Protein AF-A0A1B9Y5R2-F1 (afdb_monomer_lite)

Sequence (543 aa):
MNNFFYNALRVNIDFYYITNNILKRELAAQTKNIVYQTFSSAVGCNDPISTPVVDPDLDPQDADIQYESKEALLDKIITSDAIISFEYSNRLDFVDLKRLDKIIIKDKSGHLIAEKRFNYEYFQSLIDLPAPSDPTEDKTKRLKLLSYQECDRDGKCTTTSFEYYEQNKMTQRLSYATDHWGYFNNKTNNKGFPNVPIKYQDTSTNTPVKAFASDLGTGIIQIADKNVNPDYVQTFSLKSITYPEGGKNEFIYEPNTASSLLYRPDEEHYFLAKNNIIKRDFFFSVTGSVTGEDINYGIPPNSSINNTKIFIKEIDLTNYNKQLNLKITRSSTFKASTFSNYLDSSYLYAEMSVFYYENGVKKYWIVDSPMNVQTVINFNQYNNSNIPLQKVYVEIKHTYWGGLGSGNISNYMYFYSQVSFNWEENNPNLSDDPIIYAGGIRIKEIKQYDNGQYKYSTKYIYKKAENPQFSSGVLFNIPMYTKNKRIGKVDEISCYSGGHRTYKIAKNAIELSTRPVIAGMRTQGRTIGYTNVEVIKTDINNP

Structure (mmCIF, N/CA/C/O backbone):
data_AF-A0A1B9Y5R2-F1
#
_entry.id   AF-A0A1B9Y5R2-F1
#
loop_
_atom_site.group_PDB
_atom_site.id
_atom_site.type_symbol
_atom_site.label_atom_id
_atom_site.label_alt_id
_atom_site.label_comp_id
_atom_site.label_asym_id
_atom_site.label_entity_id
_atom_site.label_seq_id
_atom_site.pdbx_PDB_ins_code
_atom_site.Cartn_x
_atom_site.Cartn_y
_atom_site.Cartn_z
_atom_site.occupancy
_atom_site.B_iso_or_equiv
_atom_site.auth_seq_id
_atom_site.auth_comp_id
_atom_site.auth_asym_id
_atom_site.auth_atom_id
_atom_site.pdbx_PDB_model_num
ATOM 1 N N . MET A 1 1 ? -62.239 -24.749 41.265 1.00 35.00 1 MET A N 1
ATOM 2 C CA . MET A 1 1 ? -61.480 -24.706 39.998 1.00 35.00 1 MET A CA 1
ATOM 3 C C . MET A 1 1 ? -60.751 -23.379 39.948 1.00 35.00 1 MET A C 1
ATOM 5 O O . MET A 1 1 ? -61.397 -22.343 39.899 1.00 35.00 1 MET A O 1
ATOM 9 N N . ASN A 1 2 ? -59.427 -23.437 40.087 1.00 32.41 2 ASN A N 1
ATOM 10 C CA . ASN A 1 2 ? -58.519 -22.297 40.014 1.00 32.41 2 ASN A CA 1
ATOM 11 C C . ASN A 1 2 ? -58.412 -21.807 38.567 1.00 32.41 2 ASN A C 1
ATOM 13 O O . ASN A 1 2 ? -58.196 -22.629 37.684 1.00 32.41 2 ASN A O 1
ATOM 17 N N . ASN A 1 3 ? -58.465 -20.494 38.350 1.00 34.84 3 ASN A N 1
ATOM 18 C CA . ASN A 1 3 ? -57.916 -19.861 37.153 1.00 34.84 3 ASN A CA 1
ATOM 19 C C . ASN A 1 3 ? -56.979 -18.736 37.599 1.00 34.84 3 ASN A C 1
ATOM 21 O O . ASN A 1 3 ? -57.416 -17.662 38.007 1.00 34.84 3 ASN A O 1
ATOM 25 N N . PHE A 1 4 ? -55.679 -19.029 37.561 1.00 36.97 4 PHE A N 1
ATOM 26 C CA . PHE A 1 4 ? -54.599 -18.057 37.695 1.00 36.97 4 PHE A CA 1
ATOM 27 C C . PHE A 1 4 ? -54.433 -17.330 36.354 1.00 36.97 4 PHE A C 1
ATOM 29 O O . PHE A 1 4 ? -54.097 -17.954 35.350 1.00 36.97 4 PHE A O 1
ATOM 36 N N . PHE A 1 5 ? -54.646 -16.014 36.335 1.00 38.22 5 PHE A N 1
ATOM 37 C CA . PHE A 1 5 ? -54.257 -15.162 35.213 1.00 38.22 5 PHE A CA 1
ATOM 38 C C . PHE A 1 5 ? -52.766 -14.821 35.326 1.00 38.22 5 PHE A C 1
ATOM 40 O O . PHE A 1 5 ? -52.339 -14.138 36.255 1.00 38.22 5 PHE A O 1
ATOM 47 N N . TYR A 1 6 ? -51.975 -15.293 34.363 1.00 39.84 6 TYR A N 1
ATOM 48 C CA . TYR A 1 6 ? -50.600 -14.850 34.137 1.00 39.84 6 TYR A CA 1
ATOM 49 C C . TYR A 1 6 ? -50.622 -13.460 33.479 1.00 39.84 6 TYR A C 1
ATOM 51 O O . TYR A 1 6 ? -50.848 -13.340 32.276 1.00 39.84 6 TYR A O 1
ATOM 59 N N . ASN A 1 7 ? -50.367 -12.403 34.253 1.00 39.31 7 ASN A N 1
ATOM 60 C CA . ASN A 1 7 ? -49.974 -11.102 33.707 1.00 39.31 7 ASN A CA 1
ATOM 61 C C . ASN A 1 7 ? -48.477 -11.148 33.381 1.00 39.31 7 ASN A C 1
ATOM 63 O O . ASN A 1 7 ? -47.632 -10.942 34.251 1.00 39.31 7 ASN A O 1
ATOM 67 N N . ALA A 1 8 ? -48.137 -11.428 32.125 1.00 43.31 8 ALA A N 1
ATOM 68 C CA . ALA A 1 8 ? -46.785 -11.212 31.627 1.00 43.31 8 ALA A CA 1
ATOM 69 C C . ALA A 1 8 ? -46.560 -9.699 31.454 1.00 43.31 8 ALA A C 1
ATOM 71 O O . ALA A 1 8 ? -47.003 -9.102 30.473 1.00 43.31 8 ALA A O 1
ATOM 72 N N . LEU A 1 9 ? -45.899 -9.073 32.432 1.00 45.91 9 LEU A N 1
ATOM 73 C CA . LEU A 1 9 ? -45.356 -7.716 32.328 1.00 45.91 9 LEU A CA 1
ATOM 74 C C . LEU A 1 9 ? -44.418 -7.651 31.113 1.00 45.91 9 LEU A C 1
ATOM 76 O O . LEU A 1 9 ? -43.302 -8.168 31.150 1.00 45.91 9 LEU A O 1
ATOM 80 N N . ARG A 1 10 ? -44.868 -7.032 30.017 1.00 51.38 10 ARG A N 1
ATOM 81 C CA . ARG A 1 10 ? -43.977 -6.657 28.915 1.00 51.38 10 ARG A CA 1
ATOM 82 C C . ARG A 1 10 ? -43.060 -5.546 29.416 1.00 51.38 10 ARG A C 1
ATOM 84 O O . ARG A 1 10 ? -43.513 -4.430 29.656 1.00 51.38 10 ARG A O 1
ATOM 91 N N . VAL A 1 11 ? -41.779 -5.857 29.574 1.00 60.31 11 VAL A N 1
ATOM 92 C CA . VAL A 1 11 ? -40.736 -4.848 29.773 1.00 60.31 11 VAL A CA 1
ATOM 93 C C . VAL A 1 11 ? -40.542 -4.147 28.430 1.00 60.31 11 VAL A C 1
ATOM 95 O O . VAL A 1 11 ? -39.931 -4.705 27.521 1.00 60.31 11 VAL A O 1
ATOM 98 N N . ASN A 1 12 ? -41.114 -2.953 28.278 1.00 79.94 12 ASN A N 1
ATOM 99 C CA . ASN A 1 12 ? -40.829 -2.103 27.126 1.00 79.94 12 ASN A CA 1
ATOM 100 C C . ASN A 1 12 ? -39.465 -1.431 27.338 1.00 79.94 12 ASN A C 1
ATOM 102 O O . ASN A 1 12 ? -39.194 -0.881 28.408 1.00 79.94 12 ASN A O 1
ATOM 106 N N . ILE A 1 13 ? -38.604 -1.519 26.326 1.00 92.00 13 ILE A N 1
ATOM 107 C CA . ILE A 1 13 ? -37.341 -0.785 26.249 1.00 92.00 13 ILE A CA 1
ATOM 108 C C . ILE A 1 13 ? -37.496 0.203 25.099 1.00 92.00 13 ILE A C 1
ATOM 110 O O . ILE A 1 13 ? -37.577 -0.210 23.941 1.00 92.00 13 ILE A O 1
ATOM 114 N N . ASP A 1 14 ? -37.541 1.490 25.425 1.00 95.06 14 ASP A N 1
ATOM 115 C CA . ASP A 1 14 ? -37.783 2.554 24.454 1.00 95.06 14 ASP A CA 1
ATOM 116 C C . ASP A 1 14 ? -36.470 3.258 24.095 1.00 95.06 14 ASP A C 1
ATOM 118 O O . ASP A 1 14 ? -35.717 3.676 24.979 1.00 95.06 14 ASP A O 1
ATOM 122 N N . PHE A 1 15 ? -36.205 3.416 22.797 1.00 97.00 15 PHE A N 1
ATOM 123 C CA . PHE A 1 15 ? -35.011 4.073 22.260 1.00 97.00 15 PHE A CA 1
ATOM 124 C C . PHE A 1 15 ? -35.385 5.412 21.628 1.00 97.00 15 PHE A C 1
ATOM 126 O O . PHE A 1 15 ? -36.321 5.496 20.832 1.00 97.00 15 PHE A O 1
ATOM 133 N N . TYR A 1 16 ? -34.620 6.450 21.945 1.00 97.00 16 TYR A N 1
ATOM 134 C CA . TYR A 1 16 ? -34.796 7.795 21.409 1.00 97.00 16 TYR A CA 1
ATOM 135 C C . TYR A 1 16 ? -33.508 8.250 20.741 1.00 97.00 16 TYR A C 1
ATOM 137 O O . TYR A 1 16 ? -32.417 7.933 21.213 1.00 97.00 16 TYR A O 1
ATOM 145 N N . TYR A 1 17 ? -33.638 9.021 19.666 1.00 96.69 17 TYR A N 1
ATOM 146 C CA . TYR A 1 17 ? -32.512 9.461 18.853 1.00 96.69 17 TYR A CA 1
ATOM 147 C C . TYR A 1 17 ? -32.594 10.961 18.584 1.00 96.69 17 TYR A C 1
ATOM 149 O O . TYR A 1 17 ? -33.677 11.495 18.336 1.00 96.69 17 TYR A O 1
ATOM 157 N N . ILE A 1 18 ? -31.440 11.619 18.562 1.00 93.88 18 ILE A N 1
ATOM 158 C CA . ILE A 1 18 ? -31.269 12.956 17.992 1.00 93.88 18 ILE A CA 1
ATOM 159 C C . ILE A 1 18 ? -30.752 12.831 16.557 1.00 93.88 18 ILE A C 1
ATOM 161 O O . ILE A 1 18 ? -30.018 11.905 16.211 1.00 93.88 18 ILE A O 1
ATOM 165 N N . THR A 1 19 ? -31.145 13.772 15.706 1.00 91.88 19 THR A N 1
ATOM 166 C CA . THR A 1 19 ? -30.703 13.820 14.309 1.00 91.88 19 THR A CA 1
ATOM 167 C C . THR A 1 19 ? -29.543 14.798 14.162 1.00 91.88 19 THR A C 1
ATOM 169 O O . THR A 1 19 ? -29.640 15.934 14.621 1.00 91.88 19 THR A O 1
ATOM 172 N N . ASN A 1 20 ? -28.475 14.379 13.488 1.00 91.12 20 ASN A N 1
ATOM 173 C CA . ASN A 1 20 ? -27.319 15.206 13.157 1.00 91.12 20 ASN A CA 1
ATOM 174 C C . ASN A 1 20 ? -27.130 15.239 11.632 1.00 91.12 20 ASN A C 1
ATOM 176 O O . ASN A 1 20 ? -27.072 14.188 10.996 1.00 91.12 20 ASN A O 1
ATOM 180 N N . ASN A 1 21 ? -27.064 16.428 11.032 1.00 90.12 21 ASN A N 1
ATOM 181 C CA . ASN A 1 21 ? -26.792 16.564 9.598 1.00 90.12 21 ASN A CA 1
ATOM 182 C C . ASN A 1 21 ? -25.286 16.450 9.368 1.00 90.12 21 ASN A C 1
ATOM 184 O O . ASN A 1 21 ? -24.522 17.112 10.065 1.00 90.12 21 ASN A O 1
ATOM 188 N N . ILE A 1 22 ? -24.884 15.646 8.389 1.00 89.44 22 ILE A N 1
ATOM 189 C CA . ILE A 1 22 ? -23.481 15.434 8.038 1.00 89.44 22 ILE A CA 1
ATOM 190 C C . ILE A 1 22 ? -23.300 15.561 6.526 1.00 89.44 22 ILE A C 1
ATOM 192 O O . ILE A 1 22 ? -24.107 15.049 5.742 1.00 89.44 22 ILE A O 1
ATOM 196 N N . LEU A 1 23 ? -22.230 16.226 6.115 1.00 84.56 23 LEU A N 1
ATOM 197 C CA . LEU A 1 23 ? -21.796 16.319 4.731 1.00 84.56 23 LEU A CA 1
ATOM 198 C C . LEU A 1 23 ? -20.692 15.284 4.518 1.00 84.56 23 LEU A C 1
ATOM 200 O O . LEU A 1 23 ? -19.720 15.239 5.263 1.00 84.56 23 LEU A O 1
ATOM 204 N N . LYS A 1 24 ? -20.843 14.427 3.506 1.00 78.44 24 LYS A N 1
ATOM 205 C CA . LYS A 1 24 ? -19.827 13.430 3.161 1.00 78.44 24 LYS A CA 1
ATOM 206 C C . LYS A 1 24 ? -19.283 13.691 1.773 1.00 78.44 24 LYS A C 1
ATOM 208 O O . LYS A 1 24 ? -20.044 13.778 0.806 1.00 78.44 24 LYS A O 1
ATOM 213 N N . ARG A 1 25 ? -17.957 13.733 1.663 1.00 80.56 25 ARG A N 1
ATOM 214 C CA . ARG A 1 25 ? -17.253 13.594 0.389 1.00 80.56 25 ARG A CA 1
ATOM 215 C C . ARG A 1 25 ? -16.779 12.159 0.192 1.00 80.56 25 ARG A C 1
ATOM 217 O O . ARG A 1 25 ? -16.024 11.614 0.997 1.00 80.56 25 ARG A O 1
ATOM 224 N N . GLU A 1 26 ? -17.133 11.587 -0.950 1.00 73.25 26 GLU A N 1
ATOM 225 C CA . GLU A 1 26 ? -16.571 10.332 -1.430 1.00 73.25 26 GLU A CA 1
ATOM 226 C C . GLU A 1 26 ? -15.745 10.553 -2.693 1.00 73.25 26 GLU A C 1
ATOM 228 O O . GLU A 1 26 ? -16.149 11.250 -3.624 1.00 73.25 26 GLU A O 1
ATOM 233 N N . LEU A 1 27 ? -14.575 9.912 -2.741 1.00 71.88 27 LEU A N 1
ATOM 234 C CA . LEU A 1 27 ? -13.786 9.880 -3.968 1.00 71.88 27 LEU A CA 1
ATOM 235 C C . LEU A 1 27 ? -14.431 8.902 -4.935 1.00 71.88 27 LEU A C 1
ATOM 237 O O . LEU A 1 27 ? -14.449 7.687 -4.668 1.00 71.88 27 LEU A O 1
ATOM 241 N N . ALA A 1 28 ? -14.920 9.443 -6.048 1.00 65.81 28 ALA A N 1
ATOM 242 C CA . ALA A 1 28 ? -15.414 8.657 -7.159 1.00 65.81 28 ALA A CA 1
ATOM 243 C C . ALA A 1 28 ? -14.344 7.652 -7.615 1.00 65.81 28 ALA A C 1
ATOM 245 O O . ALA A 1 28 ? -13.135 7.855 -7.449 1.00 65.81 28 ALA A O 1
ATOM 246 N N . ALA A 1 29 ? -14.789 6.521 -8.161 1.00 66.38 29 ALA A N 1
ATOM 247 C CA . ALA A 1 29 ? -13.877 5.630 -8.860 1.00 66.38 29 ALA A CA 1
ATOM 248 C C . ALA A 1 29 ? -13.364 6.361 -10.107 1.00 66.38 29 ALA A C 1
ATOM 250 O O . ALA A 1 29 ? -14.103 6.534 -11.067 1.00 66.38 29 ALA A O 1
ATOM 251 N N . GLN A 1 30 ? -12.104 6.791 -10.066 1.00 78.62 30 GLN A N 1
ATOM 252 C CA . GLN A 1 30 ? -11.414 7.336 -11.231 1.00 78.62 30 GLN A CA 1
ATOM 253 C C . GLN A 1 30 ? -10.993 6.162 -12.106 1.00 78.62 30 GLN A C 1
ATOM 255 O O . GLN A 1 30 ? -10.222 5.298 -11.668 1.00 78.62 30 GLN A O 1
ATOM 260 N N . THR A 1 31 ? -11.528 6.113 -13.321 1.00 82.50 31 THR A N 1
ATOM 261 C CA . THR A 1 31 ? -11.260 5.040 -14.277 1.00 82.50 31 THR A CA 1
ATOM 262 C C . THR A 1 31 ? -10.868 5.613 -15.621 1.00 82.50 31 THR A C 1
ATOM 264 O O . THR A 1 31 ? -11.388 6.653 -15.995 1.00 82.50 31 THR A O 1
ATOM 267 N N . LYS A 1 32 ? -10.034 4.889 -16.362 1.00 86.50 32 LYS A N 1
ATOM 268 C CA . LYS A 1 32 ? -9.605 5.230 -17.709 1.00 86.50 32 LYS A CA 1
ATOM 269 C C . LYS A 1 32 ? -9.846 4.075 -18.666 1.00 86.50 32 LYS A C 1
ATOM 271 O O . LYS A 1 32 ? -9.470 2.939 -18.373 1.00 86.50 32 LYS A O 1
ATOM 276 N N . ASN A 1 33 ? -10.433 4.357 -19.826 1.00 87.56 33 ASN A N 1
ATOM 277 C CA . ASN A 1 33 ? -10.629 3.349 -20.871 1.00 87.56 33 ASN A CA 1
ATOM 278 C C . ASN A 1 33 ? -9.416 3.291 -21.818 1.00 87.56 33 ASN A C 1
ATOM 280 O O . ASN A 1 33 ? -9.143 4.234 -22.558 1.00 87.56 33 ASN A O 1
ATOM 284 N N . ILE A 1 34 ? -8.714 2.157 -21.839 1.00 89.12 34 ILE A N 1
ATOM 285 C CA . ILE A 1 34 ? -7.581 1.886 -22.735 1.00 89.12 34 ILE A CA 1
ATOM 286 C C . ILE A 1 34 ? -8.077 1.015 -23.890 1.00 89.12 34 ILE A C 1
ATOM 288 O O . ILE A 1 34 ? -8.340 -0.175 -23.718 1.00 89.12 34 ILE A O 1
ATOM 292 N N . VAL A 1 35 ? -8.242 1.611 -25.070 1.00 88.62 35 VAL A N 1
ATOM 293 C CA . VAL A 1 35 ? -8.709 0.902 -26.271 1.00 88.62 35 VAL A CA 1
ATOM 294 C C . VAL A 1 35 ? -7.566 0.082 -26.865 1.00 88.62 35 VAL A C 1
ATOM 296 O O . VAL A 1 35 ? -6.464 0.592 -27.059 1.00 88.62 35 VAL A O 1
ATOM 299 N N . TYR A 1 36 ? -7.839 -1.184 -27.186 1.00 89.56 36 TYR A N 1
ATOM 300 C CA . TYR A 1 36 ? -6.866 -2.068 -27.839 1.00 89.56 36 TYR A CA 1
ATOM 301 C C . TYR A 1 36 ? -7.352 -2.639 -29.172 1.00 89.56 36 TYR A C 1
ATOM 303 O O . TYR A 1 36 ? -6.564 -3.221 -29.911 1.00 89.56 36 TYR A O 1
ATOM 311 N N . GLN A 1 37 ? -8.638 -2.492 -29.498 1.00 88.94 37 GLN A N 1
ATOM 312 C CA . GLN A 1 37 ? -9.181 -2.918 -30.784 1.00 88.94 37 GLN A CA 1
ATOM 313 C C . GLN A 1 37 ? -10.407 -2.085 -31.147 1.00 88.94 37 GLN A C 1
ATOM 315 O O . GLN A 1 37 ? -11.287 -1.878 -30.310 1.00 88.94 37 GLN A O 1
ATOM 320 N N . THR A 1 38 ? -10.494 -1.659 -32.405 1.00 86.06 38 THR A N 1
ATOM 321 C CA . THR A 1 38 ? -11.647 -0.926 -32.938 1.00 86.06 38 THR A CA 1
ATOM 322 C C . THR A 1 38 ? -12.214 -1.666 -34.141 1.00 86.06 38 THR A C 1
ATOM 324 O O . THR A 1 38 ? -11.493 -1.986 -35.080 1.00 86.06 38 THR A O 1
ATOM 327 N N . PHE A 1 39 ? -13.518 -1.914 -34.115 1.00 84.81 39 PHE A N 1
ATOM 328 C CA . PHE A 1 39 ? -14.305 -2.403 -35.237 1.00 84.81 39 PHE A CA 1
ATOM 329 C C . PHE A 1 39 ? -15.216 -1.275 -35.686 1.00 84.81 39 PHE A C 1
ATOM 331 O O . PHE A 1 39 ? -15.948 -0.706 -34.872 1.00 84.81 39 PHE A O 1
ATOM 338 N N . SER A 1 40 ? -15.202 -0.971 -36.973 1.00 83.88 40 SER A N 1
ATOM 339 C CA . SER A 1 40 ? -16.113 -0.003 -37.556 1.00 83.88 40 SER A CA 1
ATOM 340 C C . SER A 1 40 ? -16.820 -0.594 -38.761 1.00 83.88 40 SER A C 1
ATOM 342 O O . SER A 1 40 ? -16.263 -1.380 -39.524 1.00 83.88 40 SER A O 1
ATOM 344 N N . SER A 1 41 ? -18.084 -0.225 -38.914 1.00 82.62 41 SER A N 1
ATOM 345 C CA . SER A 1 41 ? -18.861 -0.498 -40.116 1.00 82.62 41 SER A CA 1
ATOM 346 C C . SER A 1 41 ? -19.718 0.718 -40.415 1.00 82.62 41 SER A C 1
ATOM 348 O O . SER A 1 41 ? -20.192 1.400 -39.504 1.00 82.62 41 SER A O 1
ATOM 350 N N . ALA A 1 42 ? -19.897 1.002 -41.696 1.00 76.44 42 ALA A N 1
ATOM 351 C CA . ALA A 1 42 ? -20.757 2.072 -42.153 1.00 76.44 42 ALA A CA 1
ATOM 352 C C . ALA A 1 42 ? -21.752 1.493 -43.151 1.00 76.44 42 ALA A C 1
ATOM 354 O O . ALA A 1 42 ? -21.360 0.735 -44.037 1.00 76.44 42 ALA A O 1
ATOM 355 N N . VAL A 1 43 ? -23.022 1.854 -43.006 1.00 76.25 43 VAL A N 1
ATOM 356 C CA . VAL A 1 43 ? -24.085 1.469 -43.940 1.00 76.25 43 VAL A CA 1
ATOM 357 C C . VAL A 1 43 ? -24.791 2.751 -44.378 1.00 76.25 43 VAL A C 1
ATOM 359 O O . VAL A 1 43 ? -25.075 3.609 -43.541 1.00 76.25 43 VAL A O 1
ATOM 362 N N . GLY A 1 44 ? -25.008 2.915 -45.684 1.00 74.06 44 GLY A N 1
ATOM 363 C CA . GLY A 1 44 ? -25.563 4.135 -46.278 1.00 74.06 44 GLY A CA 1
ATOM 364 C C . GLY A 1 44 ? -24.712 4.651 -47.441 1.00 74.06 44 GLY A C 1
ATOM 365 O O . GLY A 1 44 ? -24.128 3.860 -48.174 1.00 74.06 44 GLY A O 1
ATOM 366 N N . CYS A 1 45 ? -24.659 5.970 -47.612 1.00 69.00 45 CYS A N 1
ATOM 367 C CA . CYS A 1 45 ? -24.106 6.646 -48.794 1.00 69.00 45 CYS A CA 1
ATOM 368 C C . CYS A 1 45 ? -22.627 6.302 -49.108 1.00 69.00 45 CYS A C 1
ATOM 370 O O . CYS A 1 45 ? -21.822 6.091 -48.197 1.00 69.00 45 CYS A O 1
ATOM 372 N N . ASN A 1 46 ? -22.272 6.317 -50.403 1.00 65.12 46 ASN A N 1
ATOM 373 C CA . ASN A 1 46 ? -20.951 5.963 -50.960 1.00 65.12 46 ASN A CA 1
ATOM 374 C C . ASN A 1 46 ? -19.953 7.143 -51.069 1.00 65.12 46 ASN A C 1
ATOM 376 O O . ASN A 1 46 ? -18.907 7.002 -51.701 1.00 65.12 46 ASN A O 1
ATOM 380 N N . ASP A 1 47 ? -20.251 8.301 -50.476 1.00 60.00 47 ASP A N 1
ATOM 381 C CA . ASP A 1 47 ? -19.434 9.513 -50.639 1.00 60.00 47 ASP A CA 1
ATOM 382 C C . ASP A 1 47 ? -18.084 9.443 -49.872 1.00 60.00 47 ASP A C 1
ATOM 384 O O . ASP A 1 47 ? -18.020 8.869 -48.771 1.00 60.00 47 ASP A O 1
ATOM 388 N N . PRO A 1 48 ? -16.991 10.032 -50.415 1.00 53.12 48 PRO A N 1
ATOM 389 C CA . PRO A 1 48 ? -15.688 10.100 -49.752 1.00 53.12 48 PRO A CA 1
ATOM 390 C C . PRO A 1 48 ? -15.750 10.964 -48.480 1.00 53.12 48 PRO A C 1
ATOM 392 O O . PRO A 1 48 ? -16.332 12.044 -48.451 1.00 53.12 48 PRO A O 1
ATOM 395 N N . ILE A 1 49 ? -15.161 10.446 -47.403 1.00 52.22 49 ILE A N 1
ATOM 396 C CA . ILE A 1 49 ? -15.325 10.914 -46.018 1.00 52.22 49 ILE A CA 1
ATOM 397 C C . ILE A 1 49 ? -14.520 12.199 -45.747 1.00 52.22 49 ILE A C 1
ATOM 399 O O . ILE A 1 49 ? -13.305 12.211 -45.935 1.00 52.22 49 ILE A O 1
ATOM 403 N N . SER A 1 50 ? -15.157 13.230 -45.176 1.00 45.88 50 SER A N 1
ATOM 404 C CA . SER A 1 50 ? -14.476 14.197 -44.300 1.00 45.88 50 SER A CA 1
ATOM 405 C C . SER A 1 50 ? -14.203 13.518 -42.955 1.00 45.88 50 SER A C 1
ATOM 407 O O . SER A 1 50 ? -15.125 12.971 -42.353 1.00 45.88 50 SER A O 1
ATOM 409 N N . THR A 1 51 ? -12.939 13.501 -42.531 1.00 45.09 51 THR A N 1
ATOM 410 C CA . THR A 1 51 ? -12.384 12.797 -41.358 1.00 45.09 51 THR A CA 1
ATOM 411 C C . THR A 1 51 ? -13.342 12.636 -40.167 1.00 45.09 51 THR A C 1
ATOM 413 O O . THR A 1 51 ? -13.978 13.615 -39.773 1.00 45.09 51 THR A O 1
ATOM 416 N N . PRO A 1 52 ? -13.408 11.446 -39.534 1.00 45.62 52 PRO A N 1
ATOM 417 C CA . PRO A 1 52 ? -14.240 11.242 -38.355 1.00 45.62 52 PRO A CA 1
ATOM 418 C C . PRO A 1 52 ? -13.788 12.181 -37.232 1.00 45.62 52 PRO A C 1
ATOM 420 O O . PRO A 1 52 ? -12.611 12.209 -36.871 1.00 45.62 52 PRO A O 1
ATOM 423 N N . VAL A 1 53 ? -14.732 12.951 -36.690 1.00 41.91 53 VAL A N 1
ATOM 424 C CA . VAL A 1 53 ? -14.515 13.787 -35.507 1.00 41.91 53 VAL A CA 1
ATOM 425 C C . VAL A 1 53 ? -14.141 12.860 -34.351 1.00 41.91 53 VAL A C 1
ATOM 427 O O . VAL A 1 53 ? -14.908 11.972 -33.976 1.00 41.91 53 VAL A O 1
ATOM 430 N N . VAL A 1 54 ? -12.927 13.025 -33.825 1.00 42.03 54 VAL A N 1
ATOM 431 C CA . VAL A 1 54 ? -12.488 12.357 -32.599 1.00 42.03 54 VAL A CA 1
ATOM 432 C C . VAL A 1 54 ? -13.277 12.983 -31.458 1.00 42.03 54 VAL A C 1
ATOM 434 O O . VAL A 1 54 ? -13.003 14.107 -31.056 1.00 42.03 54 VAL A O 1
ATOM 437 N N . ASP A 1 55 ? -14.293 12.272 -30.990 1.00 43.94 55 ASP A N 1
ATOM 438 C CA . ASP A 1 55 ? -15.075 12.658 -29.822 1.00 43.94 55 ASP A CA 1
ATOM 439 C C . ASP A 1 55 ? -14.296 12.297 -28.537 1.00 43.94 55 ASP A C 1
ATOM 441 O O . ASP A 1 55 ? -13.958 11.116 -28.357 1.00 43.94 55 ASP A O 1
ATOM 445 N N . PRO A 1 56 ? -13.949 13.277 -27.680 1.00 46.56 56 PRO A N 1
ATOM 446 C CA . PRO A 1 56 ? -13.194 13.050 -26.448 1.00 46.56 56 PRO A CA 1
ATOM 447 C C . PRO A 1 56 ? -14.018 12.443 -25.291 1.00 46.56 56 PRO A C 1
ATOM 449 O O . PRO A 1 56 ? -13.419 11.970 -24.324 1.00 46.56 56 PRO A O 1
ATOM 452 N N . ASP A 1 57 ? -15.351 12.379 -25.372 1.00 44.50 57 ASP A N 1
ATOM 453 C CA . ASP A 1 57 ? -16.210 12.152 -24.194 1.00 44.50 57 ASP A CA 1
ATOM 454 C C . ASP A 1 57 ? -16.606 10.687 -23.938 1.00 44.50 57 ASP A C 1
ATOM 456 O O . ASP A 1 57 ? -17.778 10.305 -23.928 1.00 44.50 57 ASP A O 1
ATOM 460 N N . LEU A 1 58 ? -15.621 9.828 -23.665 1.00 49.91 58 LEU A N 1
ATOM 461 C CA . LEU A 1 58 ? -15.888 8.497 -23.090 1.00 49.91 58 LEU A CA 1
ATOM 462 C C . LEU A 1 58 ? -15.105 8.202 -21.808 1.00 49.91 58 LEU A C 1
ATOM 464 O O . LEU A 1 58 ? -15.181 7.073 -21.310 1.00 49.91 58 LEU A O 1
ATOM 468 N N . ASP A 1 59 ? -14.377 9.178 -21.260 1.00 52.62 59 ASP A N 1
ATOM 469 C CA . ASP A 1 59 ? -13.834 9.044 -19.909 1.00 52.62 59 ASP A CA 1
ATOM 470 C C . ASP A 1 59 ? -14.906 9.480 -18.896 1.00 52.62 59 ASP A C 1
ATOM 472 O O . ASP A 1 59 ? -15.448 10.582 -19.015 1.00 52.62 59 ASP A O 1
ATOM 476 N N . PRO A 1 60 ? -15.300 8.618 -17.941 1.00 53.22 60 PRO A N 1
ATOM 477 C CA . PRO A 1 60 ? -16.234 9.019 -16.898 1.00 53.22 60 PRO A CA 1
ATOM 478 C C . PRO A 1 60 ? -15.666 10.217 -16.132 1.00 53.22 60 PRO A C 1
ATOM 480 O O . PRO A 1 60 ? -14.472 10.269 -15.857 1.00 53.22 60 PRO A O 1
ATOM 483 N N . GLN A 1 61 ? -16.528 11.181 -15.799 1.00 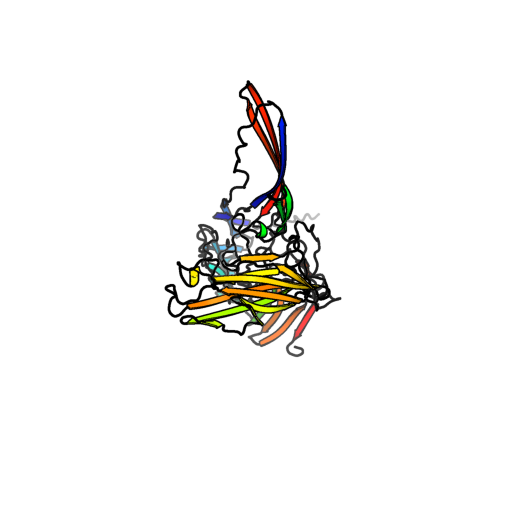51.50 61 GLN A N 1
ATOM 484 C CA . GLN A 1 61 ? -16.106 12.398 -15.108 1.00 51.50 61 GLN A CA 1
ATOM 485 C C . GLN A 1 61 ? -15.340 12.069 -13.817 1.00 51.50 61 GLN A C 1
ATOM 487 O O . GLN A 1 61 ? -15.875 11.427 -12.913 1.00 51.50 61 GLN A O 1
ATOM 492 N N . ASP A 1 62 ? -14.119 12.597 -13.714 1.00 56.25 62 ASP A N 1
ATOM 493 C CA . ASP A 1 62 ? -13.240 12.573 -12.536 1.00 56.25 62 ASP A CA 1
ATOM 494 C C . ASP A 1 62 ? -13.740 13.495 -11.398 1.00 56.25 62 ASP A C 1
ATOM 496 O O . ASP A 1 62 ? -12.956 14.168 -10.723 1.00 56.25 62 ASP A O 1
ATOM 500 N N . ALA A 1 63 ? -15.053 13.592 -11.192 1.00 61.03 63 ALA A N 1
ATOM 501 C CA . ALA A 1 63 ? -15.631 14.478 -10.191 1.00 61.03 63 ALA A CA 1
ATOM 502 C C . ALA A 1 63 ? -15.864 13.733 -8.867 1.00 61.03 63 ALA A C 1
ATOM 504 O O . ALA A 1 63 ? -16.572 12.728 -8.819 1.00 61.03 63 ALA A O 1
ATOM 505 N N . ASP A 1 64 ? -15.284 14.246 -7.778 1.00 70.06 64 ASP A N 1
ATOM 506 C CA . ASP A 1 64 ? -15.628 13.824 -6.416 1.00 70.06 64 ASP A CA 1
ATOM 507 C C . ASP A 1 64 ? -17.135 14.000 -6.178 1.00 70.06 64 ASP A C 1
ATOM 509 O O . ASP A 1 64 ? -17.712 15.028 -6.544 1.00 70.06 64 ASP A O 1
ATOM 513 N N . ILE A 1 65 ? -17.763 13.037 -5.503 1.00 73.12 65 ILE A N 1
ATOM 514 C CA . ILE A 1 65 ? -19.187 13.113 -5.173 1.00 73.12 65 ILE A CA 1
ATOM 515 C C . ILE A 1 65 ? -19.315 13.645 -3.748 1.00 73.12 65 ILE A C 1
ATOM 517 O O . ILE A 1 65 ? -18.695 13.130 -2.815 1.00 73.12 65 ILE A O 1
ATOM 521 N N . GLN A 1 66 ? -20.131 14.680 -3.577 1.00 77.94 66 GLN A N 1
ATOM 522 C CA . GLN A 1 66 ? -20.548 15.171 -2.268 1.00 77.94 66 GLN A CA 1
ATOM 523 C C . GLN A 1 66 ? -22.035 14.920 -2.094 1.00 77.94 66 GLN A C 1
ATOM 525 O O . GLN A 1 66 ? -22.819 15.165 -3.011 1.00 77.94 66 GLN A O 1
ATOM 530 N N . TYR A 1 67 ? -22.416 14.445 -0.917 1.00 83.31 67 TYR A N 1
ATOM 531 C CA . TYR A 1 67 ? -23.813 14.266 -0.568 1.00 83.31 67 TYR A CA 1
ATOM 532 C C . TYR A 1 67 ? -24.043 14.571 0.909 1.00 83.31 67 TYR A C 1
ATOM 534 O O . TYR A 1 67 ? -23.190 14.336 1.768 1.00 83.31 67 TYR A O 1
ATOM 542 N N . GLU A 1 68 ? -25.223 15.100 1.200 1.00 85.69 68 GLU A N 1
ATOM 543 C CA . GLU A 1 68 ? -25.688 15.318 2.563 1.00 85.69 68 GLU A CA 1
ATOM 544 C C . GLU A 1 68 ? -26.400 14.064 3.067 1.00 85.69 68 GLU A C 1
ATOM 546 O O . GLU A 1 68 ? -27.151 13.405 2.343 1.00 85.69 68 GLU A O 1
ATOM 551 N N . SER A 1 69 ? -26.170 13.722 4.329 1.00 87.00 69 SER A N 1
ATOM 552 C CA . SER A 1 69 ? -26.874 12.637 5.002 1.00 87.00 69 SER A CA 1
ATOM 553 C C . SER A 1 69 ? -27.224 13.028 6.433 1.00 87.00 69 SER A C 1
ATOM 555 O O . SER A 1 69 ? -26.728 14.016 6.973 1.00 87.00 69 SER A O 1
ATOM 557 N N . LYS A 1 70 ? -28.129 12.268 7.045 1.00 88.12 70 LYS A N 1
ATOM 558 C CA . LYS A 1 70 ? -28.522 12.444 8.442 1.00 88.12 70 LYS A CA 1
ATOM 559 C C . LYS A 1 70 ? -28.082 11.231 9.238 1.00 88.12 70 LYS A C 1
ATOM 561 O O . LYS A 1 70 ? -28.401 10.102 8.875 1.00 88.12 70 LYS A O 1
ATOM 566 N N . GLU A 1 71 ? -27.363 11.476 10.318 1.00 89.94 71 GLU A N 1
ATOM 567 C CA . GLU A 1 71 ? -27.002 10.476 11.310 1.00 89.94 71 GLU A CA 1
ATOM 568 C C . GLU A 1 71 ? -28.006 10.515 12.466 1.00 89.94 71 GLU A C 1
ATOM 570 O O . GLU A 1 71 ? -28.387 11.588 12.939 1.00 89.94 71 GLU A O 1
ATOM 575 N N . ALA A 1 72 ? -28.441 9.339 12.914 1.00 93.44 72 ALA A N 1
ATOM 576 C CA . ALA A 1 72 ? -29.249 9.185 14.117 1.00 93.44 72 ALA A CA 1
ATOM 577 C C . ALA A 1 72 ? -28.327 8.802 15.279 1.00 93.44 72 ALA A C 1
ATOM 579 O O . ALA A 1 72 ? -27.814 7.683 15.321 1.00 93.44 72 ALA A O 1
ATOM 580 N N . LEU A 1 73 ? -28.114 9.723 16.217 1.00 95.62 73 LEU A N 1
ATOM 581 C CA . LEU A 1 73 ? -27.340 9.457 17.428 1.00 95.62 73 LEU A CA 1
ATOM 582 C C . LEU A 1 73 ? -28.301 9.064 18.544 1.00 95.62 73 LEU A C 1
ATOM 584 O O . LEU A 1 73 ? -29.337 9.699 18.731 1.00 95.62 73 LEU A O 1
ATOM 588 N N . LEU A 1 74 ? -27.968 8.007 19.277 1.00 97.38 74 LEU A N 1
ATOM 589 C CA . LEU A 1 74 ? -28.774 7.542 20.400 1.00 97.38 74 LEU A CA 1
ATOM 590 C C . LEU A 1 74 ? -28.786 8.618 21.492 1.00 97.38 74 LEU A C 1
ATOM 592 O O . LEU A 1 74 ? -27.721 8.998 21.954 1.00 97.38 74 LEU A O 1
ATOM 596 N N . ASP A 1 75 ? -29.961 9.107 21.877 1.00 97.50 75 ASP A N 1
ATOM 597 C CA . ASP A 1 75 ? -30.155 10.184 22.861 1.00 97.50 75 ASP A CA 1
ATOM 598 C C . ASP A 1 75 ? -30.415 9.615 24.257 1.00 97.50 75 ASP A C 1
ATOM 600 O O . ASP A 1 75 ? -29.714 9.918 25.224 1.00 97.50 75 ASP A O 1
ATOM 604 N N . LYS A 1 76 ? -31.399 8.715 24.353 1.00 97.25 76 LYS A N 1
ATOM 605 C CA . LYS A 1 76 ? -31.728 8.023 25.599 1.00 97.25 76 LYS A CA 1
ATOM 606 C C . LYS A 1 76 ? -32.353 6.654 25.362 1.00 97.25 76 LYS A C 1
ATOM 608 O O . LYS A 1 76 ? -33.048 6.435 24.370 1.00 97.25 76 LYS A O 1
ATOM 613 N N . ILE A 1 77 ? -32.143 5.758 26.320 1.00 97.81 77 ILE A N 1
ATOM 614 C CA . ILE A 1 77 ? -32.865 4.494 26.467 1.00 97.81 77 ILE A CA 1
ATOM 615 C C . ILE A 1 77 ? -33.667 4.567 27.762 1.00 97.81 77 ILE A C 1
ATOM 617 O O . ILE A 1 77 ? -33.131 4.913 28.818 1.00 97.81 77 ILE A O 1
ATOM 621 N N . ILE A 1 78 ? -34.947 4.225 27.690 1.00 96.25 78 ILE A N 1
ATOM 622 C CA . ILE A 1 78 ? -35.831 4.154 28.848 1.00 96.25 78 ILE A CA 1
ATOM 623 C C . ILE A 1 78 ? -36.197 2.688 29.073 1.00 96.25 78 ILE A C 1
ATOM 625 O O . ILE A 1 78 ? -36.772 2.046 28.200 1.00 96.25 78 ILE A O 1
ATOM 629 N N . THR A 1 79 ? -35.858 2.162 30.249 1.00 94.19 79 THR A N 1
ATOM 630 C CA . THR A 1 79 ? -36.264 0.819 30.691 1.00 94.19 79 THR A CA 1
ATOM 631 C C . THR A 1 79 ? -37.342 0.928 31.771 1.00 94.19 79 THR A C 1
ATOM 633 O O . THR A 1 79 ? -37.780 2.037 32.100 1.00 94.19 79 THR A O 1
ATOM 636 N N . SER A 1 80 ? -37.784 -0.194 32.348 1.00 91.38 80 SER A N 1
ATOM 637 C CA . SER A 1 80 ? -38.683 -0.174 33.512 1.00 91.38 80 SER A CA 1
ATOM 638 C C . SER A 1 80 ? -38.056 0.539 34.715 1.00 91.38 80 SER A C 1
ATOM 640 O O . SER A 1 80 ? -38.748 1.281 35.409 1.00 91.38 80 SER A O 1
ATOM 642 N N . ASP A 1 81 ? -36.739 0.404 34.893 1.00 92.25 81 ASP A N 1
ATOM 643 C CA . ASP A 1 81 ? -36.075 0.733 36.162 1.00 92.25 81 ASP A CA 1
ATOM 644 C C . ASP A 1 81 ? -35.112 1.922 36.047 1.00 92.25 81 ASP A C 1
ATOM 646 O O . ASP A 1 81 ? -34.746 2.532 37.053 1.00 92.25 81 ASP A O 1
ATOM 650 N N . ALA A 1 82 ? -34.706 2.282 34.825 1.00 95.62 82 ALA A N 1
ATOM 651 C CA . ALA A 1 82 ? -33.685 3.294 34.598 1.00 95.62 82 ALA A CA 1
ATOM 652 C C . ALA A 1 82 ? -33.948 4.161 33.361 1.00 95.62 82 ALA A C 1
ATOM 654 O O . ALA A 1 82 ? -34.720 3.826 32.455 1.00 95.62 82 ALA A O 1
ATOM 655 N N . ILE A 1 83 ? -33.264 5.299 33.344 1.00 97.56 83 ILE A N 1
ATOM 656 C CA . ILE A 1 83 ? -33.090 6.177 32.194 1.00 97.56 83 ILE A CA 1
ATOM 657 C C . ILE A 1 83 ? -31.590 6.240 31.917 1.00 97.56 83 ILE A C 1
ATOM 659 O O . ILE A 1 83 ? -30.802 6.603 32.790 1.00 97.56 83 ILE A O 1
ATOM 663 N N . ILE A 1 84 ? -31.205 5.864 30.703 1.00 98.12 84 ILE A N 1
ATOM 664 C CA . ILE A 1 84 ? -29.825 5.888 30.223 1.00 98.12 84 ILE A CA 1
ATOM 665 C C . ILE A 1 84 ? -29.740 7.015 29.200 1.00 98.12 84 ILE A C 1
ATOM 667 O O . ILE A 1 84 ? -30.367 6.914 28.151 1.00 98.12 84 ILE A O 1
ATOM 671 N N . SER A 1 85 ? -28.990 8.070 29.493 1.00 98.19 85 SER A N 1
ATOM 672 C CA . SER A 1 85 ? -28.819 9.237 28.620 1.00 98.19 85 SER A CA 1
ATOM 673 C C . SER A 1 85 ? -27.419 9.272 28.013 1.00 98.19 85 SER A C 1
ATOM 675 O O . SER A 1 85 ? -26.450 8.887 28.670 1.00 98.19 85 SER A O 1
ATOM 677 N N . PHE A 1 86 ? -27.309 9.766 26.783 1.00 98.38 86 PHE A N 1
ATOM 678 C CA . PHE A 1 86 ? -26.067 9.860 26.020 1.00 98.38 86 PHE A CA 1
ATOM 679 C C . PHE A 1 86 ? -25.754 11.332 25.738 1.00 98.38 86 PHE A C 1
ATOM 681 O O . PHE A 1 86 ? -26.536 12.030 25.097 1.00 98.38 86 PHE A O 1
ATOM 688 N N . GLU A 1 87 ? -24.607 11.814 26.215 1.00 97.88 87 GLU A N 1
ATOM 689 C CA . GLU A 1 87 ? -24.188 13.207 26.034 1.00 97.88 87 GLU A CA 1
ATOM 690 C C . GLU A 1 87 ? -23.067 13.307 25.000 1.00 97.88 87 GLU A C 1
ATOM 692 O O . GLU A 1 87 ? -22.068 12.586 25.079 1.00 97.88 87 GLU A O 1
ATOM 697 N N . TYR A 1 88 ? -23.219 14.230 24.049 1.00 97.69 88 TYR A N 1
ATOM 698 C CA . TYR A 1 88 ? -22.298 14.409 22.930 1.00 97.69 88 TYR A CA 1
ATOM 699 C C . TYR A 1 88 ? -21.729 15.826 22.867 1.00 97.69 88 TYR A C 1
ATOM 701 O O . TYR A 1 88 ? -22.444 16.802 23.104 1.00 97.69 88 TYR A O 1
ATOM 709 N N . SER A 1 89 ? -20.489 15.946 22.397 1.00 96.81 89 SER A N 1
ATOM 710 C CA . SER A 1 89 ? -19.884 17.216 21.980 1.00 96.81 89 SER A CA 1
ATOM 711 C C . SER A 1 89 ? -19.426 17.179 20.524 1.00 96.81 89 SER A C 1
ATOM 713 O O . SER A 1 89 ? -19.427 16.138 19.860 1.00 96.81 89 SER A O 1
ATOM 715 N N . ASN A 1 90 ? -19.056 18.352 20.005 1.00 96.44 90 ASN A N 1
ATOM 716 C CA . ASN A 1 90 ? -18.479 18.487 18.672 1.00 96.44 90 ASN A CA 1
ATOM 717 C C . ASN A 1 90 ? -17.089 17.852 18.615 1.00 96.44 90 ASN A C 1
ATOM 719 O O . ASN A 1 90 ? -16.289 17.956 19.552 1.00 96.44 90 ASN A O 1
ATOM 723 N N . ARG A 1 91 ? -16.779 17.243 17.474 1.00 96.50 91 ARG A N 1
ATOM 724 C CA . ARG A 1 91 ? -15.413 16.847 17.145 1.00 96.50 91 ARG A CA 1
ATOM 725 C C . ARG A 1 91 ? -14.604 18.055 16.667 1.00 96.50 91 ARG A C 1
ATOM 727 O O . ARG A 1 91 ? -15.150 19.078 16.274 1.00 96.50 91 ARG A O 1
ATOM 734 N N . LEU A 1 92 ? -13.280 17.941 16.755 1.00 96.25 92 LEU A N 1
ATOM 735 C CA . LEU A 1 92 ? -12.330 18.934 16.244 1.00 96.25 92 LEU A CA 1
ATOM 736 C C . LEU A 1 92 ? -11.748 18.518 14.897 1.00 96.25 92 LEU A C 1
ATOM 738 O O . LEU A 1 92 ? -11.213 19.369 14.202 1.00 96.25 92 LEU A O 1
ATOM 742 N N . ASP A 1 93 ? -11.802 17.226 14.558 1.00 95.00 93 ASP A N 1
ATOM 743 C CA . ASP A 1 93 ? -11.373 16.728 13.252 1.00 95.00 93 ASP A CA 1
ATOM 744 C C . ASP A 1 93 ? -12.470 16.834 12.189 1.00 95.00 93 ASP A C 1
ATOM 746 O O . ASP A 1 93 ? -12.161 16.726 11.012 1.00 95.00 93 ASP A O 1
ATOM 750 N N . PHE A 1 94 ? -13.719 17.083 12.594 1.00 94.56 94 PHE A N 1
ATOM 751 C CA . PHE A 1 94 ? -14.860 17.330 11.715 1.00 94.56 94 PHE A CA 1
ATOM 752 C C . PHE A 1 94 ? -15.803 18.350 12.350 1.00 94.56 94 PHE A C 1
ATOM 754 O O . PHE A 1 94 ? -16.156 18.196 13.520 1.00 94.56 94 PHE A O 1
ATOM 761 N N . VAL A 1 95 ? -16.233 19.360 11.589 1.00 93.69 95 VAL A N 1
ATOM 762 C CA . VAL A 1 95 ? -17.123 20.424 12.101 1.00 93.69 95 VAL A CA 1
ATOM 763 C C . VAL A 1 95 ? -18.579 19.980 12.280 1.00 93.69 95 VAL A C 1
ATOM 765 O O . VAL A 1 95 ? -19.319 20.594 13.046 1.00 93.69 95 VAL A O 1
ATOM 768 N N . ASP A 1 96 ? -18.989 18.918 11.593 1.00 93.12 96 ASP A N 1
ATOM 769 C CA . ASP A 1 96 ? -20.363 18.417 11.520 1.00 93.12 96 ASP A CA 1
ATOM 770 C C . ASP A 1 96 ? -20.560 17.060 12.220 1.00 93.12 96 ASP A C 1
ATOM 772 O O . ASP A 1 96 ? -21.690 16.593 12.350 1.00 93.12 96 ASP A O 1
ATOM 776 N N . LEU A 1 97 ? -19.496 16.436 12.740 1.00 94.06 97 LEU A N 1
ATOM 777 C CA . LEU A 1 97 ? -19.578 15.175 13.483 1.00 94.06 97 LEU A CA 1
ATOM 778 C C . LEU A 1 97 ? -19.562 15.377 15.002 1.00 94.06 97 LEU A C 1
ATOM 780 O O . LEU A 1 97 ? -18.955 16.304 15.549 1.00 94.06 97 LEU A O 1
ATOM 784 N N . LYS A 1 98 ? -20.182 14.428 15.705 1.00 95.44 98 LYS A N 1
ATOM 785 C CA . LYS A 1 98 ? -20.227 14.378 17.170 1.00 95.44 98 LYS A CA 1
ATOM 786 C C . LYS A 1 98 ? -19.343 13.263 17.725 1.00 95.44 98 LYS A C 1
ATOM 788 O O . LYS A 1 98 ? -19.018 12.299 17.032 1.00 95.44 98 LYS A O 1
ATOM 793 N N . ARG A 1 99 ? -18.953 13.393 18.992 1.00 96.56 99 ARG A N 1
ATOM 794 C CA . ARG A 1 99 ? -18.349 12.323 19.800 1.00 96.56 99 ARG A CA 1
ATOM 795 C C . ARG A 1 99 ? -19.166 12.133 21.072 1.00 96.56 99 ARG A C 1
ATOM 797 O O . ARG A 1 99 ? -19.688 13.107 21.607 1.00 96.56 99 ARG A O 1
ATOM 804 N N . LEU A 1 100 ? -19.277 10.892 21.530 1.00 97.69 100 LEU A N 1
ATOM 805 C CA . LEU A 1 100 ? -19.938 10.559 22.788 1.00 97.69 100 LEU A CA 1
ATOM 806 C C . LEU A 1 100 ? -18.990 10.878 23.944 1.00 97.69 100 LEU A C 1
ATOM 808 O O . LEU A 1 100 ? -17.927 10.265 24.024 1.00 97.69 100 LEU A O 1
ATOM 812 N N . ASP A 1 101 ? -19.367 11.802 24.821 1.00 98.00 101 ASP A N 1
ATOM 813 C CA . ASP A 1 101 ? -18.564 12.172 25.990 1.00 98.00 101 ASP A CA 1
ATOM 814 C C . ASP A 1 101 ? -18.961 11.356 27.218 1.00 98.00 101 ASP A C 1
ATOM 816 O O . ASP A 1 101 ? -18.092 10.920 27.980 1.00 98.00 101 ASP A O 1
ATOM 820 N N . LYS A 1 102 ? -20.271 11.142 27.418 1.00 97.94 102 LYS A N 1
ATOM 821 C CA . LYS A 1 102 ? -20.790 10.450 28.602 1.00 97.94 102 LYS A CA 1
ATOM 822 C C . LYS A 1 102 ? -21.991 9.563 28.318 1.00 97.94 102 LYS A C 1
ATOM 824 O O . LYS A 1 102 ? -22.826 9.874 27.474 1.00 97.94 102 LYS A O 1
ATOM 829 N N . ILE A 1 103 ? -22.108 8.504 29.113 1.00 98.25 103 ILE A N 1
ATOM 830 C CA . ILE A 1 103 ? -23.356 7.760 29.304 1.00 98.25 103 ILE A CA 1
ATOM 831 C C . ILE A 1 103 ? -23.738 7.890 30.774 1.00 98.25 103 ILE A C 1
ATOM 833 O O . ILE A 1 103 ? -22.973 7.489 31.650 1.00 98.25 103 ILE A O 1
ATOM 837 N N . ILE A 1 104 ? -24.917 8.438 31.043 1.00 98.00 104 ILE A N 1
ATOM 838 C CA . ILE A 1 104 ? -25.414 8.684 32.397 1.00 98.00 104 ILE A CA 1
ATOM 839 C C . ILE A 1 104 ? -26.592 7.758 32.651 1.00 98.00 104 ILE A C 1
ATOM 841 O O . ILE A 1 104 ? -27.566 7.769 31.904 1.00 98.00 104 ILE A O 1
ATOM 845 N N . ILE A 1 105 ? -26.518 6.972 33.719 1.00 97.62 105 ILE A N 1
ATOM 846 C CA . ILE A 1 105 ? -27.565 6.029 34.102 1.00 97.62 105 ILE A CA 1
ATOM 847 C C . ILE A 1 105 ? -28.203 6.546 35.383 1.00 97.62 105 ILE A C 1
ATOM 849 O O . ILE A 1 105 ? -27.522 6.676 36.400 1.00 97.62 105 ILE A O 1
ATOM 853 N N . LYS A 1 106 ? -29.501 6.838 35.342 1.00 97.44 106 LYS A N 1
ATOM 854 C CA . LYS A 1 106 ? -30.291 7.273 36.498 1.00 97.44 106 LYS A CA 1
ATOM 855 C C . LYS A 1 106 ? -31.448 6.321 36.751 1.00 97.44 106 LYS A C 1
ATOM 857 O O . LYS A 1 106 ? -31.974 5.729 35.810 1.00 97.44 106 LYS A O 1
ATOM 862 N N . ASP A 1 107 ? -31.856 6.189 38.006 1.00 95.50 107 ASP A N 1
ATOM 863 C CA . ASP A 1 107 ? -33.118 5.529 38.335 1.00 95.50 107 ASP A CA 1
ATOM 864 C C . ASP A 1 107 ? -34.317 6.389 37.884 1.00 95.50 107 ASP A C 1
ATOM 866 O O . ASP A 1 107 ? -34.170 7.542 37.460 1.00 95.50 107 ASP A O 1
ATOM 870 N N . LYS A 1 108 ? -35.531 5.837 37.971 1.00 93.75 108 LYS A N 1
ATOM 871 C CA . LYS A 1 108 ? -36.768 6.575 37.649 1.00 93.75 108 LYS A CA 1
ATOM 872 C C . LYS A 1 108 ? -37.047 7.766 38.570 1.00 93.75 108 LYS A C 1
ATOM 874 O O . LYS A 1 108 ? -37.816 8.643 38.187 1.00 93.75 108 LYS A O 1
ATOM 879 N N . SER A 1 109 ? -36.418 7.804 39.740 1.00 94.12 109 SER A N 1
ATOM 880 C CA . SER A 1 109 ? -36.508 8.899 40.709 1.00 94.12 109 SER A CA 1
ATOM 881 C C . SER A 1 109 ? -35.485 10.012 40.434 1.00 94.12 109 SER A C 1
ATOM 883 O O . SER A 1 109 ? -35.516 11.046 41.095 1.00 94.12 109 SER A O 1
ATOM 885 N N . GLY A 1 110 ? -34.597 9.829 39.449 1.00 92.94 110 GLY A N 1
ATOM 886 C CA . GLY A 1 110 ? -33.578 10.791 39.038 1.00 92.94 110 GLY A CA 1
ATOM 887 C C . GLY A 1 110 ? -32.225 10.653 39.745 1.00 92.94 110 GLY A C 1
ATOM 888 O O . GLY A 1 110 ? -31.319 11.434 39.437 1.00 92.94 110 GLY A O 1
ATOM 889 N N . HIS A 1 111 ? -32.042 9.677 40.640 1.00 94.06 111 HIS A N 1
ATOM 890 C CA . HIS A 1 111 ? -30.754 9.443 41.295 1.00 94.06 111 HIS A CA 1
ATOM 891 C C . HIS A 1 111 ? -29.763 8.799 40.332 1.00 94.06 111 HIS A C 1
ATOM 893 O O . HIS A 1 111 ? -30.105 7.885 39.581 1.00 94.06 111 HIS A O 1
ATOM 899 N N . LEU A 1 112 ? -28.512 9.253 40.388 1.00 95.38 112 LEU A N 1
ATOM 900 C CA . LEU A 1 112 ? -27.420 8.654 39.633 1.00 95.38 112 LEU A CA 1
ATOM 901 C C . LEU A 1 112 ? -27.210 7.201 40.079 1.00 95.38 112 LEU A C 1
ATOM 903 O O . LEU A 1 112 ? -27.134 6.915 41.272 1.00 95.38 112 LEU A O 1
ATOM 907 N N . ILE A 1 113 ? -27.108 6.297 39.109 1.00 95.50 113 ILE A N 1
ATOM 908 C CA . ILE A 1 113 ? -26.721 4.897 39.299 1.00 95.50 113 ILE A CA 1
ATOM 909 C C . ILE A 1 113 ? -25.254 4.711 38.931 1.00 95.50 113 ILE A C 1
ATOM 911 O O . ILE A 1 113 ? -24.510 4.098 39.691 1.00 95.50 113 ILE A O 1
ATOM 915 N N . ALA A 1 114 ? -24.865 5.215 37.763 1.00 96.00 114 ALA A N 1
ATOM 916 C CA . ALA A 1 114 ? -23.506 5.148 37.255 1.00 96.00 114 ALA A CA 1
ATOM 917 C C . ALA A 1 114 ? -23.307 6.186 36.147 1.00 96.00 114 ALA A C 1
ATOM 919 O O . ALA A 1 114 ? -24.258 6.592 35.470 1.00 96.00 114 ALA A O 1
ATOM 920 N N . GLU A 1 115 ? -22.055 6.565 35.928 1.00 97.44 115 GLU A N 1
ATOM 921 C CA . GLU A 1 115 ? -21.635 7.431 34.834 1.00 97.44 115 GLU A CA 1
ATOM 922 C C . GLU A 1 115 ? -20.440 6.806 34.116 1.00 97.44 115 GLU A C 1
ATOM 924 O O . GLU A 1 115 ? -19.474 6.375 34.741 1.00 97.44 115 GLU A O 1
ATOM 929 N N . LYS A 1 116 ? -20.495 6.771 32.787 1.00 97.94 116 LYS A N 1
ATOM 930 C CA . LYS A 1 116 ? -19.388 6.333 31.938 1.00 97.94 116 LYS A CA 1
ATOM 931 C C . LYS A 1 116 ? -18.828 7.534 31.202 1.00 97.94 116 LYS A C 1
ATOM 933 O O . LYS A 1 116 ? -19.603 8.241 30.563 1.00 97.94 116 LYS A O 1
ATOM 938 N N . ARG A 1 117 ? -17.515 7.757 31.264 1.00 97.94 117 ARG A N 1
ATOM 939 C CA . ARG A 1 117 ? -16.838 8.900 30.625 1.00 97.94 117 ARG A CA 1
ATOM 940 C C . ARG A 1 117 ? -15.866 8.428 29.558 1.00 97.94 117 ARG A C 1
ATOM 942 O O . ARG A 1 117 ? -15.102 7.492 29.789 1.00 97.94 117 ARG A O 1
ATOM 949 N N . PHE A 1 118 ? -15.860 9.118 28.426 1.00 98.44 118 PHE A N 1
ATOM 950 C CA . PHE A 1 118 ? -14.934 8.882 27.327 1.00 98.44 118 PHE A CA 1
ATOM 951 C C . PHE A 1 118 ? -13.990 10.074 27.207 1.00 98.44 118 PHE A C 1
ATOM 953 O O . PHE A 1 118 ? -14.418 11.199 26.957 1.00 98.44 118 PHE A O 1
ATOM 960 N N . ASN A 1 119 ? -12.695 9.827 27.388 1.00 98.25 119 ASN A N 1
ATOM 961 C CA . ASN A 1 119 ? -11.679 10.868 27.320 1.00 98.25 119 ASN A CA 1
ATOM 962 C C . ASN A 1 119 ? -10.918 10.755 26.006 1.00 98.25 119 ASN A C 1
ATOM 964 O O . ASN A 1 119 ? -10.408 9.685 25.664 1.00 98.25 119 ASN A O 1
ATOM 968 N N . TYR A 1 120 ? -10.817 11.869 25.287 1.00 98.44 120 TYR A N 1
ATOM 969 C CA . TYR A 1 120 ? -10.251 11.899 23.946 1.00 98.44 120 TYR A CA 1
ATOM 970 C C . TYR A 1 120 ? -9.083 12.868 23.820 1.00 98.44 120 TYR A C 1
ATOM 972 O O . TYR A 1 120 ? -9.012 13.893 24.492 1.00 98.44 120 TYR A O 1
ATOM 980 N N . GLU A 1 121 ? -8.243 12.572 22.842 1.00 97.88 121 GLU A N 1
ATOM 981 C CA . GLU A 1 121 ? -7.261 13.469 22.246 1.00 97.88 121 GLU A CA 1
ATOM 982 C C . GLU A 1 121 ? -7.405 13.373 20.717 1.00 97.88 121 GLU A C 1
ATOM 984 O O . GLU A 1 121 ? -8.362 12.789 20.196 1.00 97.88 121 GLU A O 1
ATOM 989 N N . TYR A 1 122 ? -6.457 13.937 19.978 1.00 97.56 122 TYR A N 1
ATOM 990 C CA . TYR A 1 122 ? -6.364 13.809 18.536 1.00 97.56 122 TYR A CA 1
ATOM 991 C C . TYR A 1 122 ? -4.960 13.372 18.143 1.00 97.56 122 TYR A C 1
ATOM 993 O O . TYR A 1 122 ? -3.976 13.991 18.545 1.00 97.56 122 TYR A O 1
ATOM 1001 N N . PHE A 1 123 ? -4.873 12.347 17.298 1.00 97.50 123 PHE A N 1
ATOM 1002 C CA . PHE A 1 123 ? -3.640 12.068 16.581 1.00 97.50 123 PHE A CA 1
ATOM 1003 C C . PHE A 1 123 ? -3.303 13.239 15.658 1.00 97.50 123 PHE A C 1
ATOM 1005 O O . PHE A 1 123 ? -4.187 13.789 14.993 1.00 97.50 123 PHE A O 1
ATOM 1012 N N . GLN A 1 124 ? -2.015 13.558 15.569 1.00 94.81 124 GLN A N 1
ATOM 1013 C CA . GLN A 1 124 ? -1.492 14.542 14.626 1.00 94.81 124 GLN A CA 1
ATOM 1014 C C . GLN A 1 124 ? -1.280 13.889 13.261 1.00 94.81 124 GLN A C 1
ATOM 1016 O O . GLN A 1 124 ? -0.470 12.969 13.129 1.00 94.81 124 GLN A O 1
ATOM 1021 N N . SER A 1 125 ? -1.991 14.374 12.249 1.00 91.69 125 SER A N 1
ATOM 1022 C CA . SER A 1 125 ? -1.920 13.872 10.874 1.00 91.69 125 SER A CA 1
ATOM 1023 C C . SER A 1 125 ? -1.095 14.803 9.980 1.00 91.69 125 SER A C 1
ATOM 1025 O O . SER A 1 125 ?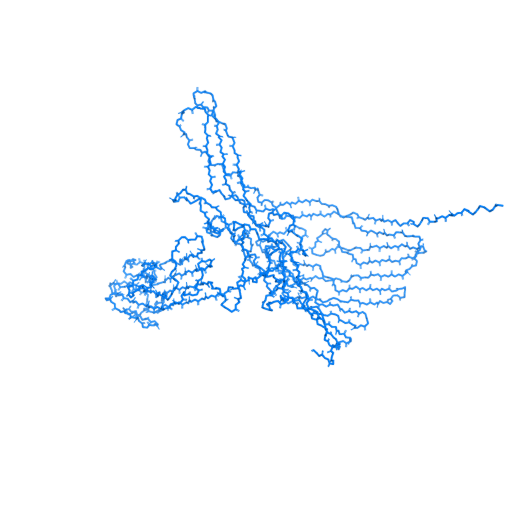 -0.958 15.996 10.254 1.00 91.69 125 SER A O 1
ATOM 1027 N N . LEU A 1 126 ? -0.513 14.251 8.915 1.00 90.06 126 LEU A N 1
ATOM 1028 C CA . LEU A 1 126 ? 0.216 15.010 7.896 1.00 90.06 126 LEU A CA 1
ATOM 1029 C C . LEU A 1 126 ? -0.726 15.450 6.772 1.00 90.06 126 LEU A C 1
ATOM 1031 O O . LEU A 1 126 ? -1.642 14.719 6.401 1.00 90.06 126 LEU A O 1
ATOM 1035 N N . ILE A 1 127 ? -0.468 16.625 6.196 1.00 87.69 127 ILE A N 1
ATOM 1036 C CA . ILE A 1 127 ? -1.231 17.126 5.050 1.00 87.69 127 ILE A CA 1
ATOM 1037 C C . ILE A 1 127 ? -0.554 16.674 3.755 1.00 87.69 127 ILE A C 1
ATOM 1039 O O . ILE A 1 127 ? 0.562 17.083 3.443 1.00 87.69 127 ILE A O 1
ATOM 1043 N N . ASP A 1 128 ? -1.267 15.865 2.980 1.00 83.88 128 ASP A N 1
ATOM 1044 C CA . ASP A 1 128 ? -0.915 15.461 1.620 1.00 83.88 128 ASP A CA 1
ATOM 1045 C C . ASP A 1 128 ? -1.614 16.408 0.629 1.00 83.88 128 ASP A C 1
ATOM 1047 O O . ASP A 1 128 ? -2.795 16.246 0.331 1.00 83.88 128 ASP A O 1
ATOM 1051 N N . LEU A 1 129 ? -0.922 17.454 0.167 1.00 72.75 129 LEU A N 1
ATOM 1052 C CA . LEU A 1 129 ? -1.488 18.495 -0.709 1.00 72.75 129 LEU A CA 1
ATOM 1053 C C . LEU A 1 129 ? -2.144 18.000 -2.020 1.00 72.75 129 LEU A C 1
ATOM 1055 O O . LEU A 1 129 ? -3.174 18.569 -2.382 1.00 72.75 129 LEU A O 1
ATOM 1059 N N . PRO A 1 130 ? -1.635 16.979 -2.745 1.00 70.94 130 PRO A N 1
ATOM 1060 C CA . PRO A 1 130 ? -2.309 16.470 -3.946 1.00 70.94 130 PRO A CA 1
ATOM 1061 C C . PRO A 1 130 ? -3.580 15.670 -3.639 1.00 70.94 130 PRO A C 1
ATOM 1063 O O . PRO A 1 130 ? -4.298 15.284 -4.569 1.00 70.94 130 PRO A O 1
ATOM 1066 N N . ALA A 1 131 ? -3.847 15.373 -2.365 1.00 77.75 131 ALA A N 1
ATOM 1067 C CA . ALA A 1 131 ? -4.993 14.585 -1.977 1.00 77.75 131 ALA A CA 1
ATOM 1068 C C . ALA A 1 131 ? -6.247 15.437 -1.723 1.00 77.75 131 ALA A C 1
ATOM 1070 O O . ALA A 1 131 ? -6.181 16.512 -1.117 1.00 77.75 131 ALA A O 1
ATOM 1071 N N . PRO A 1 132 ? -7.414 14.927 -2.142 1.00 79.38 132 PRO A N 1
ATOM 1072 C CA . PRO A 1 132 ? -8.697 15.526 -1.828 1.00 79.38 132 PRO A CA 1
ATOM 1073 C C . PRO A 1 132 ? -8.934 15.508 -0.316 1.00 79.38 132 PRO A C 1
ATOM 1075 O O . PRO A 1 132 ? -8.276 14.799 0.451 1.00 79.38 132 PRO A O 1
ATOM 1078 N N . SER A 1 133 ? -9.889 16.317 0.117 1.00 77.31 133 SER A N 1
ATOM 1079 C CA . SER A 1 133 ? -10.311 16.382 1.508 1.00 77.31 133 SER A CA 1
ATOM 1080 C C . SER A 1 133 ? -11.794 16.625 1.599 1.00 77.31 133 SER A C 1
ATOM 1082 O O . SER A 1 133 ? -12.371 17.291 0.735 1.00 77.31 133 SER A O 1
ATOM 1084 N N . ASP A 1 134 ? -12.383 16.137 2.679 1.00 85.19 134 ASP A N 1
ATOM 1085 C CA . ASP A 1 134 ? -13.727 16.541 3.034 1.00 85.19 134 ASP A CA 1
ATOM 1086 C C . ASP A 1 134 ? -13.711 18.032 3.432 1.00 85.19 134 ASP A C 1
ATOM 1088 O O . ASP A 1 134 ? -12.811 18.445 4.170 1.00 85.19 134 ASP A O 1
ATOM 1092 N N . PRO A 1 135 ? -14.629 18.873 2.922 1.00 85.62 135 PRO A N 1
ATOM 1093 C CA . PRO A 1 135 ? -14.707 20.282 3.314 1.00 85.62 135 PRO A CA 1
ATOM 1094 C C . PRO A 1 135 ? -14.950 20.487 4.817 1.00 85.62 135 PRO A C 1
ATOM 1096 O O . PRO A 1 135 ? -14.672 21.570 5.328 1.00 85.62 135 PRO A O 1
ATOM 1099 N N . THR A 1 136 ? -15.460 19.473 5.516 1.00 90.38 136 THR A N 1
ATOM 1100 C CA . THR A 1 136 ? -15.731 19.523 6.957 1.00 90.38 136 THR A CA 1
ATOM 1101 C C . THR A 1 136 ? -14.558 19.041 7.818 1.00 90.38 136 THR A C 1
ATOM 1103 O O . THR A 1 136 ? -14.581 19.256 9.031 1.00 90.38 136 THR A O 1
ATOM 1106 N N . GLU A 1 137 ? -13.533 18.419 7.216 1.00 92.31 137 GLU A N 1
ATOM 1107 C CA . GLU A 1 137 ? -12.401 17.788 7.911 1.00 92.31 137 GLU A CA 1
ATOM 1108 C C . GLU A 1 137 ? -11.283 18.792 8.248 1.00 92.31 137 GLU A C 1
ATOM 1110 O O . GLU A 1 137 ? -10.723 19.454 7.369 1.00 92.31 137 GLU A O 1
ATOM 1115 N N . ASP A 1 138 ? -10.847 18.814 9.512 1.00 93.62 138 ASP A N 1
ATOM 1116 C CA . ASP A 1 138 ? -9.523 19.327 9.880 1.00 93.62 138 ASP A CA 1
ATOM 1117 C C . ASP A 1 138 ? -8.484 18.219 9.654 1.00 93.62 138 ASP A C 1
ATOM 1119 O O . ASP A 1 138 ? -8.287 17.322 10.478 1.00 93.62 138 ASP A O 1
ATOM 1123 N N . LYS A 1 139 ? -7.784 18.317 8.519 1.00 91.25 139 LYS A N 1
ATOM 1124 C CA . LYS A 1 139 ? -6.794 17.342 8.022 1.00 91.25 139 LYS A CA 1
ATOM 1125 C C . LYS A 1 139 ? -5.646 17.057 8.989 1.0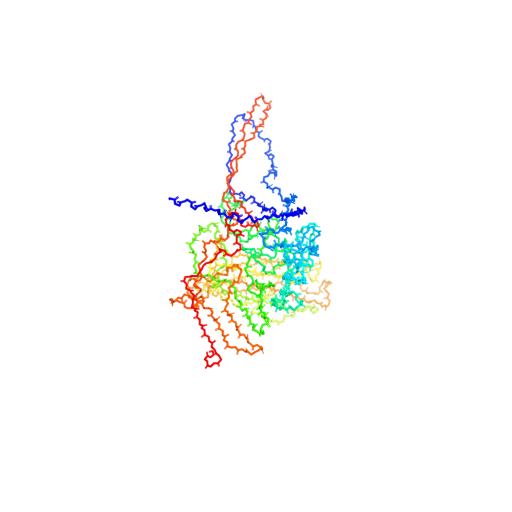0 91.25 139 LYS A C 1
ATOM 1127 O O . LYS A 1 139 ? -4.919 16.087 8.790 1.00 91.25 139 LYS A O 1
ATOM 1132 N N . THR A 1 140 ? -5.433 17.913 9.987 1.00 93.31 140 THR A N 1
ATOM 1133 C CA . THR A 1 140 ? -4.338 17.771 10.954 1.00 93.31 140 THR A CA 1
ATOM 1134 C C . THR A 1 140 ? -4.698 16.866 12.127 1.00 93.31 140 THR A C 1
ATOM 1136 O O . THR A 1 140 ? -3.812 16.475 12.887 1.00 93.31 140 THR A O 1
ATOM 1139 N N . LYS A 1 141 ? -5.974 16.487 12.276 1.00 94.56 141 LYS A N 1
ATOM 1140 C CA . LYS A 1 141 ? -6.483 15.806 13.467 1.00 94.56 141 LYS A CA 1
ATOM 1141 C C . LYS A 1 141 ? -7.214 14.514 13.128 1.00 94.56 141 LYS A C 1
ATOM 1143 O O . LYS A 1 141 ? -7.885 14.384 12.112 1.00 94.56 141 LYS A O 1
ATOM 1148 N N . ARG A 1 142 ? -7.122 13.544 14.037 1.00 95.19 142 ARG A N 1
ATOM 1149 C CA . ARG A 1 142 ? -7.942 12.328 14.012 1.00 95.19 142 ARG A CA 1
ATOM 1150 C C . ARG A 1 142 ? -8.311 11.929 15.430 1.00 95.19 142 ARG A C 1
ATOM 1152 O O . ARG A 1 142 ? -7.412 11.732 16.241 1.00 95.19 142 ARG A O 1
ATOM 1159 N N . LEU A 1 143 ? -9.606 11.828 15.726 1.00 97.25 143 LEU A N 1
ATOM 1160 C CA . LEU A 1 143 ? -10.085 11.521 17.078 1.00 97.25 143 LEU A CA 1
ATOM 1161 C C . LEU A 1 143 ? -9.436 10.235 17.630 1.00 97.25 143 LEU A C 1
ATOM 1163 O O . LEU A 1 143 ? -9.419 9.204 16.955 1.00 97.25 143 LEU A O 1
ATOM 1167 N N . LYS A 1 144 ? -8.922 10.319 18.858 1.00 97.56 144 LYS A N 1
ATOM 1168 C CA . LYS A 1 144 ? -8.200 9.267 19.583 1.00 97.56 144 LYS A CA 1
ATOM 1169 C C . LYS A 1 144 ? -8.846 9.077 20.949 1.00 97.56 144 LYS A C 1
ATOM 1171 O O . LYS A 1 144 ? -8.973 10.042 21.695 1.00 97.56 144 LYS A O 1
ATOM 1176 N N . LEU A 1 145 ? -9.240 7.853 21.291 1.00 98.44 145 LEU A N 1
ATOM 1177 C CA . LEU A 1 145 ? -9.747 7.534 22.628 1.00 98.44 145 LEU A CA 1
ATOM 1178 C C . LEU A 1 145 ? -8.563 7.251 23.559 1.00 98.44 145 LEU A C 1
ATOM 1180 O O . LEU A 1 145 ? -7.838 6.287 23.331 1.00 98.44 145 LEU A O 1
ATOM 1184 N N . LEU A 1 146 ? -8.372 8.077 24.587 1.00 98.44 146 LEU A N 1
ATOM 1185 C CA . LEU A 1 146 ? -7.302 7.921 25.577 1.00 98.44 146 LEU A CA 1
ATOM 1186 C C . LEU A 1 146 ? -7.698 6.995 26.715 1.00 98.44 146 LEU A C 1
ATOM 1188 O O . LEU A 1 146 ? -6.900 6.171 27.162 1.00 98.44 146 LEU A O 1
ATOM 1192 N N . SER A 1 147 ? -8.920 7.149 27.213 1.00 98.38 147 SER A N 1
ATOM 1193 C CA . SER A 1 147 ? -9.399 6.341 28.321 1.00 98.38 147 SER A CA 1
ATOM 1194 C C . SER A 1 147 ? -10.913 6.289 28.387 1.00 98.38 147 SER A C 1
ATOM 1196 O O . SER A 1 147 ? -11.630 7.142 27.857 1.00 98.38 147 SER A O 1
ATOM 1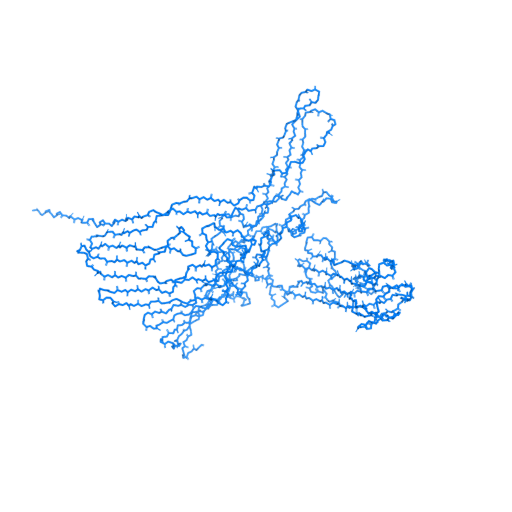198 N N . TYR A 1 148 ? -11.372 5.259 29.075 1.00 96.94 148 TYR A N 1
ATOM 1199 C CA . TYR A 1 148 ? -12.754 5.036 29.435 1.00 96.94 148 TYR A CA 1
ATOM 1200 C C . TYR A 1 148 ? -12.833 4.905 30.954 1.00 96.94 148 TYR A C 1
ATOM 1202 O O . TYR A 1 148 ? -12.045 4.168 31.555 1.00 96.94 148 TYR A O 1
ATOM 1210 N N . GLN A 1 149 ? -13.750 5.648 31.570 1.00 98.12 149 GLN A N 1
ATOM 1211 C CA . GLN A 1 149 ? -13.937 5.639 33.016 1.00 98.12 149 GLN A CA 1
ATOM 1212 C C . GLN A 1 149 ? -15.336 5.176 33.380 1.00 98.12 149 GLN A C 1
ATOM 1214 O O . GLN A 1 149 ? -16.309 5.655 32.801 1.00 98.12 149 GLN A O 1
ATOM 1219 N N . GLU A 1 150 ? -15.429 4.304 34.379 1.00 97.31 150 GLU A N 1
ATOM 1220 C CA . GLU A 1 150 ? -16.690 3.925 35.012 1.00 97.31 150 GLU A CA 1
ATOM 1221 C C . GLU A 1 150 ? -16.727 4.500 36.418 1.00 97.31 150 GLU A C 1
ATOM 1223 O O . GLU A 1 150 ? -15.903 4.131 37.257 1.00 97.31 150 GLU A O 1
ATOM 1228 N N . CYS A 1 151 ? -17.664 5.412 36.651 1.00 96.75 151 CYS A N 1
ATOM 1229 C CA . CYS A 1 151 ? -17.880 6.082 37.920 1.00 96.75 151 CYS A CA 1
ATOM 1230 C C . CYS A 1 151 ? -19.176 5.585 38.564 1.00 96.75 151 CYS A C 1
ATOM 1232 O O . CYS A 1 151 ? -20.213 5.486 37.900 1.00 96.75 151 CYS A O 1
ATOM 1234 N N . ASP A 1 152 ? -19.117 5.283 39.856 1.00 94.62 152 ASP A N 1
ATOM 1235 C CA . ASP A 1 152 ? -20.284 4.901 40.647 1.00 94.62 152 ASP A CA 1
ATOM 1236 C C . ASP A 1 152 ? -21.066 6.123 41.169 1.00 94.62 152 ASP A C 1
ATOM 1238 O O . ASP A 1 152 ? -20.805 7.274 40.805 1.00 94.62 152 ASP A O 1
ATOM 1242 N N . ARG A 1 153 ? -22.065 5.858 42.017 1.00 91.25 153 ARG A N 1
ATOM 1243 C CA . ARG A 1 153 ? -22.933 6.879 42.626 1.00 91.25 153 ARG A CA 1
ATOM 1244 C C . ARG A 1 153 ? -22.180 7.843 43.539 1.00 91.25 153 ARG A C 1
ATOM 1246 O O . ARG A 1 153 ? -22.602 8.988 43.670 1.00 91.25 153 ARG A O 1
ATOM 1253 N N . ASP A 1 154 ? -21.080 7.383 44.130 1.00 89.94 154 ASP A N 1
ATOM 1254 C CA . ASP A 1 154 ? -20.247 8.151 45.055 1.00 89.94 154 ASP A CA 1
ATOM 1255 C C . ASP A 1 154 ? -19.167 8.953 44.306 1.00 89.94 154 ASP A C 1
ATOM 1257 O O . ASP A 1 154 ? -18.351 9.650 44.911 1.00 89.94 154 ASP A O 1
ATOM 1261 N N . GLY A 1 155 ? -19.158 8.873 42.969 1.00 86.06 155 GLY A N 1
ATOM 1262 C CA . GLY A 1 155 ? -18.195 9.550 42.108 1.00 86.06 155 GLY A CA 1
ATOM 1263 C C . GLY A 1 155 ? -16.827 8.870 42.070 1.00 86.06 155 GLY A C 1
ATOM 1264 O O . GLY A 1 155 ? -15.882 9.442 41.517 1.00 86.06 155 GLY A O 1
ATOM 1265 N N . LYS A 1 156 ? -16.693 7.657 42.619 1.00 93.56 156 LYS A N 1
ATOM 1266 C CA . LYS A 1 156 ? -15.459 6.878 42.529 1.00 93.56 156 LYS A CA 1
ATOM 1267 C C . LYS A 1 156 ? -15.369 6.267 41.138 1.00 93.56 156 LYS A C 1
ATOM 1269 O O . LYS A 1 156 ? -16.237 5.505 40.723 1.00 93.56 156 LYS A O 1
ATOM 1274 N N . CYS A 1 157 ? -14.291 6.591 40.429 1.00 95.62 157 CYS A N 1
ATOM 1275 C CA . CYS A 1 157 ? -14.082 6.156 39.055 1.00 95.62 157 CYS A CA 1
ATOM 1276 C C . CYS A 1 157 ? -12.968 5.113 38.946 1.00 95.62 157 CYS A C 1
ATOM 1278 O O . CYS A 1 157 ? -11.887 5.273 39.514 1.00 95.62 157 CYS A O 1
ATOM 1280 N N . THR A 1 158 ? -13.203 4.085 38.140 1.00 97.12 158 THR A N 1
ATOM 1281 C CA . THR A 1 158 ? -12.169 3.180 37.624 1.00 97.12 158 THR A CA 1
ATOM 1282 C C . THR A 1 158 ? -11.821 3.589 36.198 1.00 97.12 158 THR A C 1
ATOM 1284 O O . THR A 1 158 ? -12.685 4.075 35.474 1.00 97.12 158 THR A O 1
ATOM 1287 N N . THR A 1 159 ? -10.554 3.465 35.795 1.00 97.88 159 THR A N 1
ATOM 1288 C CA . THR A 1 159 ? -10.086 3.940 34.482 1.00 97.88 159 THR A CA 1
ATOM 1289 C C . THR A 1 159 ? -9.400 2.817 33.722 1.00 97.88 159 THR A C 1
ATOM 1291 O O . THR A 1 159 ? -8.454 2.223 34.225 1.00 97.88 159 THR A O 1
ATOM 1294 N N . THR A 1 160 ? -9.850 2.576 32.494 1.00 98.50 160 THR A N 1
ATOM 1295 C CA . THR A 1 160 ? -9.118 1.796 31.489 1.00 98.50 160 THR A CA 1
ATOM 1296 C C . THR A 1 160 ? -8.477 2.768 30.505 1.00 98.50 160 THR A C 1
ATOM 1298 O O . THR A 1 160 ? -9.172 3.643 29.985 1.00 98.50 160 THR A O 1
ATOM 1301 N N . SER A 1 161 ? -7.176 2.651 30.244 1.00 98.38 161 SER A N 1
ATOM 1302 C CA . SER A 1 161 ? -6.447 3.539 29.326 1.00 98.38 161 SER A CA 1
ATOM 1303 C C . SER A 1 161 ? -5.891 2.805 28.110 1.00 98.38 161 SER A C 1
ATOM 1305 O O . SER A 1 161 ? -5.649 1.597 28.146 1.00 98.38 161 SER A O 1
ATOM 1307 N N . PHE A 1 162 ? -5.698 3.557 27.027 1.00 98.62 162 PHE A N 1
ATOM 1308 C CA . PHE A 1 162 ? -5.277 3.056 25.724 1.00 98.62 162 PHE A CA 1
ATOM 1309 C C . PHE A 1 162 ? -4.017 3.783 25.248 1.00 98.62 162 PHE A C 1
ATOM 1311 O O . PHE A 1 162 ? -3.957 5.013 25.256 1.00 98.62 162 PHE A O 1
ATOM 1318 N N . GLU A 1 163 ? -3.031 3.028 24.772 1.00 98.44 163 GLU A N 1
ATOM 1319 C CA . GLU A 1 163 ? -1.860 3.561 24.065 1.00 98.44 163 GLU A CA 1
ATOM 1320 C C . GLU A 1 163 ? -1.880 3.095 22.608 1.00 98.44 163 GLU A C 1
ATOM 1322 O O . GLU A 1 163 ? -2.387 2.013 22.306 1.00 98.44 163 GLU A O 1
ATOM 1327 N N . TYR A 1 164 ? -1.274 3.865 21.701 1.00 98.56 164 TYR A N 1
ATOM 1328 C CA . TYR A 1 164 ? -1.266 3.581 20.263 1.00 98.56 164 TYR A CA 1
ATOM 1329 C C . TYR A 1 164 ? 0.146 3.661 19.669 1.00 98.56 164 TYR A C 1
ATOM 1331 O O . TYR A 1 164 ? 1.072 4.217 20.262 1.00 98.56 164 TYR A O 1
ATOM 1339 N N . TYR A 1 165 ? 0.316 3.096 18.474 1.00 97.56 165 TYR A N 1
ATOM 1340 C CA . TYR A 1 165 ? 1.538 3.229 17.680 1.00 97.56 165 TYR A CA 1
ATOM 1341 C C . TYR A 1 165 ? 1.609 4.607 17.005 1.00 97.56 165 TYR A C 1
ATOM 1343 O O . TYR A 1 165 ? 1.062 4.811 15.923 1.00 97.56 165 TYR A O 1
ATOM 1351 N N . GLU A 1 166 ? 2.280 5.561 17.650 1.00 95.81 166 GLU A N 1
ATOM 1352 C CA . GLU A 1 166 ? 2.335 6.974 17.230 1.00 95.81 166 GLU A CA 1
ATOM 1353 C C . GLU A 1 166 ? 3.727 7.431 16.755 1.00 95.81 166 GLU A C 1
ATOM 1355 O O . GLU A 1 166 ? 3.961 8.623 16.573 1.00 95.81 166 GLU A O 1
ATOM 1360 N N . GLN A 1 167 ? 4.666 6.500 16.533 1.00 94.38 167 GLN A N 1
ATOM 1361 C CA . GLN A 1 167 ? 6.011 6.829 16.029 1.00 94.38 167 GLN A CA 1
ATOM 1362 C C . GLN A 1 167 ? 5.965 7.439 14.621 1.00 94.38 167 GLN A C 1
ATOM 1364 O O . GLN A 1 167 ? 6.799 8.267 14.266 1.00 94.38 167 GLN A O 1
ATOM 1369 N N . ASN A 1 168 ? 4.970 7.026 13.836 1.00 94.38 168 ASN A N 1
ATOM 1370 C CA . ASN A 1 168 ? 4.673 7.535 12.506 1.00 94.38 168 ASN A CA 1
ATOM 1371 C C . ASN A 1 168 ? 3.348 8.304 12.526 1.00 94.38 168 ASN A C 1
ATOM 1373 O O . ASN A 1 168 ? 2.525 8.140 13.428 1.00 94.38 168 ASN A O 1
ATOM 1377 N N . LYS A 1 169 ? 3.118 9.123 11.497 1.00 93.19 169 LYS A N 1
ATOM 1378 C CA . LYS A 1 169 ? 1.877 9.885 11.323 1.00 93.19 169 LYS A CA 1
ATOM 1379 C C . LYS A 1 169 ? 1.190 9.465 10.033 1.00 93.19 169 LYS A C 1
ATOM 1381 O O . LYS A 1 169 ? 1.836 9.383 8.991 1.00 93.19 169 LYS A O 1
ATOM 1386 N N . MET A 1 170 ? -0.117 9.221 10.099 1.00 92.12 170 MET A N 1
ATOM 1387 C CA . MET A 1 170 ? -0.929 9.046 8.895 1.00 92.12 170 MET A CA 1
ATOM 1388 C C . MET A 1 170 ? -1.230 10.396 8.239 1.00 92.12 170 MET A C 1
ATOM 1390 O O . MET A 1 170 ? -1.200 11.442 8.888 1.00 92.12 170 MET A O 1
ATOM 1394 N N . THR A 1 171 ? -1.559 10.364 6.954 1.00 90.44 171 THR A N 1
ATOM 1395 C CA . THR A 1 171 ? -2.119 11.507 6.226 1.00 90.44 171 THR A CA 1
ATOM 1396 C C . THR A 1 171 ? -3.635 11.631 6.461 1.00 90.44 171 THR A C 1
ATOM 1398 O O . THR A 1 171 ? -4.245 10.793 7.146 1.00 90.44 171 THR A O 1
ATOM 1401 N N . GLN A 1 172 ? -4.264 12.681 5.919 1.00 88.12 172 GLN A N 1
ATOM 1402 C CA . GLN A 1 172 ? -5.721 12.860 5.993 1.00 88.12 172 GLN A CA 1
ATOM 1403 C C . GLN A 1 172 ? -6.497 11.676 5.389 1.00 88.12 172 GLN A C 1
ATOM 1405 O O . GLN A 1 172 ? -5.968 10.913 4.576 1.00 88.12 172 GLN A O 1
ATOM 1410 N N . ARG A 1 173 ? -7.773 11.512 5.760 1.00 87.00 173 ARG A N 1
ATOM 1411 C CA . ARG A 1 173 ? -8.540 10.277 5.489 1.00 87.00 173 ARG A CA 1
ATOM 1412 C C . ARG A 1 173 ? -8.725 9.960 4.007 1.00 87.00 173 ARG A C 1
ATOM 1414 O O . ARG A 1 173 ? -8.750 8.788 3.640 1.00 87.00 173 ARG A O 1
ATOM 1421 N N . LEU A 1 174 ? -8.838 10.988 3.169 1.00 85.31 174 LEU A N 1
ATOM 1422 C CA . LEU A 1 174 ? -8.987 10.849 1.718 1.00 85.31 174 LEU A CA 1
ATOM 1423 C C . LEU A 1 174 ? -7.642 10.864 0.963 1.00 85.31 174 LEU A C 1
ATOM 1425 O O . LEU A 1 174 ? -7.627 10.963 -0.263 1.00 85.31 174 LEU A O 1
ATOM 1429 N N . SER A 1 175 ? -6.509 10.744 1.666 1.00 87.94 175 SER A N 1
ATOM 1430 C CA . SER A 1 175 ? -5.189 10.652 1.035 1.00 87.94 175 SER A CA 1
ATOM 1431 C C . SER A 1 175 ? -5.034 9.407 0.165 1.00 87.94 175 SER A C 1
ATOM 1433 O O . SER A 1 175 ? -5.568 8.329 0.440 1.00 87.94 175 SER A O 1
ATOM 1435 N N . TYR A 1 176 ? -4.233 9.552 -0.890 1.00 87.38 176 TYR A N 1
ATOM 1436 C CA . TYR A 1 176 ? -3.880 8.450 -1.773 1.00 87.38 176 TYR A CA 1
ATOM 1437 C C . TYR A 1 176 ? -2.761 7.554 -1.218 1.00 87.38 176 TYR A C 1
ATOM 1439 O O . TYR A 1 176 ? -2.418 6.568 -1.877 1.00 87.38 176 TYR A O 1
ATOM 1447 N N . ALA A 1 177 ? -2.216 7.853 -0.030 1.00 90.81 177 ALA A N 1
ATOM 1448 C CA . ALA A 1 177 ? -1.195 7.073 0.686 1.00 90.81 177 ALA A CA 1
ATOM 1449 C C . ALA A 1 177 ? -1.745 5.746 1.252 1.00 90.81 177 ALA A C 1
ATOM 1451 O O . ALA A 1 177 ? -1.613 5.433 2.437 1.00 90.81 177 ALA A O 1
ATOM 1452 N N . THR A 1 178 ? -2.406 4.979 0.391 1.00 88.88 178 THR A N 1
ATOM 1453 C CA . THR A 1 178 ? -3.047 3.705 0.683 1.00 88.88 178 THR A CA 1
ATOM 1454 C C . THR A 1 178 ? -2.497 2.600 -0.213 1.00 88.88 178 THR A C 1
ATOM 1456 O O . THR A 1 178 ? -2.161 2.839 -1.377 1.00 88.88 178 THR A O 1
ATOM 1459 N N . ASP A 1 179 ? -2.405 1.393 0.340 1.00 89.88 179 ASP A N 1
ATOM 1460 C CA . ASP A 1 179 ? -2.060 0.172 -0.381 1.00 89.88 179 ASP A CA 1
ATOM 1461 C C . ASP A 1 179 ? -3.247 -0.388 -1.186 1.00 89.88 179 ASP A C 1
ATOM 1463 O O . ASP A 1 179 ? -4.332 0.200 -1.252 1.00 89.88 179 ASP A O 1
ATOM 1467 N N . HIS A 1 180 ? -3.050 -1.558 -1.798 1.00 86.12 180 HIS A N 1
ATOM 1468 C CA . HIS A 1 180 ? -4.063 -2.229 -2.606 1.00 86.12 180 HIS A CA 1
ATOM 1469 C C . HIS A 1 180 ? -5.361 -2.587 -1.860 1.00 86.12 180 HIS A C 1
ATOM 1471 O O . HIS A 1 180 ? -6.394 -2.789 -2.500 1.00 86.12 180 HIS A O 1
ATOM 1477 N N . TRP A 1 181 ? -5.325 -2.650 -0.528 1.00 85.00 181 TRP A N 1
ATOM 1478 C CA . TRP A 1 181 ? -6.455 -2.989 0.339 1.00 85.00 181 TRP A CA 1
ATOM 1479 C C . TRP A 1 181 ? -6.973 -1.789 1.144 1.00 85.00 181 TRP A C 1
ATOM 1481 O O . TRP A 1 181 ? -7.884 -1.939 1.958 1.00 85.00 181 TRP A O 1
ATOM 1491 N N . GLY A 1 182 ? -6.431 -0.593 0.901 1.00 84.75 182 GLY A N 1
ATOM 1492 C CA . GLY A 1 182 ? -6.861 0.641 1.549 1.00 84.75 182 GLY A CA 1
ATOM 1493 C C . GLY A 1 182 ? -6.207 0.915 2.906 1.00 84.75 182 GLY A C 1
ATOM 1494 O O . GLY A 1 182 ? -6.663 1.821 3.603 1.00 84.75 182 GLY A O 1
ATOM 1495 N N . TYR A 1 183 ? -5.167 0.173 3.297 1.00 88.81 183 TYR A N 1
ATOM 1496 C CA . TYR A 1 183 ? -4.393 0.472 4.507 1.00 88.81 183 TYR A CA 1
ATOM 1497 C C . TYR A 1 183 ? -3.292 1.484 4.209 1.00 88.81 183 TYR A C 1
ATOM 1499 O O . TYR A 1 183 ? -2.824 1.601 3.081 1.00 88.81 183 TYR A O 1
ATOM 1507 N N . PHE A 1 184 ? -2.872 2.235 5.223 1.00 91.56 184 PHE A N 1
ATOM 1508 C CA . PHE A 1 184 ? -1.847 3.262 5.067 1.00 91.56 184 PHE A CA 1
ATOM 1509 C C . PHE A 1 184 ? -0.495 2.657 4.660 1.00 91.56 184 PHE A C 1
ATOM 1511 O O . PHE A 1 184 ? -0.004 1.742 5.319 1.00 91.56 184 PHE A O 1
ATOM 1518 N N . ASN A 1 185 ? 0.124 3.192 3.603 1.00 92.56 185 ASN A N 1
ATOM 1519 C CA . ASN A 1 185 ? 1.411 2.702 3.092 1.00 92.56 185 ASN A CA 1
ATOM 1520 C C . ASN A 1 185 ? 2.521 3.764 3.023 1.00 92.56 185 ASN A C 1
ATOM 1522 O O . ASN A 1 185 ? 3.621 3.485 2.537 1.00 92.56 185 ASN A O 1
ATOM 1526 N N . ASN A 1 186 ? 2.246 4.973 3.523 1.00 93.56 186 ASN A N 1
ATOM 1527 C CA . ASN A 1 186 ? 3.197 6.083 3.586 1.00 93.56 186 ASN A CA 1
ATOM 1528 C C . ASN A 1 186 ? 3.828 6.465 2.229 1.00 93.56 186 ASN A C 1
ATOM 1530 O O . ASN A 1 186 ? 4.975 6.904 2.162 1.00 93.56 186 ASN A O 1
ATOM 1534 N N . LYS A 1 187 ? 3.100 6.284 1.121 1.00 91.75 187 LYS A N 1
ATOM 1535 C CA . LYS A 1 187 ? 3.540 6.744 -0.203 1.00 91.75 187 LYS A CA 1
ATOM 1536 C C . LYS A 1 187 ? 3.032 8.158 -0.460 1.00 91.75 187 LYS A C 1
ATOM 1538 O O . LYS A 1 187 ? 1.831 8.410 -0.413 1.00 91.75 187 LYS A O 1
ATOM 1543 N N . THR A 1 188 ? 3.953 9.075 -0.736 1.00 85.00 188 THR A N 1
ATOM 1544 C CA . THR A 1 188 ? 3.657 10.468 -1.094 1.00 85.00 188 THR A CA 1
ATOM 1545 C C . THR A 1 188 ? 3.314 10.583 -2.577 1.00 85.00 188 THR A C 1
ATOM 1547 O O . THR A 1 188 ? 3.720 9.738 -3.375 1.00 85.00 188 THR A O 1
ATOM 1550 N N . ASN A 1 189 ? 2.547 11.614 -2.963 1.00 80.69 189 ASN A N 1
ATOM 1551 C CA . ASN A 1 189 ? 2.126 11.845 -4.356 1.00 80.69 189 ASN A CA 1
ATOM 1552 C C . ASN A 1 189 ? 1.491 10.612 -5.022 1.00 80.69 189 ASN A C 1
ATOM 1554 O O . ASN A 1 189 ? 1.565 10.429 -6.236 1.00 80.69 189 ASN A O 1
ATOM 1558 N N . ASN A 1 190 ? 0.840 9.763 -4.228 1.00 87.94 190 ASN A N 1
ATOM 1559 C CA . ASN A 1 190 ? 0.395 8.440 -4.655 1.00 87.94 190 ASN A CA 1
ATOM 1560 C C . ASN A 1 190 ? -0.954 8.455 -5.408 1.00 87.94 190 ASN A C 1
ATOM 1562 O O . ASN A 1 190 ? -1.700 7.467 -5.409 1.00 87.94 190 ASN A O 1
ATOM 1566 N N . LYS A 1 191 ? -1.285 9.608 -6.006 1.00 86.62 191 LYS A N 1
ATOM 1567 C CA . LYS A 1 191 ? -2.456 9.842 -6.853 1.00 86.62 191 LYS A CA 1
ATOM 1568 C C . LYS A 1 191 ? -2.174 9.236 -8.224 1.00 86.62 191 LYS A C 1
ATOM 1570 O O . LYS A 1 191 ? -1.282 9.697 -8.920 1.00 86.62 191 LYS A O 1
ATOM 1575 N N . GLY A 1 192 ? -2.908 8.200 -8.609 1.00 87.94 192 GLY A N 1
ATOM 1576 C CA . GLY A 1 192 ? -2.696 7.539 -9.892 1.00 87.94 192 GLY A CA 1
ATOM 1577 C C . GLY A 1 192 ? -3.207 6.106 -9.915 1.00 87.94 192 GLY A C 1
ATOM 1578 O O . GLY A 1 192 ? -3.817 5.621 -8.957 1.00 87.94 192 GLY A O 1
ATOM 1579 N N . PHE A 1 193 ? -2.935 5.438 -11.027 1.00 89.25 193 PHE A N 1
ATOM 1580 C CA . PHE A 1 193 ? -3.312 4.056 -11.286 1.00 89.25 193 PHE A CA 1
ATOM 1581 C C . PHE A 1 193 ? -2.199 3.106 -10.828 1.00 89.25 193 PHE A C 1
ATOM 1583 O O . PHE A 1 193 ? -1.022 3.440 -10.950 1.00 89.25 193 PHE A O 1
ATOM 1590 N N . PRO A 1 194 ? -2.511 1.918 -10.293 1.00 89.50 194 PRO A N 1
ATOM 1591 C CA . PRO A 1 194 ? -1.475 0.934 -10.002 1.00 89.50 194 PRO A CA 1
ATOM 1592 C C . PRO A 1 194 ? -0.835 0.410 -11.289 1.00 89.50 194 PRO A C 1
ATOM 1594 O O . PRO A 1 194 ? -1.473 0.356 -12.343 1.00 89.50 194 PRO A O 1
ATOM 1597 N N . ASN A 1 195 ? 0.422 -0.024 -11.191 1.00 88.31 195 ASN A N 1
ATOM 1598 C CA . ASN A 1 195 ? 1.114 -0.627 -12.322 1.00 88.31 195 ASN A CA 1
ATOM 1599 C C . ASN A 1 195 ? 0.684 -2.086 -12.529 1.00 88.31 195 ASN A C 1
ATOM 1601 O O . ASN A 1 195 ? 1.231 -2.992 -11.903 1.00 88.31 195 ASN A O 1
ATOM 1605 N N . VAL A 1 196 ? -0.319 -2.311 -13.373 1.00 87.19 196 VAL A N 1
ATOM 1606 C CA . VAL A 1 196 ? -0.948 -3.627 -13.581 1.00 87.19 196 VAL A CA 1
ATOM 1607 C C . VAL A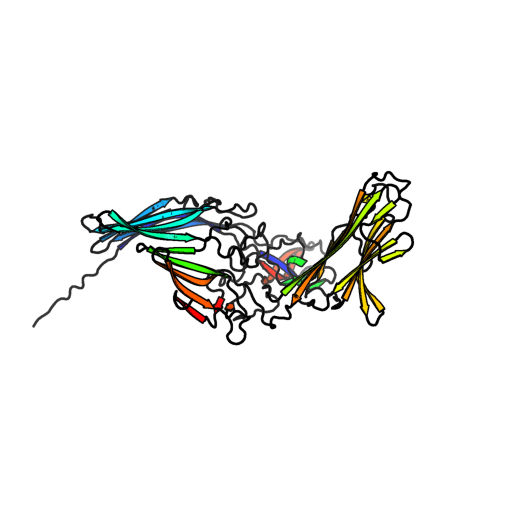 1 196 ? -0.914 -4.034 -15.057 1.00 87.19 196 VAL A C 1
ATOM 1609 O O . VAL A 1 196 ? -0.777 -3.148 -15.906 1.00 87.19 196 VAL A O 1
ATOM 1612 N N . PRO A 1 197 ? -1.034 -5.334 -15.392 1.00 87.38 197 PRO A N 1
ATOM 1613 C CA . PRO A 1 197 ? -1.165 -5.775 -16.771 1.00 87.38 197 PRO A CA 1
ATOM 1614 C C . PRO A 1 197 ? -2.371 -5.153 -17.469 1.00 87.38 197 PRO A C 1
ATOM 1616 O O . PRO A 1 197 ? -3.468 -5.066 -16.912 1.00 87.38 197 PRO A O 1
ATOM 1619 N N . ILE A 1 198 ? -2.151 -4.750 -18.712 1.00 88.62 198 ILE A N 1
ATOM 1620 C CA . ILE A 1 198 ? -3.139 -4.187 -19.623 1.00 88.62 198 ILE A CA 1
ATOM 1621 C C . ILE A 1 198 ? -2.900 -4.714 -21.045 1.00 88.62 198 ILE A C 1
ATOM 1623 O O . ILE A 1 198 ? -1.909 -5.381 -21.347 1.00 88.62 198 ILE A O 1
ATOM 1627 N N . LYS A 1 199 ? -3.819 -4.363 -21.940 1.00 89.69 199 LYS A N 1
ATOM 1628 C CA . LYS A 1 199 ? -3.683 -4.442 -23.392 1.00 89.69 199 LYS A CA 1
ATOM 1629 C C . LYS A 1 199 ? -3.896 -3.054 -23.964 1.00 89.69 199 LYS A C 1
ATOM 1631 O O . LYS A 1 199 ? -4.808 -2.349 -23.531 1.00 89.69 199 LYS A O 1
ATOM 1636 N N . TYR A 1 200 ? -3.097 -2.693 -24.953 1.00 87.81 200 TYR A N 1
ATOM 1637 C CA . TYR A 1 200 ? -3.284 -1.471 -25.724 1.00 87.81 200 TYR A CA 1
ATOM 1638 C C . TYR A 1 200 ? -3.006 -1.741 -27.204 1.00 87.81 200 TYR A C 1
ATOM 1640 O O . TYR A 1 200 ? -2.464 -2.787 -27.567 1.00 87.81 200 TYR A O 1
ATOM 1648 N N . GLN A 1 201 ? -3.440 -0.826 -28.065 1.00 88.69 201 GLN A N 1
ATOM 1649 C CA . GLN A 1 201 ? -3.154 -0.892 -29.493 1.00 88.69 201 GLN A CA 1
ATOM 1650 C C . GLN A 1 201 ? -1.769 -0.298 -29.757 1.00 88.69 201 GLN A C 1
ATOM 1652 O O . GLN A 1 201 ? -1.563 0.900 -29.561 1.00 88.69 201 GLN A O 1
ATOM 1657 N N . ASP A 1 202 ? -0.830 -1.120 -30.216 1.00 84.56 202 ASP A N 1
ATOM 1658 C CA . ASP A 1 202 ? 0.461 -0.637 -30.695 1.00 84.56 202 ASP A CA 1
ATOM 1659 C C . ASP A 1 202 ? 0.259 0.080 -32.035 1.00 84.56 202 ASP A C 1
ATOM 1661 O O . ASP A 1 202 ? -0.226 -0.506 -33.004 1.00 84.56 202 ASP A O 1
ATOM 1665 N N . THR A 1 203 ? 0.602 1.366 -32.090 1.00 80.94 203 THR A N 1
ATOM 1666 C CA . THR A 1 203 ? 0.418 2.211 -33.277 1.00 80.94 203 THR A CA 1
ATOM 1667 C C . THR A 1 203 ? 1.399 1.887 -34.399 1.00 80.94 203 THR A C 1
ATOM 1669 O O . THR A 1 203 ? 1.099 2.176 -35.555 1.00 80.94 203 THR A O 1
ATOM 1672 N N . SER A 1 204 ? 2.544 1.276 -34.085 1.00 82.75 204 SER A N 1
ATOM 1673 C CA . SER A 1 204 ? 3.565 0.915 -35.072 1.00 82.75 204 SER A CA 1
ATOM 1674 C C . SER A 1 204 ? 3.205 -0.362 -35.829 1.00 82.75 204 SER A C 1
ATOM 1676 O O . SER A 1 204 ? 3.370 -0.436 -37.045 1.00 82.75 204 SER A O 1
ATOM 1678 N N . THR A 1 205 ? 2.659 -1.352 -35.121 1.00 83.75 205 THR A N 1
ATOM 1679 C CA . THR A 1 205 ? 2.266 -2.648 -35.693 1.00 83.75 205 THR A CA 1
ATOM 1680 C C . THR A 1 205 ? 0.774 -2.734 -36.006 1.00 83.75 205 THR A C 1
ATOM 1682 O O . THR A 1 205 ? 0.349 -3.643 -36.714 1.00 83.75 205 THR A O 1
ATOM 1685 N N . ASN A 1 206 ? -0.028 -1.792 -35.501 1.00 82.50 206 ASN A N 1
ATOM 1686 C CA . ASN A 1 206 ? -1.489 -1.785 -35.564 1.00 82.50 206 ASN A CA 1
ATOM 1687 C C . ASN A 1 206 ? -2.128 -3.072 -35.002 1.00 82.50 206 ASN A C 1
ATOM 1689 O O . ASN A 1 206 ? -3.138 -3.559 -35.515 1.00 82.50 206 ASN A O 1
ATOM 1693 N N . THR A 1 207 ? -1.538 -3.635 -33.944 1.00 86.75 207 THR A N 1
ATOM 1694 C CA . THR A 1 207 ? -2.026 -4.859 -33.292 1.00 86.75 207 THR A CA 1
ATOM 1695 C C . THR A 1 207 ? -2.221 -4.673 -31.785 1.00 86.75 207 THR A C 1
ATOM 1697 O O . THR A 1 207 ? -1.570 -3.819 -31.178 1.00 86.75 207 THR A O 1
ATOM 1700 N N . PRO A 1 208 ? -3.128 -5.440 -31.147 1.00 88.31 208 PRO A N 1
ATOM 1701 C CA . PRO A 1 208 ? -3.233 -5.458 -29.693 1.00 88.31 208 PRO A CA 1
ATOM 1702 C C . PRO A 1 208 ? -1.997 -6.119 -29.075 1.00 88.31 208 PRO A C 1
ATOM 1704 O O . PRO A 1 208 ? -1.693 -7.272 -29.385 1.00 88.31 208 PRO A O 1
ATOM 1707 N N . VAL A 1 209 ? -1.339 -5.430 -28.145 1.00 87.62 209 VAL A N 1
ATOM 1708 C CA . VAL A 1 209 ? -0.188 -5.952 -27.393 1.00 87.62 209 VAL A CA 1
ATOM 1709 C C . VAL A 1 209 ? -0.476 -5.939 -25.892 1.00 87.62 209 VAL A C 1
ATOM 1711 O O . VAL A 1 209 ? -1.243 -5.105 -25.405 1.00 87.62 209 VAL A O 1
ATOM 1714 N N . LYS A 1 210 ? 0.105 -6.891 -25.151 1.00 87.75 210 LYS A N 1
ATOM 1715 C CA . LYS A 1 210 ? 0.085 -6.911 -23.677 1.00 87.75 210 LYS A CA 1
ATOM 1716 C C . LYS A 1 210 ? 1.213 -6.024 -23.155 1.00 87.75 210 LYS A C 1
ATOM 1718 O O . LYS A 1 210 ? 2.267 -5.980 -23.777 1.00 87.75 210 LYS A O 1
ATOM 1723 N N . ALA A 1 211 ? 0.996 -5.344 -22.035 1.00 86.25 211 ALA A N 1
ATOM 1724 C CA . ALA A 1 211 ? 2.003 -4.517 -21.372 1.00 86.25 211 ALA A CA 1
ATOM 1725 C C . ALA A 1 211 ? 1.619 -4.232 -19.919 1.00 86.25 211 ALA A C 1
ATOM 1727 O O . ALA A 1 211 ? 0.547 -4.637 -19.465 1.00 86.25 211 ALA A O 1
ATOM 1728 N N . PHE A 1 212 ? 2.469 -3.508 -19.196 1.00 87.56 212 PHE A N 1
ATOM 1729 C CA . PHE A 1 212 ? 2.097 -2.897 -17.927 1.00 87.56 212 PHE A CA 1
ATOM 1730 C C . PHE A 1 212 ? 1.558 -1.481 -18.136 1.00 87.56 212 PHE A C 1
ATOM 1732 O O . PHE A 1 212 ? 1.910 -0.795 -19.092 1.00 87.56 212 PHE A O 1
ATOM 1739 N N . ALA A 1 213 ? 0.716 -1.014 -17.214 1.00 89.25 213 ALA A N 1
ATOM 1740 C CA . ALA A 1 213 ? 0.156 0.333 -17.264 1.00 89.25 213 ALA A CA 1
ATOM 1741 C C . ALA A 1 213 ? 1.256 1.413 -17.389 1.00 89.25 213 ALA A C 1
ATOM 1743 O O . ALA A 1 213 ? 1.108 2.359 -18.163 1.00 89.25 213 ALA A O 1
ATOM 1744 N N . SER A 1 214 ? 2.396 1.240 -16.709 1.00 86.75 214 SER A N 1
ATOM 1745 C CA . SER A 1 214 ? 3.553 2.143 -16.789 1.00 86.75 214 SER A CA 1
ATOM 1746 C C . SER A 1 214 ? 4.093 2.344 -18.203 1.00 86.75 214 SER A C 1
ATOM 1748 O O . SER A 1 214 ? 4.682 3.389 -18.481 1.00 86.75 214 SER A O 1
ATOM 1750 N N . ASP A 1 215 ? 3.884 1.370 -19.090 1.00 84.94 215 ASP A N 1
ATOM 1751 C CA . ASP A 1 215 ? 4.415 1.378 -20.453 1.00 84.94 215 ASP A CA 1
ATOM 1752 C C . ASP A 1 215 ? 3.638 2.342 -21.369 1.00 84.94 215 ASP A C 1
ATOM 1754 O O . ASP A 1 215 ? 4.154 2.753 -22.405 1.00 84.94 215 ASP A O 1
ATOM 1758 N N . LEU A 1 216 ? 2.444 2.798 -20.960 1.00 84.38 216 LEU A N 1
ATOM 1759 C CA . LEU A 1 216 ? 1.709 3.873 -21.646 1.00 84.38 216 LEU A CA 1
ATOM 1760 C C . LEU A 1 216 ? 2.392 5.245 -21.515 1.00 84.38 216 LEU A C 1
ATOM 1762 O O . LEU A 1 216 ? 2.055 6.179 -22.241 1.00 84.38 216 LEU A O 1
ATOM 1766 N N . GLY A 1 217 ? 3.345 5.385 -20.592 1.00 81.69 217 GLY A N 1
ATOM 1767 C CA . GLY A 1 217 ? 4.066 6.628 -20.352 1.00 81.69 217 GLY A CA 1
ATOM 1768 C C . GLY A 1 217 ? 3.312 7.629 -19.470 1.00 81.69 217 GLY A C 1
ATOM 1769 O O . GLY A 1 217 ? 2.083 7.635 -19.349 1.00 81.69 217 GLY A O 1
ATOM 1770 N N . THR A 1 218 ? 4.085 8.524 -18.853 1.00 77.75 218 THR A N 1
ATOM 1771 C CA . THR A 1 218 ? 3.610 9.485 -17.842 1.00 77.75 218 THR A CA 1
ATOM 1772 C C . THR A 1 218 ? 2.674 10.560 -18.393 1.00 77.75 218 THR A C 1
ATOM 1774 O O . THR A 1 218 ? 1.927 11.160 -17.626 1.00 77.75 218 THR A O 1
ATOM 1777 N N . GLY A 1 219 ? 2.688 10.799 -19.709 1.00 79.25 219 GLY A N 1
ATOM 1778 C CA . GLY A 1 219 ? 1.763 11.719 -20.381 1.00 79.25 219 GLY A CA 1
ATOM 1779 C C . GLY A 1 219 ? 0.352 11.153 -20.570 1.00 79.25 219 GLY A C 1
ATOM 1780 O O . GLY A 1 219 ? -0.576 11.917 -20.816 1.00 79.25 219 GLY A O 1
ATOM 1781 N N . ILE A 1 220 ? 0.176 9.831 -20.444 1.00 82.12 220 ILE A N 1
ATOM 1782 C CA . ILE A 1 220 ? -1.131 9.174 -20.568 1.00 82.12 220 ILE A CA 1
ATOM 1783 C C . ILE A 1 220 ? -1.677 8.830 -19.188 1.00 82.12 220 ILE A C 1
ATOM 1785 O O . ILE A 1 220 ? -2.840 9.125 -18.909 1.00 82.12 220 ILE A O 1
ATOM 1789 N N . ILE A 1 221 ? -0.871 8.205 -18.327 1.00 85.69 221 ILE A N 1
ATOM 1790 C CA . ILE A 1 221 ? -1.284 7.865 -16.965 1.00 85.69 221 ILE A CA 1
ATOM 1791 C C . ILE A 1 221 ? -0.182 8.126 -15.944 1.00 85.69 221 ILE A C 1
ATOM 1793 O O . ILE A 1 221 ? 1.002 7.911 -16.193 1.00 85.69 221 ILE A O 1
ATOM 1797 N N . GLN A 1 222 ? -0.598 8.527 -14.747 1.00 88.44 222 GLN A N 1
ATOM 1798 C CA . GLN A 1 222 ? 0.269 8.562 -13.578 1.00 88.44 222 GLN A CA 1
ATOM 1799 C C . GLN A 1 222 ? 0.191 7.222 -12.844 1.00 88.44 222 GLN A C 1
ATOM 1801 O O . GLN A 1 222 ? -0.904 6.732 -12.561 1.00 88.44 222 GLN A O 1
ATOM 1806 N N . ILE A 1 223 ? 1.351 6.652 -12.513 1.00 89.56 223 ILE A N 1
ATOM 1807 C CA . ILE A 1 223 ? 1.452 5.405 -11.752 1.00 89.56 223 ILE A CA 1
ATOM 1808 C C . ILE A 1 223 ? 1.575 5.688 -10.255 1.00 89.56 223 ILE A C 1
ATOM 1810 O O . ILE A 1 223 ? 2.334 6.561 -9.839 1.00 89.56 223 ILE A O 1
ATOM 1814 N N . ALA A 1 224 ? 0.849 4.910 -9.459 1.00 89.94 224 ALA A N 1
ATOM 1815 C CA . ALA A 1 224 ? 0.857 4.929 -8.005 1.00 89.94 224 ALA A CA 1
ATOM 1816 C C . ALA A 1 224 ? 1.471 3.638 -7.433 1.00 89.94 224 ALA A C 1
ATOM 1818 O O . ALA A 1 224 ? 1.183 2.533 -7.900 1.00 89.94 224 ALA A O 1
ATOM 1819 N N . ASP A 1 225 ? 2.275 3.776 -6.377 1.00 90.31 225 ASP A N 1
ATOM 1820 C CA . ASP A 1 225 ? 2.778 2.662 -5.577 1.00 90.31 225 ASP A CA 1
ATOM 1821 C C . ASP A 1 225 ? 1.729 2.265 -4.529 1.00 90.31 225 ASP A C 1
ATOM 1823 O O . ASP A 1 225 ? 1.523 2.918 -3.501 1.00 90.31 225 ASP A O 1
ATOM 1827 N N . LYS A 1 226 ? 1.029 1.174 -4.818 1.00 88.69 226 LYS A N 1
ATOM 1828 C CA . LYS A 1 226 ? -0.017 0.609 -3.962 1.00 88.69 226 LYS A CA 1
ATOM 1829 C C . LYS A 1 226 ? 0.476 -0.606 -3.167 1.00 88.69 226 LYS A C 1
ATOM 1831 O O . LYS A 1 226 ? -0.334 -1.298 -2.556 1.00 88.69 226 LYS A O 1
ATOM 1836 N N . ASN A 1 227 ? 1.787 -0.852 -3.119 1.00 88.31 227 ASN A N 1
ATOM 1837 C CA . ASN A 1 227 ? 2.333 -1.926 -2.297 1.00 88.31 227 ASN A CA 1
ATOM 1838 C C . ASN A 1 227 ? 2.116 -1.640 -0.805 1.00 88.31 227 ASN A C 1
ATOM 1840 O O . ASN A 1 227 ? 2.118 -0.484 -0.365 1.00 88.31 227 ASN A O 1
ATOM 1844 N N . VAL A 1 228 ? 1.961 -2.713 -0.028 1.00 89.12 228 VAL A N 1
ATOM 1845 C CA . VAL A 1 228 ? 1.963 -2.652 1.438 1.00 89.12 228 VAL A CA 1
ATOM 1846 C C . VAL A 1 228 ? 3.321 -2.139 1.903 1.00 89.12 228 VAL A C 1
ATOM 1848 O O . VAL A 1 228 ? 4.356 -2.537 1.368 1.00 89.12 228 VAL A O 1
ATOM 1851 N N . ASN A 1 229 ? 3.317 -1.281 2.921 1.00 92.31 229 ASN A N 1
ATOM 1852 C CA . ASN A 1 229 ? 4.534 -0.850 3.592 1.00 92.31 229 ASN A CA 1
ATOM 1853 C C . ASN A 1 229 ? 4.574 -1.417 5.024 1.00 92.31 229 ASN A C 1
ATOM 1855 O O . ASN A 1 229 ? 3.897 -0.871 5.903 1.00 92.31 229 ASN A O 1
ATOM 1859 N N . PRO A 1 230 ? 5.338 -2.505 5.256 1.00 91.25 230 PRO A N 1
ATOM 1860 C CA . PRO A 1 230 ? 5.455 -3.179 6.549 1.00 91.25 230 PRO A CA 1
ATOM 1861 C C . PRO A 1 230 ? 5.712 -2.263 7.749 1.00 91.25 230 PRO A C 1
ATOM 1863 O O . PRO A 1 230 ? 5.154 -2.497 8.818 1.00 91.25 230 PRO A O 1
ATOM 1866 N N . ASP A 1 231 ? 6.496 -1.201 7.567 1.00 92.75 231 ASP A N 1
ATOM 1867 C CA . ASP A 1 231 ? 6.929 -0.334 8.669 1.00 92.75 231 ASP A CA 1
ATOM 1868 C C . ASP A 1 231 ? 5.850 0.671 9.103 1.00 92.75 231 ASP A C 1
ATOM 1870 O O . ASP A 1 231 ? 5.880 1.205 10.214 1.00 92.75 231 ASP A O 1
ATOM 1874 N N . TYR A 1 232 ? 4.868 0.926 8.233 1.00 94.81 232 TYR A N 1
ATOM 1875 C CA . TYR A 1 232 ? 3.873 1.986 8.418 1.00 94.81 232 TYR A CA 1
ATOM 1876 C C . TYR A 1 232 ? 2.445 1.467 8.581 1.00 94.81 232 TYR A C 1
ATOM 1878 O O . TYR A 1 232 ? 1.606 2.193 9.119 1.00 94.81 232 TYR A O 1
ATOM 1886 N N . VAL A 1 233 ? 2.158 0.225 8.183 1.00 92.56 233 VAL A N 1
ATOM 1887 C CA . VAL A 1 233 ? 0.796 -0.337 8.196 1.00 92.56 233 VAL A CA 1
ATOM 1888 C C . VAL A 1 233 ? 0.160 -0.376 9.599 1.00 92.56 233 VAL A C 1
ATOM 1890 O O . VAL A 1 233 ? -1.058 -0.284 9.718 1.00 92.56 233 VAL A O 1
ATOM 1893 N N . GLN A 1 234 ? 0.967 -0.430 10.668 1.00 94.88 234 GLN A N 1
ATOM 1894 C CA . GLN A 1 234 ? 0.497 -0.424 12.064 1.00 94.88 234 GLN A CA 1
ATOM 1895 C C . GLN A 1 234 ? 0.230 0.972 12.652 1.00 94.88 234 GLN A C 1
ATOM 1897 O O . GLN A 1 234 ? -0.207 1.078 13.798 1.00 94.88 234 GLN A O 1
ATOM 1902 N N . THR A 1 235 ? 0.510 2.051 11.915 1.00 95.88 235 THR A N 1
ATOM 1903 C CA . THR A 1 235 ? 0.403 3.425 12.438 1.00 95.88 235 THR A CA 1
ATOM 1904 C C . THR A 1 235 ? -0.993 3.684 13.025 1.00 95.88 235 THR A C 1
ATOM 1906 O O . THR A 1 235 ? -1.999 3.269 12.457 1.00 95.88 235 THR A O 1
ATOM 1909 N N . PHE A 1 236 ? -1.062 4.337 14.185 1.00 96.19 236 PHE A N 1
ATOM 1910 C CA . PHE A 1 236 ? -2.283 4.615 14.961 1.00 96.19 236 PHE A CA 1
ATOM 1911 C C . PHE A 1 236 ? -3.102 3.382 15.390 1.00 96.19 236 PHE A C 1
ATOM 1913 O O . PHE A 1 236 ? -4.226 3.530 15.867 1.00 96.19 236 PHE A O 1
ATOM 1920 N N . SER A 1 237 ? -2.554 2.168 15.277 1.00 96.69 237 SER A N 1
ATOM 1921 C CA . SER A 1 237 ? -3.185 0.960 15.825 1.00 96.69 237 SER A CA 1
ATOM 1922 C C . SER A 1 237 ? -3.008 0.890 17.344 1.00 96.69 237 SER A C 1
ATOM 1924 O O . SER A 1 237 ? -2.050 1.443 17.891 1.00 96.69 237 SER A O 1
ATOM 1926 N N . LEU A 1 238 ? -3.932 0.212 18.029 1.00 98.25 238 LEU A N 1
ATOM 1927 C CA . LEU A 1 238 ? -3.918 0.043 19.485 1.00 98.25 238 LEU A CA 1
ATOM 1928 C C . LEU A 1 238 ? -2.682 -0.746 19.929 1.00 98.25 238 LEU A C 1
ATOM 1930 O O . LEU A 1 238 ? -2.577 -1.931 19.628 1.00 98.25 238 LEU A O 1
ATOM 1934 N N . LYS A 1 239 ? -1.787 -0.105 20.676 1.00 98.50 239 LYS A N 1
ATOM 1935 C CA . LYS A 1 239 ? -0.553 -0.691 21.207 1.00 98.50 239 LYS A CA 1
ATOM 1936 C C . LYS A 1 239 ? -0.776 -1.367 22.552 1.00 98.50 239 LYS A C 1
ATOM 1938 O O . LYS A 1 239 ? -0.221 -2.435 22.790 1.00 98.50 239 LYS A O 1
ATOM 1943 N N . SER A 1 240 ? -1.556 -0.765 23.447 1.00 98.44 240 SER A N 1
ATOM 1944 C CA . SER A 1 240 ? -1.807 -1.374 24.751 1.00 98.44 240 SER A CA 1
ATOM 1945 C C . SER A 1 240 ? -3.120 -0.939 25.391 1.00 98.44 240 SER A C 1
ATOM 1947 O O . SER A 1 240 ? -3.653 0.127 25.081 1.00 98.44 240 SER A O 1
ATOM 1949 N N . ILE A 1 241 ? -3.623 -1.788 26.288 1.00 98.56 241 ILE A N 1
ATOM 1950 C CA . ILE A 1 241 ? -4.727 -1.494 27.203 1.00 98.56 241 ILE A CA 1
ATOM 1951 C C . ILE A 1 241 ? -4.193 -1.665 28.622 1.00 98.56 241 ILE A C 1
ATOM 1953 O O . ILE A 1 241 ? -3.642 -2.722 28.930 1.00 98.56 241 ILE A O 1
ATOM 1957 N N . THR A 1 242 ? -4.374 -0.659 29.475 1.00 98.31 242 THR A N 1
ATOM 1958 C CA . THR A 1 242 ? -4.121 -0.772 30.919 1.00 98.31 242 THR A CA 1
ATOM 1959 C C . THR A 1 242 ? -5.452 -0.740 31.656 1.00 98.31 242 THR A C 1
ATOM 1961 O O . THR A 1 242 ? -6.240 0.189 31.473 1.00 98.31 242 THR A O 1
ATOM 1964 N N . TYR A 1 243 ? -5.709 -1.769 32.454 1.00 97.62 243 TYR A N 1
ATOM 1965 C CA . TYR A 1 243 ? -6.946 -1.969 33.198 1.00 97.62 243 TYR A CA 1
ATOM 1966 C C . TYR A 1 243 ? -6.883 -1.315 34.588 1.00 97.62 243 TYR A C 1
ATOM 1968 O O . TYR A 1 243 ? -5.783 -1.062 35.095 1.00 97.62 243 TYR A O 1
ATOM 1976 N N . PRO A 1 244 ? -8.037 -1.053 35.233 1.00 96.31 244 PRO A N 1
ATOM 1977 C CA . PRO A 1 244 ? -8.088 -0.379 36.530 1.00 96.31 244 PRO A CA 1
ATOM 1978 C C . PRO A 1 244 ? -7.285 -1.058 37.645 1.00 96.31 244 PRO A C 1
ATOM 1980 O O . PRO A 1 244 ? -6.771 -0.382 38.531 1.00 96.31 244 PRO A O 1
ATOM 1983 N N . GLU A 1 245 ? -7.172 -2.383 37.606 1.00 95.00 245 GLU A N 1
ATOM 1984 C CA . GLU A 1 245 ? -6.431 -3.200 38.566 1.00 95.00 245 GLU A CA 1
ATOM 1985 C C . GLU A 1 245 ? -4.902 -3.156 38.380 1.00 95.00 245 GLU A C 1
ATOM 1987 O O . GLU A 1 245 ? -4.176 -3.766 39.160 1.00 95.00 245 GLU A O 1
ATOM 1992 N N . GLY A 1 246 ? -4.404 -2.449 37.358 1.00 93.69 246 GLY A N 1
ATOM 1993 C CA . GLY A 1 246 ? -2.974 -2.337 37.044 1.00 93.69 246 GLY A CA 1
ATOM 1994 C C . GLY A 1 246 ? -2.458 -3.386 36.054 1.00 93.69 246 GLY A C 1
ATOM 1995 O O . GLY A 1 246 ? -1.291 -3.335 35.652 1.00 93.69 246 GLY A O 1
ATOM 1996 N N . GLY A 1 247 ? -3.315 -4.315 35.623 1.00 96.88 247 GLY A N 1
ATOM 1997 C CA . GLY A 1 247 ? -3.028 -5.230 34.521 1.00 96.88 247 GLY A CA 1
ATOM 1998 C C . GLY A 1 247 ? -2.845 -4.473 33.202 1.00 96.88 247 GLY A C 1
ATOM 1999 O O . GLY A 1 247 ? -3.572 -3.521 32.924 1.00 96.88 247 GLY A O 1
ATOM 2000 N N . LYS A 1 248 ? -1.893 -4.887 32.363 1.00 98.06 248 LYS A N 1
ATOM 2001 C CA . LYS A 1 248 ? -1.657 -4.296 31.038 1.00 98.06 248 LYS A CA 1
ATOM 2002 C C . LYS A 1 248 ? -1.497 -5.377 29.977 1.00 98.06 248 LYS A C 1
ATOM 2004 O O . LYS A 1 248 ? -0.661 -6.264 30.118 1.00 98.06 248 LYS A O 1
ATOM 2009 N N . ASN A 1 249 ? -2.253 -5.246 28.890 1.00 98.19 249 ASN A N 1
ATOM 2010 C CA . ASN A 1 249 ? -2.067 -6.010 27.660 1.00 98.19 249 ASN A CA 1
ATOM 2011 C C . ASN A 1 249 ? -1.324 -5.141 26.643 1.00 98.19 249 ASN A C 1
ATOM 2013 O O . ASN A 1 249 ? -1.829 -4.089 26.257 1.00 98.19 249 ASN A O 1
ATOM 2017 N N . GLU A 1 250 ? -0.147 -5.571 26.197 1.00 98.44 250 GLU A N 1
ATOM 2018 C CA . GLU A 1 250 ? 0.585 -4.978 25.075 1.00 98.44 250 GLU A CA 1
ATOM 2019 C C . GLU A 1 250 ? 0.426 -5.859 23.831 1.00 98.44 250 GLU A C 1
ATOM 2021 O O . GLU A 1 250 ? 0.679 -7.064 23.872 1.00 98.44 250 GLU A O 1
ATOM 2026 N N . PHE A 1 251 ? 0.012 -5.249 22.723 1.00 98.44 251 PHE A N 1
ATOM 2027 C CA . PHE A 1 251 ? -0.221 -5.905 21.443 1.00 98.44 251 PHE A CA 1
ATOM 2028 C C . PHE A 1 251 ? 0.928 -5.590 20.496 1.00 98.44 251 PHE A C 1
ATOM 2030 O O . PHE A 1 251 ? 1.134 -4.437 20.126 1.00 98.44 251 PHE A O 1
ATOM 2037 N N . ILE A 1 252 ? 1.649 -6.625 20.079 1.00 98.06 252 ILE A N 1
ATOM 2038 C CA . ILE A 1 252 ? 2.708 -6.534 19.081 1.00 98.06 252 ILE A CA 1
ATOM 2039 C C . ILE A 1 252 ? 2.150 -7.083 17.779 1.00 98.06 252 ILE A C 1
ATOM 2041 O O . ILE A 1 252 ? 1.724 -8.239 17.713 1.00 98.06 252 ILE A O 1
ATOM 2045 N N . TYR A 1 253 ? 2.172 -6.260 16.738 1.00 97.06 253 TYR A N 1
ATOM 2046 C CA . TYR A 1 253 ? 1.677 -6.637 15.422 1.00 97.06 253 TYR A CA 1
ATOM 2047 C C . TYR A 1 253 ? 2.802 -6.976 14.451 1.00 97.06 253 TYR A C 1
ATOM 2049 O O . TYR A 1 253 ? 3.955 -6.580 14.616 1.00 97.06 253 TYR A O 1
ATOM 2057 N N . GLU A 1 254 ? 2.427 -7.683 13.396 1.00 95.81 254 GLU A N 1
ATOM 2058 C CA . GLU A 1 254 ? 3.203 -7.794 12.169 1.00 95.81 254 GLU A CA 1
ATOM 2059 C C . GLU A 1 254 ? 2.278 -7.661 10.946 1.00 95.81 254 GLU A C 1
ATOM 2061 O O . GLU A 1 254 ? 1.066 -7.879 11.067 1.00 95.81 254 GLU A O 1
ATOM 2066 N N . PRO A 1 255 ? 2.804 -7.294 9.765 1.00 93.50 255 PRO A N 1
ATOM 2067 C CA . PRO A 1 255 ? 2.007 -7.218 8.546 1.00 93.50 255 PRO A CA 1
ATOM 2068 C C . PRO A 1 255 ? 1.417 -8.574 8.161 1.00 93.50 255 PRO A C 1
ATOM 2070 O O . PRO A 1 255 ? 2.053 -9.621 8.323 1.00 93.50 255 PRO A O 1
ATOM 2073 N N . ASN A 1 256 ? 0.225 -8.553 7.568 1.00 92.44 256 ASN A N 1
ATOM 2074 C CA . ASN A 1 256 ? -0.349 -9.766 7.005 1.00 92.44 256 ASN A CA 1
ATOM 2075 C C . ASN A 1 256 ? 0.505 -10.270 5.834 1.00 92.44 256 ASN A C 1
ATOM 2077 O O . ASN A 1 256 ? 0.862 -9.522 4.925 1.00 92.44 256 ASN A O 1
ATOM 2081 N N . THR A 1 257 ? 0.800 -11.568 5.823 1.00 91.81 257 THR A N 1
ATOM 2082 C CA . THR A 1 257 ? 1.483 -12.232 4.707 1.00 91.81 257 THR A CA 1
ATOM 2083 C C . THR A 1 257 ? 0.716 -13.466 4.273 1.00 91.81 257 THR A C 1
ATOM 2085 O O . THR A 1 257 ? 0.162 -14.176 5.113 1.00 91.81 257 THR A O 1
ATOM 2088 N N . ALA A 1 258 ? 0.713 -13.744 2.976 1.00 89.31 258 ALA A N 1
ATOM 2089 C CA . ALA A 1 258 ? 0.128 -14.927 2.363 1.00 89.31 258 ALA A CA 1
ATOM 2090 C C . ALA A 1 258 ? 1.152 -15.618 1.469 1.00 89.31 258 ALA A C 1
ATOM 2092 O O . ALA A 1 258 ? 1.997 -14.957 0.874 1.00 89.31 258 ALA A O 1
ATOM 2093 N N . SER A 1 259 ? 1.048 -16.935 1.352 1.00 88.31 259 SER A N 1
ATOM 2094 C CA . SER A 1 259 ? 1.848 -17.716 0.399 1.00 88.31 259 SER A CA 1
ATOM 2095 C C . SER A 1 259 ? 0.988 -18.601 -0.497 1.00 88.31 259 SER A C 1
ATOM 2097 O O . SER A 1 259 ? 1.503 -19.422 -1.247 1.00 88.31 259 SER A O 1
ATOM 2099 N N . SER A 1 260 ? -0.332 -18.429 -0.419 1.00 86.00 260 SER A N 1
ATOM 2100 C CA . SER A 1 260 ? -1.312 -19.092 -1.268 1.00 86.00 260 SER A CA 1
ATOM 2101 C C . SER A 1 260 ? -2.443 -18.122 -1.612 1.00 86.00 260 SER A C 1
ATOM 2103 O O . SER A 1 260 ? -2.742 -17.191 -0.858 1.00 86.00 260 SER A O 1
ATOM 2105 N N . LEU A 1 261 ? -3.099 -18.364 -2.744 1.00 82.62 261 LEU A N 1
ATOM 2106 C CA . LEU A 1 261 ? -4.328 -17.687 -3.154 1.00 82.62 261 LEU A CA 1
ATOM 2107 C C . LEU A 1 261 ? -5.458 -18.716 -3.114 1.00 82.62 261 LEU A C 1
ATOM 2109 O O . LEU A 1 261 ? -5.283 -19.819 -3.626 1.00 82.62 261 LEU A O 1
ATOM 2113 N N . LEU A 1 262 ? -6.608 -18.362 -2.542 1.00 81.62 262 LEU A N 1
ATOM 2114 C CA . LEU A 1 262 ? -7.811 -19.191 -2.629 1.00 81.62 262 LEU A CA 1
ATOM 2115 C C . LEU A 1 262 ? -8.316 -19.240 -4.076 1.00 81.62 262 LEU A C 1
ATOM 2117 O O . LEU A 1 262 ? -8.718 -20.290 -4.565 1.00 81.62 262 LEU A O 1
ATOM 2121 N N . TYR A 1 263 ? -8.253 -18.095 -4.758 1.00 74.19 263 TYR A N 1
ATOM 2122 C CA . TYR A 1 263 ? -8.562 -17.955 -6.171 1.00 74.19 263 TYR A CA 1
ATOM 2123 C C . TYR A 1 263 ? -7.430 -17.200 -6.871 1.00 74.19 263 TYR A C 1
ATOM 2125 O O . TYR A 1 263 ? -7.103 -16.066 -6.506 1.00 74.19 263 TYR A O 1
ATOM 2133 N N . ARG A 1 264 ? -6.821 -17.829 -7.881 1.00 68.88 264 ARG A N 1
ATOM 2134 C CA . ARG A 1 264 ? -5.844 -17.182 -8.760 1.00 68.88 264 ARG A CA 1
ATOM 2135 C C . ARG A 1 264 ? -6.594 -16.664 -9.990 1.00 68.88 264 ARG A C 1
ATOM 2137 O O . ARG A 1 264 ? -7.084 -17.489 -10.755 1.00 68.88 264 ARG A O 1
ATOM 2144 N N . PRO A 1 265 ? -6.715 -15.341 -10.189 1.00 65.12 265 PRO A N 1
ATOM 2145 C CA . PRO A 1 265 ? -7.327 -14.827 -11.405 1.00 65.12 265 PRO A CA 1
ATOM 2146 C C . PRO A 1 265 ? -6.424 -15.062 -12.612 1.00 65.12 265 PRO A C 1
ATOM 2148 O O . PRO A 1 265 ? -5.224 -15.320 -12.471 1.00 65.12 265 PRO A O 1
ATOM 2151 N N . ASP A 1 266 ? -7.020 -14.912 -13.792 1.00 66.38 266 ASP A N 1
ATOM 2152 C CA . ASP A 1 266 ? -6.312 -14.968 -15.064 1.00 66.38 266 ASP A CA 1
ATOM 2153 C C . ASP A 1 266 ? -5.119 -14.005 -15.083 1.00 66.38 266 ASP A C 1
ATOM 2155 O O . ASP A 1 266 ? -5.168 -12.900 -14.529 1.00 66.38 266 ASP A O 1
ATOM 2159 N N . GLU A 1 267 ? -4.051 -14.407 -15.774 1.00 63.56 267 GLU A N 1
ATOM 2160 C CA . GLU A 1 267 ? -2.802 -13.637 -15.862 1.00 63.56 267 GLU A CA 1
ATOM 2161 C C . GLU A 1 267 ? -3.004 -12.214 -16.400 1.00 63.56 267 GLU A C 1
ATOM 2163 O O . GLU A 1 267 ? -2.214 -11.324 -16.104 1.00 63.56 267 GLU A O 1
ATOM 2168 N N . GLU A 1 268 ? -4.085 -11.971 -17.146 1.00 59.50 268 GLU A N 1
ATOM 2169 C CA . GLU A 1 268 ? -4.423 -10.652 -17.694 1.00 59.50 268 GLU A CA 1
ATOM 2170 C C . GLU A 1 268 ? -4.837 -9.624 -16.629 1.00 59.50 268 GLU A C 1
ATOM 2172 O O . GLU A 1 268 ? -4.867 -8.431 -16.917 1.00 59.50 268 GLU A O 1
ATOM 2177 N N . HIS A 1 269 ? -5.128 -10.060 -15.400 1.00 59.31 269 HIS A N 1
ATOM 2178 C CA . HIS A 1 269 ? -5.529 -9.186 -14.295 1.00 59.31 269 HIS A CA 1
ATOM 2179 C C . HIS A 1 269 ? -4.656 -9.352 -13.036 1.00 59.31 269 HIS A C 1
ATOM 2181 O O . HIS A 1 269 ? -4.918 -8.712 -12.015 1.00 59.31 269 HIS A O 1
ATOM 2187 N N . TYR A 1 270 ? -3.633 -10.213 -13.077 1.00 59.34 270 TYR A N 1
ATOM 2188 C CA . TYR A 1 270 ? -2.774 -10.524 -11.933 1.00 59.34 270 TYR A CA 1
ATOM 2189 C C . TYR A 1 270 ? -1.545 -9.604 -11.879 1.00 59.34 270 TYR A C 1
ATOM 2191 O O . TYR A 1 270 ? -0.730 -9.607 -12.793 1.00 59.34 270 TYR A O 1
ATOM 2199 N N . PHE A 1 271 ? -1.361 -8.857 -10.786 1.00 68.44 271 PHE A N 1
ATOM 2200 C CA . PHE A 1 271 ? -0.254 -7.887 -10.663 1.00 68.44 271 PHE A CA 1
ATOM 2201 C C . PHE A 1 271 ? 0.419 -7.844 -9.287 1.00 68.44 271 PHE A C 1
ATOM 2203 O O . PHE A 1 271 ? 1.323 -7.035 -9.090 1.00 68.44 271 PHE A O 1
ATOM 2210 N N . LEU A 1 272 ? -0.022 -8.645 -8.308 1.00 69.38 272 LEU A N 1
ATOM 2211 C CA . LEU A 1 272 ? 0.541 -8.535 -6.961 1.00 69.38 272 LEU A CA 1
ATOM 2212 C C . LEU A 1 272 ? 2.019 -8.923 -6.967 1.00 69.38 272 LEU A C 1
ATOM 2214 O O . LEU A 1 272 ? 2.376 -10.037 -7.368 1.00 69.38 272 LEU A O 1
ATOM 2218 N N . ALA A 1 273 ? 2.846 -7.990 -6.487 1.00 61.56 273 ALA A N 1
ATOM 2219 C CA . ALA A 1 273 ? 4.270 -8.186 -6.298 1.00 61.56 273 ALA A CA 1
ATOM 2220 C C . ALA A 1 273 ? 4.504 -9.400 -5.391 1.00 61.56 273 ALA A C 1
ATOM 2222 O O . ALA A 1 273 ? 3.955 -9.510 -4.291 1.00 61.56 273 ALA A O 1
ATOM 2223 N N . LYS A 1 274 ? 5.300 -10.336 -5.897 1.00 65.56 274 LYS A N 1
ATOM 2224 C CA . LYS A 1 274 ? 5.667 -11.576 -5.222 1.00 65.56 274 LYS A CA 1
ATOM 2225 C C . LYS A 1 274 ? 7.007 -11.356 -4.520 1.00 65.56 274 LYS A C 1
ATOM 2227 O O . LYS A 1 274 ? 8.012 -11.144 -5.182 1.00 65.56 274 LYS A O 1
ATOM 2232 N N . ASN A 1 275 ? 7.057 -11.431 -3.196 1.00 60.94 275 ASN A N 1
ATOM 2233 C CA . ASN A 1 275 ? 8.265 -11.189 -2.399 1.00 60.94 275 ASN A CA 1
ATOM 2234 C C . ASN A 1 275 ? 9.146 -12.428 -2.233 1.00 60.94 275 ASN A C 1
ATOM 2236 O O . ASN A 1 275 ? 9.599 -12.739 -1.135 1.00 60.94 275 ASN A O 1
ATOM 2240 N N . ASN A 1 276 ? 9.457 -13.067 -3.357 1.00 66.44 276 ASN A N 1
ATOM 2241 C CA . ASN A 1 276 ? 10.640 -13.918 -3.465 1.00 66.44 276 ASN A CA 1
ATOM 2242 C C . ASN A 1 276 ? 11.674 -13.249 -4.370 1.00 66.44 276 ASN A C 1
ATOM 2244 O O . ASN A 1 276 ? 12.482 -13.933 -4.973 1.00 66.44 276 ASN A O 1
ATOM 2248 N N . ILE A 1 277 ? 11.618 -11.926 -4.520 1.00 71.94 277 ILE A N 1
ATOM 2249 C CA . ILE A 1 277 ? 12.443 -11.193 -5.472 1.00 71.94 277 ILE A CA 1
ATOM 2250 C C . ILE A 1 277 ? 13.567 -10.474 -4.725 1.00 71.94 277 ILE A C 1
ATOM 2252 O O . ILE A 1 277 ? 13.318 -9.701 -3.799 1.00 71.94 277 ILE A O 1
ATOM 2256 N N . ILE A 1 278 ? 14.806 -10.710 -5.141 1.00 80.06 278 ILE A N 1
ATOM 2257 C CA . ILE A 1 278 ? 15.981 -9.948 -4.730 1.00 80.06 278 ILE A CA 1
ATOM 2258 C C . ILE A 1 278 ? 16.130 -8.781 -5.699 1.00 80.06 278 ILE A C 1
ATOM 2260 O O . ILE A 1 278 ? 16.240 -8.977 -6.907 1.00 80.06 278 ILE A O 1
ATOM 2264 N N . LYS A 1 279 ? 16.153 -7.560 -5.163 1.00 85.31 279 LYS A N 1
ATOM 2265 C CA . LYS A 1 279 ? 16.516 -6.374 -5.940 1.00 85.31 279 LYS A CA 1
ATOM 2266 C C . LYS A 1 279 ? 18.031 -6.253 -5.983 1.00 85.31 279 LYS A C 1
ATOM 2268 O O . LYS A 1 279 ? 18.693 -6.333 -4.948 1.00 85.31 279 LYS A O 1
ATOM 2273 N N . ARG A 1 280 ? 18.559 -6.061 -7.181 1.00 89.94 280 ARG A N 1
ATOM 2274 C CA . ARG A 1 280 ? 19.970 -5.842 -7.464 1.00 89.94 280 ARG A CA 1
ATOM 2275 C C . ARG A 1 280 ? 20.138 -4.490 -8.120 1.00 89.94 280 ARG A C 1
ATOM 2277 O O . ARG A 1 280 ? 19.344 -4.101 -8.978 1.00 89.94 280 ARG A O 1
ATOM 2284 N N . ASP A 1 281 ? 21.197 -3.809 -7.739 1.00 93.12 281 ASP A N 1
ATOM 2285 C CA . ASP A 1 281 ? 21.637 -2.589 -8.376 1.00 93.12 281 ASP A CA 1
ATOM 2286 C C . ASP A 1 281 ? 23.111 -2.699 -8.750 1.00 93.12 281 ASP A C 1
ATOM 2288 O O . ASP A 1 281 ? 23.918 -3.372 -8.107 1.00 93.12 281 ASP A O 1
ATOM 2292 N N . PHE A 1 282 ? 23.447 -2.044 -9.847 1.00 95.50 282 PHE A N 1
ATOM 2293 C CA . PHE A 1 282 ? 24.810 -1.858 -10.287 1.00 95.50 282 PHE A CA 1
ATOM 2294 C C . PHE A 1 282 ? 24.941 -0.438 -10.810 1.00 95.50 282 PHE A C 1
ATOM 2296 O O . PHE A 1 282 ? 24.101 0.041 -11.575 1.00 95.50 282 PHE A O 1
ATOM 2303 N N . PHE A 1 283 ? 26.020 0.225 -10.419 1.00 95.94 283 PHE A N 1
ATOM 2304 C CA . PHE A 1 283 ? 26.328 1.578 -10.841 1.00 95.94 283 PHE A CA 1
ATOM 2305 C C . PHE A 1 283 ? 27.749 1.632 -11.387 1.00 95.94 283 PHE A C 1
ATOM 2307 O O . PHE A 1 283 ? 28.705 1.234 -10.719 1.00 95.94 283 PHE A O 1
ATOM 2314 N N . PHE A 1 284 ? 27.885 2.153 -12.601 1.00 96.81 284 PHE A N 1
ATOM 2315 C CA . PHE A 1 284 ? 29.166 2.403 -13.235 1.00 96.81 284 PHE A CA 1
ATOM 2316 C C . PHE A 1 284 ? 29.240 3.858 -13.665 1.00 96.81 284 PHE A C 1
ATOM 2318 O O . PHE A 1 284 ? 28.398 4.321 -14.431 1.00 96.81 284 PHE A O 1
ATOM 2325 N N . SER A 1 285 ? 30.245 4.575 -13.168 1.00 96.06 285 SER A N 1
ATOM 2326 C CA . SER A 1 285 ? 30.471 5.975 -13.500 1.00 96.06 285 SER A CA 1
ATOM 2327 C C . SER A 1 285 ? 31.923 6.213 -13.876 1.00 96.06 285 SER A C 1
ATOM 2329 O O . SER A 1 285 ? 32.842 5.747 -13.203 1.00 96.06 285 SER A O 1
ATOM 2331 N N . VAL A 1 286 ? 32.100 6.960 -14.957 1.00 96.50 286 VAL A N 1
ATOM 2332 C CA . VAL A 1 286 ? 33.362 7.526 -15.412 1.00 96.50 286 VAL A CA 1
ATOM 2333 C C . VAL A 1 286 ? 33.273 9.020 -15.156 1.00 96.50 286 VAL A C 1
ATOM 2335 O O . VAL A 1 286 ? 32.526 9.727 -15.836 1.00 96.50 286 VAL A O 1
ATOM 2338 N N . THR A 1 287 ? 34.009 9.500 -14.163 1.00 95.50 287 THR A N 1
ATOM 2339 C CA . THR A 1 287 ? 34.129 10.927 -13.859 1.00 95.50 287 THR A CA 1
ATOM 2340 C C . THR A 1 287 ? 35.482 11.447 -14.308 1.00 95.50 287 THR A C 1
ATOM 2342 O O . THR A 1 287 ? 36.424 10.679 -14.510 1.00 95.50 287 THR A O 1
ATOM 2345 N N . GLY A 1 288 ? 35.590 12.757 -14.468 1.00 91.50 288 GLY A N 1
ATOM 2346 C CA . GLY A 1 288 ? 36.858 13.391 -14.773 1.00 91.50 288 GLY A CA 1
ATOM 2347 C C . GLY A 1 288 ? 36.773 14.904 -14.738 1.00 91.50 288 GLY A C 1
ATOM 2348 O O . GLY A 1 288 ? 35.707 15.488 -14.511 1.00 91.50 288 GLY A O 1
ATOM 2349 N N . SER A 1 289 ? 37.920 15.525 -14.959 1.00 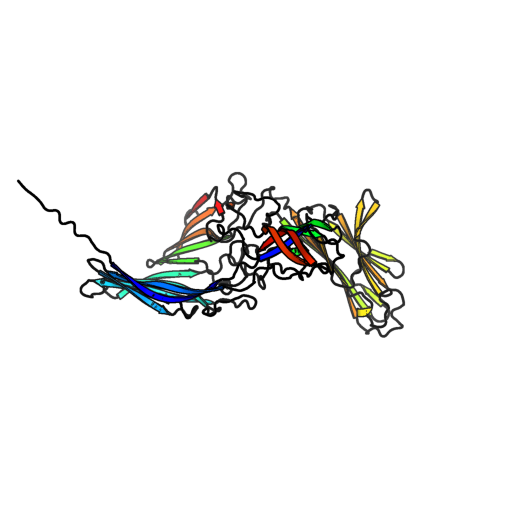87.69 289 SER A N 1
ATOM 2350 C CA . SER A 1 289 ? 38.057 16.963 -15.110 1.00 87.69 289 SER A CA 1
ATOM 2351 C C . SER A 1 289 ? 38.773 17.298 -16.408 1.00 87.69 289 SER A C 1
ATOM 2353 O O . SER A 1 289 ? 39.516 16.492 -16.968 1.00 87.69 289 SER A O 1
ATOM 2355 N N . VAL A 1 290 ? 38.535 18.511 -16.884 1.00 80.38 290 VAL A N 1
ATOM 2356 C CA . VAL A 1 290 ? 39.290 19.106 -17.979 1.00 80.38 290 VAL A CA 1
ATOM 2357 C C . VAL A 1 290 ? 40.084 20.281 -17.441 1.00 80.38 290 VAL A C 1
ATOM 2359 O O . VAL A 1 290 ? 39.549 21.121 -16.711 1.00 80.38 290 VAL A O 1
ATOM 2362 N N . THR A 1 291 ? 41.375 20.310 -17.759 1.00 74.56 291 THR A N 1
ATOM 2363 C CA . THR A 1 291 ? 42.301 21.375 -17.365 1.00 74.56 291 THR A CA 1
ATOM 2364 C C . THR A 1 291 ? 43.158 21.728 -18.570 1.00 74.56 291 THR A C 1
ATOM 2366 O O . THR A 1 291 ? 43.988 20.931 -18.995 1.00 74.56 291 THR A O 1
ATOM 2369 N N . GLY A 1 292 ? 42.934 22.912 -19.142 1.00 70.94 292 GLY A N 1
ATOM 2370 C CA . GLY A 1 292 ? 43.546 23.277 -20.418 1.00 70.94 292 GLY A CA 1
ATOM 2371 C C . GLY A 1 292 ? 43.159 22.282 -21.512 1.00 70.94 292 GLY A C 1
ATOM 2372 O O . GLY A 1 292 ? 41.973 22.022 -21.715 1.00 70.94 292 GLY A O 1
ATOM 2373 N N . GLU A 1 293 ? 44.158 21.710 -22.187 1.00 70.00 293 GLU A N 1
ATOM 2374 C CA . GLU A 1 293 ? 43.935 20.753 -23.274 1.00 70.00 293 GLU A CA 1
ATOM 2375 C C . GLU A 1 293 ? 43.768 19.293 -22.825 1.00 70.00 293 GLU A C 1
ATOM 2377 O O . GLU A 1 293 ? 43.452 18.421 -23.639 1.00 70.00 293 GLU A O 1
ATOM 2382 N N . ASP A 1 294 ? 43.945 19.026 -21.531 1.00 77.06 294 ASP A N 1
ATOM 2383 C CA . ASP A 1 294 ? 44.011 17.674 -20.998 1.00 77.06 294 ASP A CA 1
ATOM 2384 C C . ASP A 1 294 ? 42.693 17.245 -20.350 1.00 77.06 294 ASP A C 1
ATOM 2386 O O . ASP A 1 294 ? 42.105 17.945 -19.515 1.00 77.06 294 ASP A O 1
ATOM 2390 N N . ILE A 1 295 ? 42.254 16.035 -20.707 1.00 84.25 295 ILE A N 1
ATOM 2391 C CA . ILE A 1 295 ? 41.135 15.342 -20.067 1.00 84.25 295 ILE A CA 1
ATOM 2392 C C . ILE A 1 295 ? 41.699 14.352 -19.050 1.00 84.25 295 ILE A C 1
ATOM 2394 O O . ILE A 1 295 ? 42.283 13.328 -19.412 1.00 84.25 295 ILE A O 1
ATOM 2398 N N . ASN A 1 296 ? 41.468 14.635 -17.773 1.00 88.50 296 ASN A N 1
ATOM 2399 C CA . ASN A 1 296 ? 41.884 13.800 -16.657 1.00 88.50 296 ASN A CA 1
ATOM 2400 C C . ASN A 1 296 ? 40.715 12.928 -16.202 1.00 88.50 296 ASN A C 1
ATOM 2402 O O . ASN A 1 296 ? 39.720 13.424 -15.673 1.00 88.50 296 ASN A O 1
ATOM 2406 N N . TYR A 1 297 ? 40.831 11.617 -16.392 1.00 92.50 297 TYR A N 1
ATOM 2407 C CA . TYR A 1 297 ? 39.826 10.660 -15.936 1.00 92.50 297 TYR A CA 1
ATOM 2408 C C . TYR A 1 297 ? 40.091 10.231 -14.494 1.00 92.50 297 TYR A C 1
ATOM 2410 O O . TYR A 1 297 ? 41.228 9.969 -14.111 1.00 92.50 297 TYR A O 1
ATOM 2418 N N . GLY A 1 298 ? 39.026 10.092 -13.705 1.00 91.50 298 GLY A N 1
ATOM 2419 C CA . GLY A 1 298 ? 39.089 9.564 -12.341 1.00 91.50 298 GLY A CA 1
ATOM 2420 C C . GLY A 1 298 ? 39.398 8.065 -12.278 1.00 91.50 298 GLY A C 1
ATOM 2421 O O . GLY A 1 298 ? 39.765 7.563 -11.219 1.00 91.50 298 GLY A O 1
ATOM 2422 N N . ILE A 1 299 ? 39.270 7.350 -13.401 1.00 92.88 299 ILE A N 1
ATOM 2423 C CA . ILE A 1 299 ? 39.666 5.946 -13.554 1.00 92.88 299 ILE A CA 1
ATOM 2424 C C . ILE A 1 299 ? 40.443 5.752 -14.865 1.00 92.88 299 ILE A C 1
ATOM 2426 O O . ILE A 1 299 ? 40.160 6.444 -15.845 1.00 92.88 299 ILE A O 1
ATOM 2430 N N . PRO A 1 300 ? 41.402 4.812 -14.928 1.00 93.38 300 PRO A N 1
ATOM 2431 C CA . PRO A 1 300 ? 42.109 4.521 -16.169 1.00 93.38 300 PRO A CA 1
ATOM 2432 C C . PRO A 1 300 ? 41.177 3.847 -17.198 1.00 93.38 300 PRO A C 1
ATOM 2434 O O . PRO A 1 300 ? 40.364 3.000 -16.818 1.00 93.38 300 PRO A O 1
ATOM 2437 N N . PRO A 1 301 ? 41.287 4.181 -18.498 1.00 94.56 301 PRO A N 1
ATOM 2438 C CA . PRO A 1 301 ? 40.527 3.508 -19.549 1.00 94.56 301 PRO A CA 1
ATOM 2439 C C . PRO A 1 301 ? 41.025 2.075 -19.770 1.00 94.56 301 PRO A C 1
ATOM 2441 O O . PRO A 1 301 ? 42.226 1.813 -19.722 1.00 94.56 301 PRO A O 1
ATOM 2444 N N . ASN A 1 302 ? 40.111 1.158 -20.094 1.00 95.88 302 ASN A N 1
ATOM 2445 C CA . ASN A 1 302 ? 40.449 -0.216 -20.484 1.00 95.88 302 ASN A CA 1
ATOM 2446 C C . ASN A 1 302 ? 41.191 -0.252 -21.824 1.00 95.88 302 ASN A C 1
ATOM 2448 O O . ASN A 1 302 ? 42.082 -1.073 -22.022 1.00 95.88 302 ASN A O 1
ATOM 2452 N N . SER A 1 303 ? 40.826 0.643 -22.743 1.00 93.81 303 SER A N 1
ATOM 2453 C CA . SER A 1 303 ? 41.545 0.838 -23.999 1.00 93.81 303 SER A CA 1
ATOM 2454 C C . SER A 1 303 ? 41.462 2.287 -24.463 1.00 93.81 303 SER A C 1
ATOM 2456 O O . SER A 1 303 ? 40.458 2.972 -24.257 1.00 93.81 303 SER A O 1
ATOM 2458 N N . SER A 1 304 ? 42.520 2.743 -25.127 1.00 89.88 304 SER A N 1
ATOM 2459 C CA . SER A 1 304 ? 42.593 4.050 -25.780 1.00 89.88 304 SER A CA 1
ATOM 2460 C C . SER A 1 304 ? 42.868 3.838 -27.262 1.00 89.88 304 SER A C 1
ATOM 2462 O O . SER A 1 304 ? 43.919 3.305 -27.604 1.00 89.88 304 SER A O 1
ATOM 2464 N N . ILE A 1 305 ? 41.943 4.244 -28.129 1.00 87.31 305 ILE A N 1
ATOM 2465 C CA . ILE A 1 305 ? 42.077 4.111 -29.584 1.00 87.31 305 ILE A CA 1
ATOM 2466 C C . ILE A 1 305 ? 41.862 5.492 -30.194 1.00 87.31 305 ILE A C 1
ATOM 2468 O O . ILE A 1 305 ? 40.752 6.023 -30.147 1.00 87.31 305 ILE A O 1
ATOM 2472 N N . ASN A 1 306 ? 42.917 6.076 -30.766 1.00 85.12 306 ASN A N 1
ATOM 2473 C CA . ASN A 1 306 ? 42.908 7.436 -31.306 1.00 85.12 306 ASN A CA 1
ATOM 2474 C C . ASN A 1 306 ? 42.311 8.433 -30.286 1.00 85.12 306 ASN A C 1
ATOM 2476 O O . ASN A 1 306 ? 42.786 8.567 -29.159 1.00 85.12 306 ASN A O 1
ATOM 2480 N N . ASN A 1 307 ? 41.208 9.056 -30.684 1.00 86.50 307 ASN A N 1
ATOM 2481 C CA . ASN A 1 307 ? 40.434 10.069 -29.980 1.00 86.50 307 ASN A CA 1
ATOM 2482 C C . ASN A 1 307 ? 39.364 9.483 -29.051 1.00 86.50 307 ASN A C 1
ATOM 2484 O O . ASN A 1 307 ? 38.483 10.194 -28.583 1.00 86.50 307 ASN A O 1
ATOM 2488 N N . THR A 1 308 ? 39.393 8.170 -28.828 1.00 90.62 308 THR A N 1
ATOM 2489 C CA . THR A 1 308 ? 38.366 7.452 -28.081 1.00 90.62 308 THR A CA 1
ATOM 2490 C C . THR A 1 308 ? 38.958 6.753 -26.867 1.00 90.62 308 THR A C 1
ATOM 2492 O O . THR A 1 308 ? 39.933 6.001 -26.965 1.00 90.62 308 THR A O 1
ATOM 2495 N N . LYS A 1 309 ? 38.343 6.982 -25.708 1.00 94.81 309 LYS A N 1
ATOM 2496 C CA . LYS A 1 309 ? 38.621 6.285 -24.452 1.00 94.81 309 LYS A CA 1
ATOM 2497 C C . LYS A 1 309 ? 37.458 5.356 -24.139 1.00 94.81 309 LYS A C 1
ATOM 2499 O O . LYS A 1 309 ? 36.302 5.766 -24.207 1.00 94.81 309 LYS A O 1
ATOM 2504 N N . ILE A 1 310 ? 37.768 4.101 -23.834 1.00 96.31 310 ILE A N 1
ATOM 2505 C CA . ILE A 1 310 ? 36.768 3.059 -23.602 1.00 96.31 310 ILE A CA 1
ATOM 2506 C C . ILE A 1 310 ? 36.917 2.539 -22.180 1.00 96.31 310 ILE A C 1
ATOM 2508 O O . ILE A 1 310 ? 38.013 2.156 -21.760 1.00 96.31 310 ILE A O 1
ATOM 2512 N N . PHE A 1 311 ? 35.798 2.495 -21.467 1.00 97.56 311 PHE A N 1
ATOM 2513 C CA . PHE A 1 311 ? 35.702 2.009 -20.099 1.00 97.56 311 PHE A CA 1
ATOM 2514 C C . PHE A 1 311 ? 34.697 0.864 -20.052 1.00 97.56 311 PHE A C 1
ATOM 2516 O O . PHE A 1 311 ? 33.586 0.998 -20.562 1.00 97.56 311 PHE A O 1
ATOM 2523 N N . ILE A 1 312 ? 35.085 -0.264 -19.461 1.00 97.12 312 ILE A N 1
ATOM 2524 C CA . ILE A 1 312 ? 34.304 -1.501 -19.475 1.00 97.12 312 ILE A CA 1
ATOM 2525 C C . ILE A 1 312 ? 34.136 -2.021 -18.056 1.00 97.12 312 ILE A C 1
ATOM 2527 O O . ILE A 1 312 ? 35.099 -2.107 -17.289 1.00 97.12 312 ILE A O 1
ATOM 2531 N N . LYS A 1 313 ? 32.914 -2.435 -17.724 1.00 97.06 313 LYS A N 1
ATOM 2532 C CA . LYS A 1 313 ? 32.616 -3.106 -16.461 1.00 97.06 313 LYS A CA 1
ATOM 2533 C C . LYS A 1 313 ? 31.682 -4.295 -16.685 1.00 97.06 313 LYS A C 1
ATOM 2535 O O . LYS A 1 313 ? 30.722 -4.206 -17.446 1.00 97.06 313 LYS A O 1
ATOM 2540 N N . GLU A 1 314 ? 32.007 -5.411 -16.037 1.00 96.94 314 GLU A N 1
ATOM 2541 C CA . GLU A 1 314 ? 31.208 -6.640 -16.060 1.00 96.94 314 GLU A CA 1
ATOM 2542 C C . GLU A 1 314 ? 29.990 -6.514 -15.136 1.00 96.94 314 GLU A C 1
ATOM 2544 O O . GLU A 1 314 ? 30.088 -5.957 -14.039 1.00 96.94 314 GLU A O 1
ATOM 2549 N N . ILE A 1 315 ? 28.869 -7.070 -15.587 1.00 95.06 315 ILE A N 1
ATOM 2550 C CA . ILE A 1 315 ? 27.633 -7.264 -14.831 1.00 95.06 315 ILE A CA 1
ATOM 2551 C C . ILE A 1 315 ? 27.202 -8.715 -15.026 1.00 95.06 315 ILE A C 1
ATOM 2553 O O . ILE A 1 315 ? 27.224 -9.226 -16.145 1.00 95.06 315 ILE A O 1
ATOM 2557 N N . ASP A 1 316 ? 26.781 -9.373 -13.954 1.00 92.75 316 ASP A N 1
ATOM 2558 C CA . ASP A 1 316 ? 26.253 -10.731 -14.021 1.00 92.75 316 ASP A CA 1
ATOM 2559 C C . ASP A 1 316 ? 24.718 -10.709 -14.034 1.00 92.75 316 ASP A C 1
ATOM 2561 O O . ASP A 1 316 ? 24.096 -10.361 -13.032 1.00 92.75 316 ASP A O 1
ATOM 2565 N N . LEU A 1 317 ? 24.113 -11.057 -15.176 1.00 91.12 317 LEU A N 1
ATOM 2566 C CA . LEU A 1 317 ? 22.660 -11.195 -15.337 1.00 91.12 317 LEU A CA 1
ATOM 2567 C C . LEU A 1 317 ? 22.217 -12.667 -15.389 1.00 91.12 317 LEU A C 1
ATOM 2569 O O . LEU A 1 317 ? 21.089 -12.953 -15.787 1.00 91.12 317 LEU A O 1
ATOM 2573 N N . THR A 1 318 ? 23.075 -13.614 -14.994 1.00 89.56 318 THR A N 1
ATOM 2574 C CA . THR A 1 318 ? 22.780 -15.058 -15.077 1.00 89.56 318 THR A CA 1
ATOM 2575 C C . THR A 1 318 ? 21.528 -15.450 -14.285 1.00 89.56 318 THR A C 1
ATOM 2577 O O . THR A 1 318 ? 20.767 -16.308 -14.722 1.00 89.56 318 THR A O 1
ATOM 2580 N N . ASN A 1 319 ? 21.275 -14.790 -13.151 1.00 83.88 319 ASN A N 1
ATOM 2581 C CA . ASN A 1 319 ? 20.131 -15.078 -12.277 1.00 83.88 319 ASN A CA 1
ATOM 2582 C C . ASN A 1 319 ? 18.904 -14.191 -12.545 1.00 83.88 319 ASN A C 1
ATOM 2584 O O . ASN A 1 319 ? 17.888 -14.312 -11.853 1.00 83.88 319 ASN A O 1
ATOM 2588 N N . TYR A 1 320 ? 18.976 -13.288 -13.526 1.00 84.38 320 TYR A N 1
ATOM 2589 C CA . TYR A 1 320 ? 17.825 -12.478 -13.897 1.00 84.38 320 TYR A CA 1
ATOM 2590 C C . TYR A 1 320 ? 16.740 -13.365 -14.524 1.00 84.38 320 TYR A C 1
ATOM 2592 O O . TYR A 1 320 ? 16.998 -14.179 -15.410 1.00 84.38 320 TYR A O 1
ATOM 2600 N N . ASN A 1 321 ? 15.496 -13.193 -14.083 1.00 77.06 321 ASN A N 1
ATOM 2601 C CA . ASN A 1 321 ? 14.349 -13.874 -14.670 1.00 77.06 321 ASN A CA 1
ATOM 2602 C C . ASN A 1 321 ? 13.628 -12.904 -15.613 1.00 77.06 321 ASN A C 1
ATOM 2604 O O . ASN A 1 321 ? 13.212 -11.830 -15.192 1.00 77.06 321 ASN A O 1
ATOM 2608 N N . LYS A 1 322 ? 13.421 -13.303 -16.875 1.00 70.88 322 LYS A N 1
ATOM 2609 C CA . LYS A 1 322 ? 12.723 -12.493 -17.895 1.00 70.88 322 LYS A CA 1
ATOM 2610 C C . LYS A 1 322 ? 11.302 -12.076 -17.496 1.00 70.88 322 LYS A C 1
ATOM 2612 O O . LYS A 1 322 ? 10.772 -11.121 -18.054 1.00 70.88 322 LYS A O 1
ATOM 2617 N N . GLN A 1 323 ? 10.679 -12.780 -16.550 1.00 69.62 323 GLN A N 1
ATOM 2618 C CA . GLN A 1 323 ? 9.372 -12.414 -16.003 1.00 69.62 323 GLN A CA 1
ATOM 2619 C C . GLN A 1 323 ? 9.426 -11.217 -15.034 1.00 69.62 323 GLN A C 1
ATOM 2621 O O . GLN A 1 323 ? 8.384 -10.670 -14.675 1.00 69.62 323 GLN A O 1
ATOM 2626 N N . LEU A 1 324 ? 10.624 -10.816 -14.605 1.00 75.12 324 LEU A N 1
ATOM 2627 C CA . LEU A 1 324 ? 10.875 -9.749 -13.640 1.00 75.12 324 LEU A CA 1
ATOM 2628 C C . LEU A 1 324 ? 11.349 -8.463 -14.330 1.00 75.12 324 LEU A C 1
ATOM 2630 O O . LEU A 1 324 ? 11.572 -8.428 -15.542 1.00 75.12 324 LEU A O 1
ATOM 2634 N N . ASN A 1 325 ? 11.503 -7.381 -13.568 1.00 83.19 325 ASN A N 1
ATOM 2635 C CA . ASN A 1 325 ? 11.883 -6.087 -14.131 1.00 83.19 325 ASN A CA 1
ATOM 2636 C C . ASN A 1 325 ? 13.405 -5.916 -14.204 1.00 83.19 325 ASN A C 1
ATOM 2638 O O . ASN A 1 325 ? 14.128 -6.229 -13.259 1.00 83.19 325 ASN A O 1
ATOM 2642 N N . LEU A 1 326 ? 13.883 -5.349 -15.312 1.00 88.81 326 LEU A N 1
ATOM 2643 C CA . LEU A 1 326 ? 15.245 -4.847 -15.477 1.00 88.81 326 LEU A CA 1
ATOM 2644 C C . LEU A 1 326 ? 15.188 -3.437 -16.069 1.00 88.81 326 LEU A C 1
ATOM 2646 O O . LEU A 1 326 ? 14.538 -3.183 -17.079 1.00 88.81 326 LEU A O 1
ATOM 2650 N N . LYS A 1 327 ? 15.884 -2.505 -15.431 1.00 92.31 327 LYS A N 1
ATOM 2651 C CA . LYS A 1 327 ? 15.956 -1.100 -15.811 1.00 92.31 327 LYS A CA 1
ATOM 2652 C C . LYS A 1 327 ? 17.406 -0.694 -16.019 1.00 92.31 327 LYS A C 1
ATOM 2654 O O . LYS A 1 327 ? 18.217 -0.818 -15.103 1.00 92.31 327 LYS A O 1
ATOM 2659 N N . ILE A 1 328 ? 17.699 -0.120 -17.181 1.00 93.88 328 ILE A N 1
ATOM 2660 C CA . ILE A 1 328 ? 18.991 0.494 -17.497 1.00 93.88 328 ILE A CA 1
ATOM 2661 C C . ILE A 1 328 ? 18.793 2.004 -17.575 1.00 93.88 328 ILE A C 1
ATOM 2663 O O . ILE A 1 328 ? 17.988 2.488 -18.367 1.00 93.88 328 ILE A O 1
ATOM 2667 N N . THR A 1 329 ? 19.515 2.765 -16.758 1.00 95.38 329 THR A N 1
ATOM 2668 C CA . THR A 1 329 ? 19.528 4.232 -16.826 1.00 95.38 329 THR A CA 1
ATOM 2669 C C . THR A 1 329 ? 20.896 4.693 -17.278 1.00 95.38 329 THR A C 1
ATOM 2671 O O . THR A 1 329 ? 21.900 4.261 -16.723 1.00 95.38 329 THR A O 1
ATOM 2674 N N . ARG A 1 330 ? 20.950 5.593 -18.257 1.00 95.12 330 ARG A N 1
ATOM 2675 C CA . ARG A 1 330 ? 22.209 6.153 -18.757 1.00 95.12 330 ARG A CA 1
ATOM 2676 C C . ARG A 1 330 ? 22.129 7.662 -18.887 1.00 95.12 330 ARG A C 1
ATOM 2678 O O . ARG A 1 330 ? 21.098 8.194 -19.296 1.00 95.12 330 ARG A O 1
ATOM 2685 N N . SER A 1 331 ? 23.221 8.343 -18.563 1.00 95.94 331 SER A N 1
ATOM 2686 C CA . SER A 1 331 ? 23.331 9.799 -18.678 1.00 95.94 331 SER A CA 1
ATOM 2687 C C . SER A 1 331 ? 24.788 10.235 -18.691 1.00 95.94 331 SER A C 1
ATOM 2689 O O . SER A 1 331 ? 25.614 9.650 -17.989 1.00 95.94 331 SER A O 1
ATOM 2691 N N . SER A 1 332 ? 25.086 11.301 -19.420 1.00 94.44 332 SER A N 1
ATOM 2692 C CA . SER A 1 332 ? 26.419 11.870 -19.501 1.00 94.44 332 SER A CA 1
ATOM 2693 C C . SER A 1 332 ? 26.380 13.391 -19.629 1.00 94.44 332 SER A C 1
ATOM 2695 O O . SER A 1 332 ? 25.565 13.953 -20.366 1.00 94.44 332 SER A O 1
ATOM 2697 N N . THR A 1 333 ? 27.298 14.049 -18.926 1.00 92.12 333 THR A N 1
ATOM 2698 C CA . THR A 1 333 ? 27.685 15.444 -19.170 1.00 92.12 333 THR A CA 1
ATOM 2699 C C . THR A 1 333 ? 28.946 15.546 -20.027 1.00 92.12 333 THR A C 1
ATOM 2701 O O . THR A 1 333 ? 29.372 16.645 -20.359 1.00 92.12 333 THR A O 1
ATOM 2704 N N . PHE A 1 334 ? 29.522 14.418 -20.449 1.00 90.62 334 PHE A N 1
ATOM 2705 C CA . PHE A 1 334 ? 30.582 14.367 -21.451 1.00 90.62 334 PHE A CA 1
ATOM 2706 C C . PHE A 1 334 ? 30.003 14.616 -22.856 1.00 90.62 334 PHE A C 1
ATOM 2708 O O . PHE A 1 334 ? 29.864 13.708 -23.674 1.00 90.62 334 PHE A O 1
ATOM 2715 N N . LYS A 1 335 ? 29.565 15.856 -23.099 1.00 85.88 335 LYS A N 1
ATOM 2716 C CA . LYS A 1 335 ? 28.957 16.309 -24.356 1.00 85.88 335 LYS A CA 1
ATOM 2717 C C . LYS A 1 335 ? 29.358 17.742 -24.672 1.00 85.88 335 LYS A C 1
ATOM 2719 O O . LYS A 1 335 ? 29.469 18.548 -23.753 1.00 85.88 335 LYS A O 1
ATOM 2724 N N . ALA A 1 336 ? 29.500 18.072 -25.953 1.00 79.31 336 ALA A N 1
ATOM 2725 C CA . ALA A 1 336 ? 29.944 19.388 -26.416 1.00 79.31 336 ALA A CA 1
ATOM 2726 C C . ALA A 1 336 ? 29.289 20.567 -25.670 1.00 79.31 336 ALA A C 1
ATOM 2728 O O . ALA A 1 336 ? 30.002 21.383 -25.097 1.00 79.31 336 ALA A O 1
ATOM 2729 N N . SER A 1 337 ? 27.955 20.577 -25.540 1.00 73.19 337 SER A N 1
ATOM 2730 C CA . SER A 1 337 ? 27.190 21.640 -24.860 1.00 73.19 337 SER A CA 1
ATOM 2731 C C . SER A 1 337 ? 27.569 21.881 -23.393 1.00 73.19 337 SER A C 1
ATOM 2733 O O . SER A 1 337 ? 27.254 22.926 -22.838 1.00 73.19 337 SER A O 1
ATOM 2735 N N . THR A 1 338 ? 28.164 20.893 -22.723 1.00 76.00 338 THR A N 1
ATOM 2736 C CA . THR A 1 338 ? 28.656 21.048 -21.349 1.00 76.00 338 THR A CA 1
ATOM 2737 C C . THR A 1 338 ? 30.004 21.768 -21.318 1.00 76.00 338 THR A C 1
ATOM 2739 O O . THR A 1 338 ? 30.283 22.468 -20.351 1.00 76.00 338 THR A O 1
ATOM 2742 N N . PHE A 1 339 ? 30.816 21.619 -22.368 1.00 74.75 339 PHE A N 1
ATOM 2743 C CA . PHE A 1 339 ? 32.166 22.176 -22.446 1.00 74.75 339 PHE A CA 1
ATOM 2744 C C . PHE A 1 339 ? 32.222 23.527 -23.161 1.00 74.75 339 PHE A C 1
ATOM 2746 O O . PHE A 1 339 ? 33.014 24.391 -22.791 1.00 74.75 339 PHE A O 1
ATOM 2753 N N . SER A 1 340 ? 31.398 23.714 -24.192 1.00 71.69 340 SER A N 1
ATOM 2754 C CA . SER A 1 340 ? 31.280 24.961 -24.943 1.00 71.69 340 SER A CA 1
ATOM 2755 C C . SER A 1 340 ? 30.055 24.933 -25.858 1.00 71.69 340 SER A C 1
ATOM 2757 O O . SER A 1 340 ? 29.742 23.907 -26.456 1.00 71.69 340 SER A O 1
ATOM 2759 N N . ASN A 1 341 ? 29.417 26.084 -26.069 1.00 66.62 341 ASN A N 1
ATOM 2760 C CA . ASN A 1 341 ? 28.363 26.221 -27.084 1.00 66.62 341 ASN A CA 1
ATOM 2761 C C . ASN A 1 341 ? 28.911 26.253 -28.524 1.00 66.62 341 ASN A C 1
ATOM 2763 O O . ASN A 1 341 ? 28.127 26.234 -29.467 1.00 66.62 341 ASN A O 1
ATOM 2767 N N . TYR A 1 342 ? 30.236 26.320 -28.692 1.00 69.06 342 TYR A N 1
ATOM 2768 C CA . TYR A 1 342 ? 30.903 26.397 -29.996 1.00 69.06 342 TYR A CA 1
ATOM 2769 C C . TYR A 1 342 ? 31.477 25.057 -30.473 1.00 69.06 342 TYR A C 1
ATOM 2771 O O . TYR A 1 342 ? 31.915 24.957 -31.616 1.00 69.06 342 TYR A O 1
ATOM 2779 N N . LEU A 1 343 ? 31.501 24.035 -29.610 1.00 72.62 343 LEU A N 1
ATOM 2780 C CA . LEU A 1 343 ? 31.962 22.701 -29.985 1.00 72.62 343 LEU A CA 1
ATOM 2781 C C . LEU A 1 343 ? 30.847 21.954 -30.721 1.00 72.62 343 LEU A C 1
ATOM 2783 O O . LEU A 1 343 ? 29.704 21.919 -30.263 1.00 72.62 343 LEU A O 1
ATOM 2787 N N . ASP A 1 344 ? 31.192 21.325 -31.843 1.00 76.38 344 ASP A N 1
ATOM 2788 C CA . ASP A 1 344 ? 30.267 20.460 -32.567 1.00 76.38 344 ASP A CA 1
ATOM 2789 C C . ASP A 1 344 ? 29.931 19.220 -31.720 1.00 76.38 344 ASP A C 1
ATOM 2791 O O . ASP A 1 344 ? 30.806 18.593 -31.114 1.00 76.38 344 ASP A O 1
ATOM 2795 N N . SER A 1 345 ? 28.652 18.844 -31.676 1.00 77.00 345 SER A N 1
ATOM 2796 C CA . SER A 1 345 ? 28.187 17.655 -30.948 1.00 77.00 345 SER A CA 1
ATOM 2797 C C . SER A 1 345 ? 28.799 16.338 -31.445 1.00 77.00 345 SER A C 1
ATOM 2799 O O . SER A 1 345 ? 28.837 15.368 -30.692 1.00 77.00 345 SER A O 1
ATOM 2801 N N . SER A 1 346 ? 29.319 16.314 -32.674 1.00 80.12 346 SER A N 1
ATOM 2802 C CA . SER A 1 346 ? 30.059 15.190 -33.254 1.00 80.12 346 SER A CA 1
ATOM 2803 C C . SER A 1 346 ? 31.520 15.109 -32.794 1.00 80.12 346 SER A C 1
ATOM 2805 O O . SER A 1 346 ? 32.178 14.102 -33.043 1.00 80.12 346 SER A O 1
ATOM 2807 N N . TYR A 1 347 ? 32.041 16.133 -32.109 1.00 80.75 347 TYR A N 1
ATOM 2808 C CA . TYR A 1 347 ? 33.444 16.193 -31.683 1.00 80.75 347 TYR A CA 1
ATOM 2809 C C . TYR A 1 347 ? 33.665 15.811 -30.227 1.00 80.75 347 TYR A C 1
ATOM 2811 O O . TYR A 1 347 ? 34.778 15.424 -29.891 1.00 80.75 347 TYR A O 1
ATOM 2819 N N . LEU A 1 348 ? 32.647 15.913 -29.367 1.00 86.19 348 LEU A N 1
ATOM 2820 C CA . LEU A 1 348 ? 32.727 15.517 -27.959 1.00 86.19 348 LEU A CA 1
ATOM 2821 C C . LEU A 1 348 ? 31.404 14.895 -27.525 1.00 86.19 348 LEU A C 1
ATOM 2823 O O . LEU A 1 348 ? 30.410 15.603 -27.322 1.00 86.19 348 LEU A O 1
ATOM 2827 N N . TYR A 1 349 ? 31.404 13.577 -27.357 1.00 90.19 349 TYR A N 1
ATOM 2828 C CA . TYR A 1 349 ? 30.217 12.833 -26.957 1.00 90.19 349 TYR A CA 1
ATOM 2829 C C . TYR A 1 349 ? 30.558 11.535 -26.221 1.00 90.19 349 TYR A C 1
ATOM 2831 O O . TYR A 1 349 ? 31.680 11.022 -26.273 1.00 90.19 349 TYR A O 1
ATOM 2839 N N . ALA A 1 350 ? 29.550 11.009 -25.527 1.00 94.50 350 ALA A N 1
ATOM 2840 C CA . ALA A 1 350 ? 29.602 9.726 -24.851 1.00 94.50 350 ALA A CA 1
ATOM 2841 C C . ALA A 1 350 ? 28.520 8.777 -25.368 1.00 94.50 350 ALA A C 1
ATOM 2843 O O . ALA A 1 350 ? 27.355 9.165 -25.518 1.00 94.50 350 ALA A O 1
ATOM 2844 N N . GLU A 1 351 ? 28.895 7.517 -25.557 1.00 96.25 351 GLU A N 1
ATOM 2845 C CA . GLU A 1 351 ? 28.005 6.430 -25.959 1.00 96.25 351 GLU A CA 1
ATOM 2846 C C . GLU A 1 351 ? 28.072 5.278 -24.963 1.00 96.25 351 GLU A C 1
ATOM 2848 O O . GLU A 1 351 ? 29.107 5.021 -24.344 1.00 96.25 351 GLU A O 1
ATOM 2853 N N . MET A 1 352 ? 26.957 4.563 -24.842 1.00 96.62 352 MET A N 1
ATOM 2854 C CA . MET A 1 352 ? 26.863 3.317 -24.099 1.00 96.62 352 MET A CA 1
ATOM 2855 C C . MET A 1 352 ? 26.612 2.159 -25.061 1.00 96.62 352 MET A C 1
ATOM 2857 O O . MET A 1 352 ? 25.607 2.151 -25.775 1.00 96.62 352 MET A O 1
ATOM 2861 N N . SER A 1 353 ? 27.451 1.136 -24.972 1.00 96.38 353 SER A N 1
ATOM 2862 C CA . SER A 1 353 ? 27.194 -0.180 -25.552 1.00 96.38 353 SER A CA 1
ATOM 2863 C C . SER A 1 353 ? 27.071 -1.224 -24.444 1.00 96.38 353 SER A C 1
ATOM 2865 O O . SER A 1 353 ? 27.694 -1.114 -23.390 1.00 96.38 353 SER A O 1
ATOM 2867 N N . VAL A 1 354 ? 26.257 -2.251 -24.668 1.00 96.31 354 VAL A N 1
ATOM 2868 C CA . VAL A 1 354 ? 26.163 -3.424 -23.794 1.00 96.31 354 VAL A CA 1
ATOM 2869 C C . VAL A 1 354 ? 26.358 -4.651 -24.658 1.00 96.31 354 VAL A C 1
ATOM 2871 O O . VAL A 1 354 ? 25.632 -4.846 -25.633 1.00 96.31 354 VAL A O 1
ATOM 2874 N N . PHE A 1 355 ? 27.341 -5.475 -24.324 1.00 96.12 355 PHE A N 1
ATOM 2875 C CA . PHE A 1 355 ? 27.698 -6.646 -25.116 1.00 96.12 355 PHE A CA 1
ATOM 2876 C C . PHE A 1 355 ? 27.925 -7.873 -24.240 1.00 96.12 355 PHE A C 1
ATOM 2878 O O . PHE A 1 355 ? 28.074 -7.783 -23.026 1.00 96.12 355 PHE A O 1
ATOM 2885 N N . TYR A 1 356 ? 27.942 -9.036 -24.870 1.00 96.06 356 TYR A N 1
ATOM 2886 C CA . TYR A 1 356 ? 28.199 -10.321 -24.243 1.00 96.06 356 TYR A CA 1
ATOM 2887 C C . TYR A 1 356 ? 28.946 -11.224 -25.226 1.00 96.06 356 TYR A C 1
ATOM 2889 O O . TYR A 1 356 ? 29.065 -10.902 -26.410 1.00 96.06 356 TYR A O 1
ATOM 2897 N N . TYR A 1 357 ? 29.487 -12.337 -24.740 1.00 95.12 357 TYR A N 1
ATOM 2898 C CA . TYR A 1 357 ? 30.157 -13.319 -25.587 1.00 95.12 357 TYR A CA 1
ATOM 2899 C C . TYR A 1 357 ? 29.282 -14.556 -25.736 1.00 95.12 357 TYR A C 1
ATOM 2901 O O . TYR A 1 357 ? 28.844 -15.128 -24.740 1.00 95.12 357 TYR A O 1
ATOM 2909 N N . GLU A 1 358 ? 29.058 -14.982 -26.974 1.00 93.25 358 GLU A N 1
ATOM 2910 C CA . GLU A 1 358 ? 28.401 -16.247 -27.296 1.00 93.25 358 GLU A CA 1
ATOM 2911 C C . GLU A 1 358 ? 29.389 -17.093 -28.101 1.00 93.25 358 GLU A C 1
ATOM 2913 O O . GLU A 1 358 ? 29.861 -16.665 -29.154 1.00 93.25 358 GLU A O 1
ATOM 2918 N N . ASN A 1 359 ? 29.769 -18.263 -27.576 1.00 92.44 359 ASN A N 1
ATOM 2919 C CA . ASN A 1 359 ? 30.789 -19.139 -28.172 1.00 92.44 359 ASN A CA 1
ATOM 2920 C C . ASN A 1 359 ? 32.114 -18.414 -28.500 1.00 92.44 359 ASN A C 1
ATOM 2922 O O . ASN A 1 359 ? 32.731 -18.654 -29.534 1.00 92.44 359 ASN A O 1
ATOM 2926 N N . GLY A 1 360 ? 32.533 -17.483 -27.635 1.00 90.81 360 GLY A N 1
ATOM 2927 C CA . GLY A 1 360 ? 33.750 -16.680 -27.816 1.00 90.81 360 GLY A CA 1
ATOM 2928 C C . GLY A 1 360 ? 33.611 -15.486 -28.771 1.00 90.81 360 GLY A C 1
ATOM 2929 O O . GLY A 1 360 ? 34.549 -14.702 -28.896 1.00 90.81 360 GLY A O 1
ATOM 2930 N N . VAL A 1 361 ? 32.450 -15.289 -29.404 1.00 94.56 361 VAL A N 1
ATOM 2931 C CA . VAL A 1 361 ? 32.192 -14.173 -30.328 1.00 94.56 361 VAL A CA 1
ATOM 2932 C C . VAL A 1 361 ? 31.486 -13.027 -29.598 1.00 94.56 361 VAL A C 1
ATOM 2934 O O . VAL A 1 361 ? 30.468 -13.244 -28.941 1.00 94.56 361 VAL A O 1
ATOM 2937 N N . LYS A 1 362 ? 32.007 -11.796 -29.729 1.00 94.69 362 LYS A N 1
ATOM 2938 C CA . LYS A 1 362 ? 31.385 -10.579 -29.170 1.00 94.69 362 LYS A CA 1
ATOM 2939 C C . LYS A 1 362 ? 30.067 -10.295 -29.899 1.00 94.69 362 LYS A C 1
ATOM 2941 O O . LYS A 1 362 ? 30.069 -10.042 -31.102 1.00 94.69 362 LYS A O 1
ATOM 2946 N N . LYS A 1 363 ? 28.955 -10.289 -29.164 1.00 94.94 363 LYS A N 1
ATOM 2947 C CA . LYS A 1 363 ? 27.625 -9.881 -29.633 1.00 94.94 363 LYS A CA 1
ATOM 2948 C C . LYS A 1 363 ? 27.132 -8.689 -28.835 1.00 94.94 363 LYS A C 1
ATOM 2950 O O . LYS A 1 363 ? 27.291 -8.633 -27.620 1.00 94.94 363 LYS A O 1
ATOM 2955 N N . TYR A 1 364 ? 26.505 -7.742 -29.516 1.00 93.69 364 TYR A N 1
ATOM 2956 C CA . TYR A 1 364 ? 25.935 -6.578 -28.861 1.00 93.69 364 TYR A CA 1
ATOM 2957 C C . TYR A 1 364 ? 24.466 -6.806 -28.532 1.00 93.69 364 TYR A C 1
ATOM 2959 O O . TYR A 1 364 ? 23.687 -7.264 -29.366 1.00 93.69 364 TYR A O 1
ATOM 2967 N N . TRP A 1 365 ? 24.103 -6.462 -27.304 1.00 93.00 365 TRP A N 1
ATOM 2968 C CA . TRP A 1 365 ? 22.719 -6.339 -26.873 1.00 93.00 365 TRP A CA 1
ATOM 2969 C C . TRP A 1 365 ? 22.206 -4.909 -27.084 1.00 93.00 365 TRP A C 1
ATOM 2971 O O . TRP A 1 365 ? 21.103 -4.719 -27.587 1.00 93.00 365 TRP A O 1
ATOM 2981 N N . ILE A 1 366 ? 23.032 -3.908 -26.764 1.00 92.94 366 ILE A N 1
ATOM 2982 C CA . ILE A 1 366 ? 22.794 -2.489 -27.054 1.00 92.94 366 ILE A CA 1
ATOM 2983 C C . ILE A 1 366 ? 24.051 -1.938 -27.729 1.00 92.94 366 ILE A C 1
ATOM 2985 O O . ILE A 1 366 ? 25.157 -2.188 -27.250 1.00 92.94 366 ILE A O 1
ATOM 2989 N N . VAL A 1 367 ? 23.892 -1.201 -28.826 1.00 94.12 367 VAL A N 1
ATOM 2990 C CA . VAL A 1 367 ? 25.003 -0.642 -29.614 1.00 94.12 367 VAL A CA 1
ATOM 2991 C C . VAL A 1 367 ? 24.920 0.878 -29.608 1.00 94.12 367 VAL A C 1
ATOM 2993 O O . VAL A 1 367 ? 23.842 1.418 -29.849 1.00 94.12 367 VAL A O 1
ATOM 2996 N N . ASP A 1 368 ? 26.054 1.527 -29.332 1.00 91.50 368 ASP A N 1
ATOM 2997 C CA . ASP A 1 368 ? 26.345 2.949 -29.556 1.00 91.50 368 ASP A CA 1
ATOM 2998 C C . ASP A 1 368 ? 25.182 3.883 -29.176 1.00 91.50 368 ASP A C 1
ATOM 3000 O O . ASP A 1 368 ? 24.730 4.738 -29.932 1.00 91.50 368 ASP A O 1
ATOM 3004 N N . SER A 1 369 ? 24.644 3.683 -27.969 1.00 92.94 369 SER A N 1
ATOM 3005 C CA . SER A 1 369 ? 23.487 4.424 -27.474 1.00 92.94 369 SER A CA 1
ATOM 3006 C C . SER A 1 369 ? 23.924 5.792 -26.922 1.00 92.94 369 SER A C 1
ATOM 3008 O O . SER A 1 369 ? 24.613 5.823 -25.895 1.00 92.94 369 SER A O 1
ATOM 3010 N N . PRO A 1 370 ? 23.516 6.933 -27.516 1.00 93.50 370 PRO A N 1
ATOM 3011 C CA . PRO A 1 370 ? 24.035 8.253 -27.135 1.00 93.50 370 PRO A CA 1
ATOM 3012 C C . PRO A 1 370 ? 23.619 8.666 -25.723 1.00 93.50 370 PRO A C 1
ATOM 3014 O O . PRO A 1 370 ? 22.431 8.677 -25.420 1.00 93.50 370 PRO A O 1
ATOM 3017 N N . MET A 1 371 ? 24.553 9.075 -24.860 1.00 94.19 371 MET A N 1
ATOM 3018 C CA . MET A 1 371 ? 24.295 9.369 -23.437 1.00 94.19 371 MET A CA 1
ATOM 3019 C C . MET A 1 371 ? 23.967 10.847 -23.132 1.00 94.19 371 MET A C 1
ATOM 3021 O O . MET A 1 371 ? 23.923 11.241 -21.968 1.00 94.19 371 MET A O 1
ATOM 3025 N N . ASN A 1 372 ? 23.730 11.673 -24.154 1.00 87.25 372 ASN A N 1
ATOM 3026 C CA . ASN A 1 372 ? 23.559 13.133 -24.055 1.00 87.25 372 ASN A CA 1
ATOM 3027 C C . ASN A 1 372 ? 22.358 13.605 -23.205 1.00 87.25 372 ASN A C 1
ATOM 3029 O O . ASN A 1 372 ? 22.354 14.744 -22.718 1.00 87.25 372 ASN A O 1
ATOM 3033 N N . VAL A 1 373 ? 21.355 12.745 -23.029 1.00 87.75 373 VAL A N 1
ATOM 3034 C CA . VAL A 1 373 ? 20.166 12.955 -22.196 1.00 87.75 373 VAL A CA 1
ATOM 3035 C C . VAL A 1 373 ? 19.979 11.743 -21.291 1.00 87.75 373 VAL A C 1
ATOM 3037 O O . VAL A 1 373 ? 20.225 10.602 -21.699 1.00 87.75 373 VAL A O 1
ATOM 3040 N N . GLN A 1 374 ? 19.523 11.985 -20.060 1.00 92.88 374 GLN A N 1
ATOM 3041 C CA . GLN A 1 374 ? 19.156 10.903 -19.160 1.00 92.88 374 GLN A CA 1
ATOM 3042 C C . GLN A 1 374 ? 18.023 10.080 -19.775 1.00 92.88 374 GLN A C 1
ATOM 3044 O O . GLN A 1 374 ? 16.911 10.568 -19.954 1.00 92.88 374 GLN A O 1
ATOM 3049 N N . THR A 1 375 ? 18.321 8.824 -20.085 1.00 91.12 375 THR A N 1
ATOM 3050 C CA . THR A 1 375 ? 17.383 7.894 -20.717 1.00 91.12 375 THR A CA 1
ATOM 3051 C C . THR A 1 375 ? 17.245 6.654 -19.851 1.00 91.12 375 THR A C 1
ATOM 3053 O O . THR A 1 375 ? 18.232 6.171 -19.290 1.00 91.12 375 THR A O 1
ATOM 3056 N N . VAL A 1 376 ? 16.019 6.146 -19.749 1.00 89.75 376 VAL A N 1
ATOM 3057 C CA . VAL A 1 376 ? 15.683 4.908 -19.047 1.00 89.75 376 VAL A CA 1
ATOM 3058 C C . VAL A 1 376 ? 15.170 3.894 -20.062 1.00 89.75 376 VAL A C 1
ATOM 3060 O O . VAL A 1 376 ? 14.238 4.189 -20.803 1.00 89.75 376 VAL A O 1
ATOM 3063 N N . ILE A 1 377 ? 15.758 2.702 -20.066 1.00 88.06 377 ILE A N 1
ATOM 3064 C CA . ILE A 1 377 ? 15.327 1.560 -20.871 1.00 88.06 377 ILE A CA 1
ATOM 3065 C C . ILE A 1 377 ? 14.767 0.509 -19.909 1.00 88.06 377 ILE A C 1
ATOM 3067 O O . ILE A 1 377 ? 15.476 0.080 -18.997 1.00 88.06 377 ILE A O 1
ATOM 3071 N N . ASN A 1 378 ? 13.502 0.122 -20.093 1.00 86.25 378 ASN A N 1
ATOM 3072 C CA . ASN A 1 378 ? 12.824 -0.870 -19.257 1.00 86.25 378 ASN A CA 1
ATOM 3073 C C . ASN A 1 378 ? 12.645 -2.193 -20.011 1.00 86.25 378 ASN A C 1
ATOM 3075 O O . ASN A 1 378 ? 12.231 -2.227 -21.172 1.00 86.25 378 ASN A O 1
ATOM 3079 N N . PHE A 1 379 ? 12.910 -3.283 -19.308 1.00 86.56 379 PHE A N 1
ATOM 3080 C CA . PHE A 1 379 ? 12.751 -4.653 -19.757 1.00 86.56 379 PHE A CA 1
ATOM 3081 C C . PHE A 1 379 ? 11.849 -5.386 -18.764 1.00 86.56 379 PHE A C 1
ATOM 3083 O O . PHE A 1 379 ? 12.054 -5.307 -17.552 1.00 86.56 379 PHE A O 1
ATOM 3090 N N . ASN A 1 380 ? 10.825 -6.056 -19.284 1.00 81.12 380 ASN A N 1
ATOM 3091 C CA . ASN A 1 380 ? 9.838 -6.798 -18.508 1.00 81.12 380 ASN A CA 1
ATOM 3092 C C . ASN A 1 380 ? 9.267 -7.946 -19.359 1.00 81.12 380 ASN A C 1
ATOM 3094 O O . ASN A 1 380 ? 9.563 -8.044 -20.550 1.00 81.12 380 ASN A O 1
ATOM 3098 N N . GLN A 1 381 ? 8.409 -8.772 -18.760 1.00 78.31 381 GLN A N 1
ATOM 3099 C CA . GLN A 1 381 ? 7.844 -9.973 -19.389 1.00 78.31 381 GLN A CA 1
ATOM 3100 C C . GLN A 1 381 ? 7.034 -9.737 -20.675 1.00 78.31 381 GLN A C 1
ATOM 3102 O O . GLN A 1 381 ? 6.810 -10.676 -21.434 1.00 78.31 381 GLN A O 1
ATOM 3107 N N . TYR A 1 382 ? 6.550 -8.513 -20.896 1.00 78.50 382 TYR A N 1
ATOM 3108 C CA . TYR A 1 382 ? 5.760 -8.146 -22.069 1.00 78.50 382 TYR A CA 1
ATOM 3109 C C . TYR A 1 382 ? 6.597 -7.476 -23.164 1.00 78.50 382 TYR A C 1
ATOM 3111 O O . TYR A 1 382 ? 6.130 -7.320 -24.290 1.00 78.50 382 TYR A O 1
ATOM 3119 N N . ASN A 1 383 ? 7.843 -7.102 -22.862 1.00 76.12 383 ASN A N 1
ATOM 3120 C CA . ASN A 1 383 ? 8.782 -6.619 -23.861 1.00 76.12 383 ASN A CA 1
ATOM 3121 C C . ASN A 1 383 ? 9.372 -7.818 -24.631 1.00 76.12 383 ASN A C 1
ATOM 3123 O O . ASN A 1 383 ? 9.973 -8.711 -24.040 1.00 76.12 383 ASN A O 1
ATOM 3127 N N . ASN A 1 384 ? 9.272 -7.808 -25.963 1.00 68.88 384 ASN A N 1
ATOM 3128 C CA . ASN A 1 384 ? 9.836 -8.847 -26.840 1.00 68.88 384 ASN A CA 1
ATOM 3129 C C . ASN A 1 384 ? 11.378 -8.803 -26.960 1.00 68.88 384 ASN A C 1
ATOM 3131 O O . ASN A 1 384 ? 11.964 -9.524 -27.769 1.00 68.88 384 ASN A O 1
ATOM 3135 N N . SER A 1 385 ? 12.058 -7.956 -26.185 1.00 77.06 385 SER A N 1
ATOM 3136 C CA . SER A 1 385 ? 13.518 -7.837 -26.195 1.00 77.06 385 SER A CA 1
ATOM 3137 C C . SER A 1 385 ? 14.189 -9.078 -25.600 1.00 77.06 385 SER A C 1
ATOM 3139 O O . SER A 1 385 ? 13.927 -9.462 -24.461 1.00 77.06 385 SER A O 1
ATOM 3141 N N . ASN A 1 386 ? 15.118 -9.688 -26.341 1.00 80.75 386 ASN A N 1
ATOM 3142 C CA . ASN A 1 386 ? 15.900 -10.804 -25.819 1.00 80.75 386 ASN A CA 1
ATOM 3143 C C . ASN A 1 386 ? 16.971 -10.286 -24.849 1.00 80.75 386 ASN A C 1
ATOM 3145 O O . ASN A 1 386 ? 17.857 -9.533 -25.247 1.00 80.75 386 ASN A O 1
ATOM 3149 N N . ILE A 1 387 ? 16.880 -10.691 -23.583 1.00 86.00 387 ILE A N 1
ATOM 3150 C CA . ILE A 1 387 ? 17.818 -10.301 -22.525 1.00 86.00 387 ILE A CA 1
ATOM 3151 C C . ILE A 1 387 ? 18.851 -11.426 -22.359 1.00 86.00 387 ILE A C 1
ATOM 3153 O O . ILE A 1 387 ? 18.434 -12.573 -22.148 1.00 86.00 387 ILE A O 1
ATOM 3157 N N . PRO A 1 388 ? 20.164 -11.142 -22.456 1.00 88.69 388 PRO A N 1
ATOM 3158 C CA . PRO A 1 388 ? 21.205 -12.144 -22.240 1.00 88.69 388 PRO A CA 1
ATOM 3159 C C . PRO A 1 388 ? 21.243 -12.572 -20.767 1.00 88.69 388 PRO A C 1
ATOM 3161 O O . PRO A 1 388 ? 21.568 -11.768 -19.896 1.00 88.69 388 PRO A O 1
ATOM 3164 N N . LEU A 1 389 ? 20.925 -13.838 -20.485 1.00 89.50 389 LEU A N 1
ATOM 3165 C CA . LEU A 1 389 ? 20.935 -14.412 -19.130 1.00 89.50 389 LEU A CA 1
ATOM 3166 C C . LEU A 1 389 ? 22.326 -14.941 -18.775 1.00 89.50 389 LEU A C 1
ATOM 3168 O O . LEU A 1 389 ? 22.532 -16.135 -18.574 1.00 89.50 389 LEU A O 1
ATOM 3172 N N . GLN A 1 390 ? 23.304 -14.046 -18.806 1.00 92.31 390 GLN A N 1
ATOM 3173 C CA . GLN A 1 390 ? 24.710 -14.366 -18.597 1.00 92.31 390 GLN A CA 1
ATOM 3174 C C . GLN A 1 390 ? 25.479 -13.120 -18.159 1.00 92.31 390 GLN A C 1
ATOM 3176 O O . GLN A 1 390 ? 24.917 -12.033 -18.011 1.00 92.31 390 GLN A O 1
ATOM 3181 N N . LYS A 1 391 ? 26.797 -13.256 -18.015 1.00 95.12 391 LYS A N 1
ATOM 3182 C CA . LYS A 1 391 ? 27.690 -12.108 -17.879 1.00 95.12 391 LYS A CA 1
ATOM 3183 C C . LYS A 1 391 ? 27.632 -11.224 -19.123 1.00 95.12 391 LYS A C 1
ATOM 3185 O O . LYS A 1 391 ? 27.832 -11.689 -20.252 1.00 95.12 391 LYS A O 1
ATOM 3190 N N . VAL A 1 392 ? 27.372 -9.945 -18.887 1.00 96.25 392 VAL A N 1
ATOM 3191 C CA . VAL A 1 392 ? 27.363 -8.874 -19.880 1.00 96.25 392 VAL A CA 1
ATOM 3192 C C . VAL A 1 392 ? 28.381 -7.806 -19.492 1.00 96.25 392 VAL A C 1
ATOM 3194 O O . VAL A 1 392 ? 28.817 -7.707 -18.346 1.00 96.25 392 VAL A O 1
ATOM 3197 N N . TYR A 1 393 ? 28.755 -6.982 -20.459 1.00 97.00 393 TYR A N 1
ATOM 3198 C CA . TYR A 1 393 ? 29.768 -5.951 -20.319 1.00 97.00 393 TYR A CA 1
ATOM 3199 C C . TYR A 1 393 ? 29.184 -4.624 -20.772 1.00 97.00 393 TYR A C 1
ATOM 3201 O O . TYR A 1 393 ? 28.733 -4.490 -21.911 1.00 97.00 393 TYR A O 1
ATOM 3209 N N . VAL A 1 394 ? 29.188 -3.650 -19.867 1.00 97.19 394 VAL A N 1
ATOM 3210 C CA . VAL A 1 394 ? 28.804 -2.274 -20.174 1.00 97.19 394 VAL A CA 1
ATOM 3211 C C . VAL A 1 394 ? 30.045 -1.519 -20.591 1.00 97.19 394 VAL A C 1
ATOM 3213 O O . VAL A 1 394 ? 31.034 -1.491 -19.861 1.00 97.19 394 VAL A O 1
ATOM 3216 N N . GLU A 1 395 ? 29.965 -0.902 -21.756 1.00 97.19 395 GLU A N 1
ATOM 3217 C CA . GLU A 1 395 ? 31.006 -0.105 -22.378 1.00 97.19 395 GLU A CA 1
ATOM 3218 C C . GLU A 1 395 ? 30.552 1.355 -22.395 1.00 97.19 395 GLU A C 1
ATOM 3220 O O . GLU A 1 395 ? 29.518 1.672 -22.983 1.00 97.19 395 GLU A O 1
ATOM 3225 N N . ILE A 1 396 ? 31.312 2.238 -21.746 1.00 97.44 396 ILE A N 1
ATOM 3226 C CA . ILE A 1 396 ? 31.184 3.688 -21.904 1.00 97.44 396 ILE A CA 1
ATOM 3227 C C . ILE A 1 396 ? 32.313 4.135 -22.824 1.00 97.44 396 ILE A C 1
ATOM 3229 O O . ILE A 1 396 ? 33.493 3.966 -22.505 1.00 97.44 396 ILE A O 1
ATOM 3233 N N . LYS A 1 397 ? 31.939 4.700 -23.968 1.00 95.75 397 LYS A N 1
ATOM 3234 C CA . LYS A 1 397 ? 32.857 5.223 -24.973 1.00 95.75 397 LYS A CA 1
ATOM 3235 C C . LYS A 1 397 ? 32.833 6.744 -24.914 1.00 95.75 397 LYS A C 1
ATOM 3237 O O . LYS A 1 397 ? 31.783 7.346 -25.108 1.00 95.75 397 LYS A O 1
ATOM 3242 N N . HIS A 1 398 ? 33.978 7.357 -24.636 1.00 94.19 398 HIS A N 1
ATOM 3243 C CA . HIS A 1 398 ? 34.181 8.803 -24.719 1.00 94.19 398 HIS A CA 1
ATOM 3244 C C . HIS A 1 398 ? 34.979 9.113 -25.961 1.00 94.19 398 HIS A C 1
ATOM 3246 O O . HIS A 1 398 ? 36.146 8.730 -26.048 1.00 94.19 398 HIS A O 1
ATOM 3252 N N . THR A 1 399 ? 34.359 9.806 -26.906 1.00 90.88 399 THR A N 1
ATOM 3253 C CA . THR A 1 399 ? 35.018 10.227 -28.136 1.00 90.88 399 THR A CA 1
ATOM 3254 C C . THR A 1 399 ? 35.209 11.729 -28.099 1.00 90.88 399 THR A C 1
ATOM 3256 O O . THR A 1 399 ? 34.268 12.488 -27.860 1.00 90.88 399 THR A O 1
ATOM 3259 N N . TYR A 1 400 ? 36.456 12.135 -28.312 1.00 85.62 400 TYR A N 1
ATOM 3260 C CA . TYR A 1 400 ? 36.861 13.520 -28.344 1.00 85.62 400 TYR A CA 1
ATOM 3261 C C . TYR A 1 400 ? 37.937 13.779 -29.406 1.00 85.62 400 TYR A C 1
ATOM 3263 O O . TYR A 1 400 ? 39.071 13.328 -29.250 1.00 85.62 400 TYR A O 1
ATOM 3271 N N . TRP A 1 401 ? 37.611 14.527 -30.464 1.00 74.31 401 TRP A N 1
ATOM 3272 C CA . TRP A 1 401 ? 38.552 14.909 -31.526 1.00 74.31 401 TRP A CA 1
ATOM 3273 C C . TRP A 1 401 ? 38.497 16.419 -31.774 1.00 74.31 401 TRP A C 1
ATOM 3275 O O . TRP A 1 401 ? 37.418 16.977 -31.928 1.00 74.31 401 TRP A O 1
ATOM 3285 N N . GLY A 1 402 ? 39.656 17.080 -31.834 1.00 63.09 402 GLY A N 1
ATOM 3286 C CA . GLY A 1 402 ? 39.766 18.472 -32.288 1.00 63.09 402 GLY A CA 1
ATOM 3287 C C . GLY A 1 402 ? 40.779 19.319 -31.521 1.00 63.09 402 GLY A C 1
ATOM 3288 O O . GLY A 1 402 ? 41.106 20.402 -31.986 1.00 63.09 402 GLY A O 1
ATOM 3289 N N . GLY A 1 403 ? 41.307 18.817 -30.397 1.00 59.12 403 GLY A N 1
ATOM 3290 C CA . GLY A 1 403 ? 42.187 19.585 -29.511 1.00 59.12 403 GLY A CA 1
ATOM 3291 C C . GLY A 1 403 ? 41.392 20.609 -28.698 1.00 59.12 403 GLY A C 1
ATOM 3292 O O . GLY A 1 403 ? 40.545 21.333 -29.221 1.00 59.12 403 GLY A O 1
ATOM 3293 N N . LEU A 1 404 ? 41.585 20.623 -27.378 1.00 60.28 404 LEU A N 1
ATOM 3294 C CA . LEU A 1 404 ? 40.774 21.443 -26.464 1.00 60.28 404 LEU A CA 1
ATOM 3295 C C . LEU A 1 404 ? 41.204 22.932 -26.527 1.00 60.28 404 LEU A C 1
ATOM 3297 O O . LEU A 1 404 ? 40.630 23.776 -25.850 1.00 60.28 404 LEU A O 1
ATOM 3301 N N . GLY A 1 405 ? 42.184 23.259 -27.380 1.00 54.22 405 GLY A N 1
ATOM 3302 C CA . GLY A 1 405 ? 42.950 24.507 -27.400 1.00 54.22 405 GLY A CA 1
ATOM 3303 C C . GLY A 1 405 ? 42.498 25.631 -28.336 1.00 54.22 405 GLY A C 1
ATOM 3304 O O . GLY A 1 405 ? 43.189 26.642 -28.402 1.00 54.22 405 GLY A O 1
ATOM 3305 N N . SER A 1 406 ? 41.378 25.528 -29.065 1.00 53.94 406 SER A N 1
ATOM 3306 C CA . SER A 1 406 ? 40.948 26.611 -29.984 1.00 53.94 406 SER A CA 1
ATOM 3307 C C . SER A 1 406 ? 39.552 27.188 -29.731 1.00 53.94 406 SER A C 1
ATOM 3309 O O . SER A 1 406 ? 39.078 28.011 -30.513 1.00 53.94 406 SER A O 1
ATOM 3311 N N . GLY A 1 407 ? 38.877 26.787 -28.653 1.00 54.09 407 GLY A N 1
ATOM 3312 C CA . GLY A 1 407 ? 37.577 27.330 -28.253 1.00 54.09 407 GLY A CA 1
ATOM 3313 C C . GLY A 1 407 ? 37.593 27.745 -26.788 1.00 54.09 407 GLY A C 1
ATOM 3314 O O . GLY A 1 407 ? 38.301 27.136 -25.998 1.00 54.09 407 GLY A O 1
ATOM 3315 N N . ASN A 1 408 ? 36.816 28.771 -26.421 1.00 54.16 408 ASN A N 1
ATOM 3316 C CA . ASN A 1 408 ? 36.598 29.190 -25.029 1.00 54.16 408 ASN A CA 1
ATOM 3317 C C . ASN A 1 408 ? 36.000 28.029 -24.210 1.00 54.16 408 ASN A C 1
ATOM 3319 O O . ASN A 1 408 ? 34.779 27.917 -24.070 1.00 54.16 408 ASN A O 1
ATOM 3323 N N . ILE A 1 409 ? 36.858 27.150 -23.703 1.00 59.25 409 ILE A N 1
ATOM 3324 C CA . ILE A 1 409 ? 36.545 26.174 -22.669 1.00 59.25 409 ILE A CA 1
ATOM 3325 C C . ILE A 1 409 ? 36.799 26.840 -21.318 1.00 59.25 409 ILE A C 1
ATOM 3327 O O . ILE A 1 409 ? 37.823 27.484 -21.102 1.00 59.25 409 ILE A O 1
ATOM 3331 N N . SER A 1 410 ? 35.838 26.734 -20.404 1.00 57.12 410 SER A N 1
ATOM 3332 C CA . SER A 1 410 ? 36.028 27.196 -19.028 1.00 57.12 410 SER A CA 1
ATOM 3333 C C . SER A 1 410 ? 37.228 26.465 -18.413 1.00 57.12 410 SER A C 1
ATOM 3335 O O . SER A 1 410 ? 37.315 25.244 -18.531 1.00 57.12 410 SER A O 1
ATOM 3337 N N . ASN A 1 411 ? 38.131 27.188 -17.739 1.00 55.59 411 ASN A N 1
ATOM 3338 C CA . ASN A 1 411 ? 39.418 26.675 -17.231 1.00 55.59 411 ASN A CA 1
ATOM 3339 C C . ASN A 1 411 ? 39.312 25.537 -16.197 1.00 55.59 411 ASN A C 1
ATOM 3341 O O . ASN A 1 411 ? 40.331 25.056 -15.703 1.00 55.59 411 ASN A O 1
ATOM 3345 N N . TYR A 1 412 ? 38.103 25.094 -15.857 1.00 61.03 412 TYR A N 1
ATOM 3346 C CA . TYR A 1 412 ? 37.886 23.971 -14.966 1.00 61.03 412 TYR A CA 1
ATOM 3347 C C . TYR A 1 412 ? 36.470 23.415 -15.145 1.00 61.03 412 TYR A C 1
ATOM 3349 O O . TYR A 1 412 ? 35.487 24.050 -14.756 1.00 61.03 412 TYR A O 1
ATOM 3357 N N . MET A 1 413 ? 36.347 22.238 -15.759 1.00 75.81 413 MET A N 1
ATOM 3358 C CA . MET A 1 413 ? 35.052 21.587 -15.978 1.00 75.81 413 MET A CA 1
ATOM 3359 C C . MET A 1 413 ? 35.090 20.147 -15.506 1.00 75.81 413 MET A C 1
ATOM 3361 O O . MET A 1 413 ? 36.002 19.398 -15.846 1.00 75.81 413 MET A O 1
ATOM 3365 N N . TYR A 1 414 ? 34.077 19.765 -14.738 1.00 86.62 414 TYR A N 1
ATOM 3366 C CA . TYR A 1 414 ? 33.875 18.396 -14.292 1.00 86.62 414 TYR A CA 1
ATOM 3367 C C . TYR A 1 414 ? 32.825 17.718 -15.158 1.00 86.62 414 TYR A C 1
ATOM 3369 O O . TYR A 1 414 ? 31.774 18.296 -15.446 1.00 86.62 414 TYR A O 1
ATOM 3377 N N . PHE A 1 415 ? 33.083 16.467 -15.521 1.00 90.69 415 PHE A N 1
ATOM 3378 C CA . PHE A 1 415 ? 32.127 15.649 -16.249 1.00 90.69 415 PHE A CA 1
ATOM 3379 C C . PHE A 1 415 ? 31.905 14.309 -15.572 1.00 90.69 415 PHE A C 1
ATOM 3381 O O . PHE A 1 415 ? 32.731 13.810 -14.805 1.00 90.69 415 PHE A O 1
ATOM 3388 N N . TYR A 1 416 ? 30.772 13.709 -15.908 1.00 93.81 416 TYR A N 1
ATOM 3389 C CA . TYR A 1 416 ? 30.476 12.330 -15.588 1.00 93.81 416 TYR A CA 1
ATOM 3390 C C . TYR A 1 416 ? 29.804 11.654 -16.776 1.00 93.81 416 TYR A C 1
ATOM 3392 O O . TYR A 1 416 ? 29.124 12.277 -17.593 1.00 93.81 416 TYR A O 1
ATOM 3400 N N . SER A 1 417 ? 29.980 10.347 -16.864 1.00 96.38 417 SER A N 1
ATOM 3401 C CA . SER A 1 417 ? 29.164 9.454 -17.675 1.00 96.38 417 SER A CA 1
ATOM 3402 C C . SER A 1 417 ? 28.845 8.251 -16.839 1.00 96.38 417 SER A C 1
ATOM 3404 O O . SER A 1 417 ? 29.751 7.587 -16.352 1.00 96.38 417 SER A O 1
ATOM 3406 N N . GLN A 1 418 ? 27.563 7.993 -16.658 1.00 96.38 418 GLN A N 1
ATOM 3407 C CA . GLN A 1 418 ? 27.108 6.972 -15.739 1.00 96.38 418 GLN A CA 1
ATOM 3408 C C . GLN A 1 418 ? 26.050 6.095 -16.381 1.00 96.38 418 GLN A C 1
ATOM 3410 O O . GLN A 1 418 ? 25.202 6.561 -17.152 1.00 96.38 418 GLN A O 1
ATOM 3415 N N . VAL A 1 419 ? 26.108 4.822 -16.021 1.00 97.19 419 VAL A N 1
ATOM 3416 C CA . VAL A 1 419 ? 25.130 3.806 -16.365 1.00 97.19 419 VAL A CA 1
ATOM 3417 C C . VAL A 1 419 ? 24.767 3.071 -15.084 1.00 97.19 419 VAL A C 1
ATOM 3419 O O . VAL A 1 419 ? 25.645 2.663 -14.324 1.00 97.19 419 VAL A O 1
ATOM 3422 N N . SER A 1 420 ? 23.474 2.900 -14.837 1.00 96.75 420 SER A N 1
ATOM 3423 C CA . SER A 1 420 ? 22.976 2.075 -13.746 1.00 96.75 420 SER A CA 1
ATOM 3424 C C . SER A 1 420 ? 22.055 0.983 -14.257 1.00 96.75 420 SER A C 1
ATOM 3426 O O . SER A 1 420 ? 21.230 1.206 -15.143 1.00 96.75 420 SER A O 1
ATOM 3428 N N . PHE A 1 421 ? 22.202 -0.199 -13.678 1.00 95.94 421 PHE A N 1
ATOM 3429 C CA . PHE A 1 421 ? 21.322 -1.338 -13.868 1.00 95.94 421 PHE A CA 1
ATOM 3430 C C . PHE A 1 421 ? 20.581 -1.553 -12.559 1.00 95.94 421 PHE A C 1
ATOM 3432 O O . PHE A 1 421 ? 21.184 -1.513 -11.492 1.00 95.94 421 PHE A O 1
ATOM 3439 N N . ASN A 1 422 ? 19.274 -1.757 -12.636 1.00 93.81 422 ASN A N 1
ATOM 3440 C CA . ASN A 1 422 ? 18.447 -2.138 -11.499 1.00 93.81 422 ASN A CA 1
ATOM 3441 C C . ASN A 1 422 ? 17.602 -3.314 -11.961 1.00 93.81 422 ASN A C 1
ATOM 3443 O O . ASN A 1 422 ? 16.844 -3.155 -12.918 1.00 93.81 422 ASN A O 1
ATOM 3447 N N . TRP A 1 423 ? 17.748 -4.478 -11.344 1.00 91.06 423 TRP A N 1
ATOM 3448 C CA . TRP A 1 423 ? 17.006 -5.662 -11.753 1.00 91.06 423 TRP A CA 1
ATOM 3449 C C . TRP A 1 423 ? 16.528 -6.491 -10.581 1.00 91.06 423 TRP A C 1
ATOM 3451 O O . TRP A 1 423 ? 16.912 -6.296 -9.430 1.00 91.06 423 TRP A O 1
ATOM 3461 N N . GLU A 1 424 ? 15.633 -7.399 -10.915 1.00 85.88 424 GLU A N 1
ATOM 3462 C CA . GLU A 1 424 ? 14.954 -8.287 -9.999 1.00 85.88 424 GLU A CA 1
ATOM 3463 C C . GLU A 1 424 ? 15.343 -9.735 -10.326 1.00 85.88 424 GLU A C 1
ATOM 3465 O O . GLU A 1 424 ? 15.318 -10.155 -11.483 1.00 85.88 424 GLU A O 1
ATOM 3470 N N . GLU A 1 425 ? 15.723 -10.498 -9.305 1.00 85.50 425 GLU A N 1
ATOM 3471 C CA . GLU A 1 425 ? 16.071 -11.922 -9.394 1.00 85.50 425 GLU A CA 1
ATOM 3472 C C . GLU A 1 425 ? 15.145 -12.726 -8.491 1.00 85.50 425 GLU A C 1
ATOM 3474 O O . GLU A 1 425 ? 14.754 -12.243 -7.431 1.00 85.50 425 GLU A O 1
ATOM 3479 N N . ASN A 1 426 ? 14.837 -13.972 -8.844 1.00 76.75 426 ASN A N 1
ATOM 3480 C CA . ASN A 1 426 ? 14.218 -14.872 -7.873 1.00 76.75 426 ASN A CA 1
ATOM 3481 C C . ASN A 1 426 ? 15.224 -15.185 -6.755 1.00 76.75 426 ASN A C 1
ATOM 3483 O O . ASN A 1 426 ? 16.410 -15.383 -7.008 1.00 76.75 426 ASN A O 1
ATOM 3487 N N . ASN A 1 427 ? 14.755 -15.250 -5.514 1.00 75.50 427 ASN A N 1
ATOM 3488 C CA . ASN A 1 427 ? 15.558 -15.625 -4.367 1.00 75.50 427 ASN A CA 1
ATOM 3489 C C . ASN A 1 427 ? 15.813 -17.136 -4.430 1.00 75.50 427 ASN A C 1
ATOM 3491 O O . ASN A 1 427 ? 14.875 -17.901 -4.207 1.00 75.50 427 ASN A O 1
ATOM 3495 N N . PRO A 1 428 ? 17.058 -17.579 -4.678 1.00 70.75 428 PRO A N 1
ATOM 3496 C CA . PRO A 1 428 ? 17.361 -18.998 -4.851 1.00 70.75 428 PRO A CA 1
ATOM 3497 C C . PRO A 1 428 ? 17.171 -19.807 -3.560 1.00 70.75 428 PRO A C 1
ATOM 3499 O O . PRO A 1 428 ? 17.123 -21.031 -3.605 1.00 70.75 428 PRO A O 1
ATOM 3502 N N . ASN A 1 429 ? 17.071 -19.134 -2.407 1.00 71.81 429 ASN A N 1
ATOM 3503 C CA . ASN A 1 429 ? 16.916 -19.766 -1.097 1.00 71.81 429 ASN A CA 1
ATOM 3504 C C . ASN A 1 429 ? 15.450 -19.957 -0.674 1.00 71.81 429 ASN A C 1
ATOM 3506 O O . ASN A 1 429 ? 15.207 -20.500 0.404 1.00 71.81 429 ASN A O 1
ATOM 3510 N N . LEU A 1 430 ? 14.489 -19.480 -1.472 1.00 66.81 430 LEU A N 1
ATOM 3511 C CA . LEU A 1 430 ? 13.055 -19.650 -1.238 1.00 66.81 430 LEU A CA 1
ATOM 3512 C C . LEU A 1 430 ? 12.484 -20.573 -2.320 1.00 66.81 430 LEU A C 1
ATOM 3514 O O . LEU A 1 430 ? 12.859 -20.468 -3.483 1.00 66.81 430 LEU A O 1
ATOM 3518 N N . SER A 1 431 ? 11.561 -21.465 -1.947 1.00 63.44 431 SER A N 1
ATOM 3519 C CA . SER A 1 431 ? 10.791 -22.245 -2.933 1.00 63.44 431 SER A CA 1
ATOM 3520 C C . SER A 1 431 ? 9.963 -21.343 -3.868 1.00 63.44 431 SER A C 1
ATOM 3522 O O . SER A 1 431 ? 9.770 -20.161 -3.576 1.00 63.44 431 SER A O 1
ATOM 3524 N N . ASP A 1 432 ? 9.412 -21.909 -4.946 1.00 63.22 432 ASP A N 1
ATOM 3525 C CA . ASP A 1 432 ? 8.613 -21.188 -5.953 1.00 63.22 432 ASP A CA 1
ATOM 3526 C C . ASP A 1 432 ? 7.351 -20.485 -5.404 1.00 63.22 432 ASP A C 1
ATOM 3528 O O . ASP A 1 432 ? 6.792 -19.609 -6.072 1.00 63.22 432 ASP A O 1
ATOM 3532 N N . ASP A 1 433 ? 6.897 -20.824 -4.192 1.00 67.44 433 ASP A N 1
ATOM 3533 C CA . ASP A 1 433 ? 5.738 -20.191 -3.557 1.00 67.44 433 ASP A CA 1
ATOM 3534 C C . ASP A 1 433 ? 6.036 -18.732 -3.167 1.00 67.44 433 ASP A C 1
ATOM 3536 O O . ASP A 1 433 ? 6.850 -18.485 -2.282 1.00 67.44 433 ASP A O 1
ATOM 3540 N N . PRO A 1 434 ? 5.371 -17.722 -3.749 1.00 70.62 434 PRO A N 1
ATOM 3541 C CA . PRO A 1 434 ? 5.669 -16.331 -3.439 1.00 70.62 434 PRO A CA 1
ATOM 3542 C C . PRO A 1 434 ? 5.110 -15.893 -2.085 1.00 70.62 434 PRO A C 1
ATOM 3544 O O . PRO A 1 434 ? 3.960 -16.184 -1.760 1.00 70.62 434 PRO A O 1
ATOM 3547 N N . ILE A 1 435 ? 5.864 -15.092 -1.328 1.00 81.81 435 ILE A N 1
ATOM 3548 C CA . ILE A 1 435 ? 5.306 -14.348 -0.188 1.00 81.81 435 ILE A CA 1
ATOM 3549 C C . ILE A 1 435 ? 4.604 -13.087 -0.703 1.00 81.81 435 ILE A C 1
ATOM 3551 O O . ILE A 1 435 ? 5.184 -12.286 -1.423 1.00 81.81 435 ILE A O 1
ATOM 3555 N N . ILE A 1 436 ? 3.354 -12.872 -0.319 1.00 85.94 436 ILE A N 1
ATOM 3556 C CA . ILE A 1 436 ? 2.563 -11.697 -0.684 1.00 85.94 436 ILE A CA 1
ATOM 3557 C C . ILE A 1 436 ? 2.244 -10.946 0.602 1.00 85.94 436 ILE A C 1
ATOM 3559 O O . ILE A 1 436 ? 1.629 -11.517 1.504 1.00 85.94 436 ILE A O 1
ATOM 3563 N N . TYR A 1 437 ? 2.626 -9.671 0.702 1.00 87.44 437 TYR A N 1
ATOM 3564 C CA . TYR A 1 437 ? 2.068 -8.824 1.755 1.00 87.44 437 TYR A CA 1
ATOM 3565 C C . TYR A 1 437 ? 0.608 -8.536 1.428 1.00 87.44 437 TYR A C 1
ATOM 3567 O O . TYR A 1 437 ? 0.296 -7.965 0.384 1.00 87.44 437 TYR A O 1
ATOM 3575 N N . ALA A 1 438 ? -0.274 -8.943 2.331 1.00 85.56 438 ALA A N 1
ATOM 3576 C CA . ALA A 1 438 ? -1.667 -8.546 2.318 1.00 85.56 438 ALA A CA 1
ATOM 3577 C C . ALA A 1 438 ? -1.811 -7.289 3.180 1.00 85.56 438 ALA A C 1
ATOM 3579 O O . ALA A 1 438 ? -1.090 -7.120 4.163 1.00 85.56 438 ALA A O 1
ATOM 3580 N N . GLY A 1 439 ? -2.726 -6.395 2.817 1.00 83.56 439 GLY A N 1
ATOM 3581 C CA . GLY A 1 439 ? -2.959 -5.187 3.601 1.00 83.56 439 GLY A CA 1
ATOM 3582 C C . GLY A 1 439 ? -3.358 -5.494 5.048 1.00 83.56 439 GLY A C 1
ATOM 3583 O O . GLY A 1 439 ? -3.930 -6.546 5.362 1.00 83.56 439 GLY A O 1
ATOM 3584 N N . GLY A 1 440 ? -3.063 -4.546 5.933 1.00 88.88 440 GLY A N 1
ATOM 3585 C CA . GLY A 1 440 ? -3.367 -4.632 7.356 1.00 88.88 440 GLY A CA 1
ATOM 3586 C C . GLY A 1 440 ? -2.341 -5.419 8.170 1.00 88.88 440 GLY A C 1
ATOM 3587 O O . GLY A 1 440 ? -1.254 -5.765 7.705 1.00 88.88 440 GLY A O 1
ATOM 3588 N N . ILE A 1 441 ? -2.707 -5.674 9.423 1.00 93.44 441 ILE A N 1
ATOM 3589 C CA . ILE A 1 441 ? -1.847 -6.285 10.438 1.00 93.44 441 ILE A CA 1
ATOM 3590 C C . ILE A 1 441 ? -2.533 -7.470 11.116 1.00 93.44 441 ILE A C 1
ATOM 3592 O O . ILE A 1 441 ? -3.762 -7.527 11.188 1.00 93.44 441 ILE A O 1
ATOM 3596 N N . ARG A 1 442 ? -1.721 -8.376 11.661 1.00 94.19 442 ARG A N 1
ATOM 3597 C CA . ARG A 1 442 ? -2.124 -9.464 12.561 1.00 94.19 442 ARG A CA 1
ATOM 3598 C C . ARG A 1 442 ? -1.337 -9.392 13.859 1.00 94.19 442 ARG A C 1
ATOM 3600 O O . ARG A 1 442 ? -0.245 -8.826 13.905 1.00 94.19 442 ARG A O 1
ATOM 3607 N N . ILE A 1 443 ? -1.889 -9.974 14.917 1.00 96.50 443 ILE A N 1
ATOM 3608 C CA . ILE A 1 443 ? -1.221 -10.052 16.217 1.00 96.50 443 ILE A CA 1
ATOM 3609 C C . ILE A 1 443 ? -0.081 -11.061 16.115 1.00 96.50 443 ILE A C 1
ATOM 3611 O O . ILE A 1 443 ? -0.317 -12.232 15.833 1.00 96.50 443 ILE A O 1
ATOM 3615 N N . LYS A 1 444 ? 1.143 -10.614 16.374 1.00 97.25 444 LYS A N 1
ATOM 3616 C CA . LYS A 1 444 ? 2.324 -11.468 16.506 1.00 97.25 444 LYS A CA 1
ATOM 3617 C C . LYS A 1 444 ? 2.465 -11.987 17.931 1.00 97.25 444 LYS A C 1
ATOM 3619 O O . LYS A 1 444 ? 2.766 -13.156 18.147 1.00 97.25 444 LYS A O 1
ATOM 3624 N N . GLU A 1 445 ? 2.256 -11.113 18.908 1.00 97.94 445 GLU A N 1
ATOM 3625 C CA . GLU A 1 445 ? 2.407 -11.438 20.322 1.00 97.94 445 GLU A CA 1
ATOM 3626 C C . GLU A 1 445 ? 1.519 -10.525 21.172 1.00 97.94 445 GLU A C 1
ATOM 3628 O O . GLU A 1 445 ? 1.391 -9.334 20.890 1.00 97.94 445 GLU A O 1
ATOM 3633 N N . ILE A 1 446 ? 0.916 -11.085 22.218 1.00 98.12 446 ILE A N 1
ATOM 3634 C CA . ILE A 1 446 ? 0.268 -10.321 23.287 1.00 98.12 446 ILE A CA 1
ATOM 3635 C C . ILE A 1 446 ? 1.084 -10.542 24.547 1.00 98.12 446 ILE A C 1
ATOM 3637 O O . ILE A 1 446 ? 1.187 -11.678 25.011 1.00 98.12 446 ILE A O 1
ATOM 3641 N N . LYS A 1 447 ? 1.650 -9.472 25.098 1.00 97.44 447 LYS A N 1
ATOM 3642 C CA . LYS A 1 447 ? 2.360 -9.507 26.376 1.00 97.44 447 LYS A CA 1
ATOM 3643 C C . LYS A 1 447 ? 1.453 -9.004 27.476 1.00 97.44 447 LYS A C 1
ATOM 3645 O O . LYS A 1 447 ? 0.767 -7.997 27.303 1.00 97.44 447 LYS A O 1
ATOM 3650 N N . GLN A 1 448 ? 1.471 -9.700 28.602 1.00 96.81 448 GLN A N 1
ATOM 3651 C CA . GLN A 1 448 ? 0.682 -9.336 29.760 1.00 96.81 448 GLN A CA 1
ATOM 3652 C C . GLN A 1 448 ? 1.579 -8.948 30.920 1.00 96.81 448 GLN A C 1
ATOM 3654 O O . GLN A 1 448 ? 2.565 -9.621 31.235 1.00 96.81 448 GLN A O 1
ATOM 3659 N N . TYR A 1 449 ? 1.201 -7.851 31.555 1.00 96.25 449 TYR A N 1
ATOM 3660 C CA . TYR A 1 449 ? 1.879 -7.284 32.700 1.00 96.25 449 TYR A CA 1
ATOM 3661 C C . TYR A 1 449 ? 0.878 -7.091 33.826 1.00 96.25 449 TYR A C 1
ATOM 3663 O O . TYR A 1 449 ? -0.305 -6.860 33.591 1.00 96.25 449 TYR A O 1
ATOM 3671 N N . ASP A 1 450 ? 1.375 -7.130 35.048 1.00 95.38 450 ASP A N 1
ATOM 3672 C CA . ASP A 1 450 ? 0.625 -6.811 36.254 1.00 95.38 450 ASP A CA 1
ATOM 3673 C C . ASP A 1 450 ? 1.488 -5.857 37.073 1.00 95.38 450 ASP A C 1
ATOM 3675 O O . ASP A 1 450 ? 2.631 -6.174 37.416 1.00 95.38 450 ASP A O 1
ATOM 3679 N N . ASN A 1 451 ? 0.974 -4.642 37.275 1.00 92.31 451 ASN A N 1
ATOM 3680 C CA . ASN A 1 451 ? 1.675 -3.559 37.961 1.00 92.31 451 ASN A CA 1
ATOM 3681 C C . ASN A 1 451 ? 3.084 -3.300 37.387 1.00 92.31 451 ASN A C 1
ATOM 3683 O O . ASN A 1 451 ? 4.066 -3.114 38.105 1.00 92.31 451 ASN A O 1
ATOM 3687 N N . GLY A 1 452 ? 3.185 -3.328 36.053 1.00 89.81 452 GLY A N 1
ATOM 3688 C CA . GLY A 1 452 ? 4.426 -3.107 35.303 1.00 89.81 452 GLY A CA 1
ATOM 3689 C C . GLY A 1 452 ? 5.366 -4.315 35.220 1.00 89.81 452 GLY A C 1
ATOM 3690 O O . GLY A 1 452 ? 6.327 -4.273 34.455 1.00 89.81 452 GLY A O 1
ATOM 3691 N N . GLN A 1 453 ? 5.091 -5.404 35.941 1.00 92.56 453 GLN A N 1
ATOM 3692 C CA . GLN A 1 453 ? 5.891 -6.627 35.885 1.00 92.56 453 GLN A CA 1
ATOM 3693 C C . GLN A 1 453 ? 5.361 -7.567 34.806 1.00 92.56 453 GLN A C 1
ATOM 3695 O O . GLN A 1 453 ? 4.174 -7.885 34.795 1.00 92.56 453 GLN A O 1
ATOM 3700 N N . TYR A 1 454 ? 6.238 -8.028 33.912 1.00 93.25 454 TYR A N 1
ATOM 3701 C CA . TYR A 1 454 ? 5.893 -9.032 32.903 1.00 93.25 454 TYR A CA 1
ATOM 3702 C C . TYR A 1 454 ? 5.440 -10.334 33.576 1.00 93.25 454 TYR A C 1
ATOM 3704 O O . TYR A 1 454 ? 6.069 -10.785 34.534 1.00 93.25 454 TYR A O 1
ATOM 3712 N N . LYS A 1 455 ? 4.360 -10.943 33.076 1.00 93.75 455 LYS A N 1
ATOM 3713 C CA . LYS A 1 455 ? 3.830 -12.210 33.602 1.00 93.75 455 LYS A CA 1
ATOM 3714 C C . LYS A 1 455 ? 3.954 -13.338 32.591 1.00 93.75 455 LYS A C 1
ATOM 3716 O O . LYS A 1 455 ? 4.567 -14.361 32.887 1.00 93.75 455 LYS A O 1
ATOM 3721 N N . TYR A 1 456 ? 3.366 -13.152 31.418 1.00 94.00 456 TYR A N 1
ATOM 3722 C CA . TYR A 1 456 ? 3.381 -14.134 30.342 1.00 94.00 456 TYR A CA 1
ATOM 3723 C C . TYR A 1 456 ? 3.093 -13.471 28.999 1.00 94.00 456 TYR A C 1
ATOM 3725 O O . TYR A 1 456 ? 2.614 -12.333 28.932 1.00 94.00 456 TYR A O 1
ATOM 3733 N N . SER A 1 457 ? 3.364 -14.195 27.919 1.00 95.50 457 SER A N 1
ATOM 3734 C CA . SER A 1 457 ? 2.986 -13.791 26.578 1.00 95.50 457 SER A CA 1
ATOM 3735 C C . SER A 1 457 ? 2.328 -14.922 25.806 1.00 95.50 457 SER A C 1
ATOM 3737 O O . SER A 1 457 ? 2.518 -16.107 26.072 1.00 95.50 457 SER A O 1
ATOM 3739 N N . THR A 1 458 ? 1.478 -14.535 24.861 1.00 97.25 458 THR A N 1
ATOM 3740 C CA . THR A 1 458 ? 0.894 -15.436 23.868 1.00 97.25 458 THR A CA 1
ATOM 3741 C C . THR A 1 458 ? 1.427 -15.026 22.504 1.00 97.25 458 THR A C 1
ATOM 3743 O O . THR A 1 458 ? 1.067 -13.962 21.997 1.00 97.25 458 THR A O 1
ATOM 3746 N N . LYS A 1 459 ? 2.305 -15.850 21.932 1.00 97.19 459 LYS A N 1
ATOM 3747 C CA . LYS A 1 459 ? 2.924 -15.675 20.614 1.00 97.19 459 LYS A CA 1
ATOM 3748 C C . LYS A 1 459 ? 2.133 -16.461 19.569 1.00 97.19 459 LYS A C 1
ATOM 3750 O O . LYS A 1 459 ? 1.720 -17.591 19.826 1.00 97.19 459 LYS A O 1
ATOM 3755 N N . TYR A 1 460 ? 1.955 -15.871 18.394 1.00 97.12 460 TYR A N 1
ATOM 3756 C CA . TYR A 1 460 ? 1.235 -16.457 17.268 1.00 97.12 460 TYR A CA 1
ATOM 3757 C C . TYR A 1 460 ? 2.191 -16.633 16.089 1.00 97.12 460 TYR A C 1
ATOM 3759 O O . TYR A 1 460 ? 2.827 -15.673 15.647 1.00 97.12 460 TYR A O 1
ATOM 3767 N N . ILE A 1 461 ? 2.293 -17.856 15.573 1.00 96.31 461 ILE A N 1
ATOM 3768 C CA . ILE A 1 461 ? 3.158 -18.200 14.445 1.00 96.31 461 ILE A CA 1
ATOM 3769 C C . ILE A 1 461 ? 2.288 -18.618 13.261 1.00 96.31 461 ILE A C 1
ATOM 3771 O O . ILE A 1 461 ? 1.560 -19.608 13.298 1.00 96.31 461 ILE A O 1
ATOM 3775 N N . TYR A 1 462 ? 2.399 -17.858 12.174 1.00 95.38 462 TYR A N 1
ATOM 3776 C CA . TYR A 1 462 ? 1.587 -18.008 10.966 1.00 95.38 462 TYR A CA 1
ATOM 3777 C C . TYR A 1 462 ? 2.392 -18.647 9.834 1.00 95.38 462 TYR A C 1
ATOM 3779 O O . TYR A 1 462 ? 2.583 -18.038 8.781 1.00 95.38 462 TYR A O 1
ATOM 3787 N N . LYS A 1 463 ? 2.932 -19.844 10.064 1.00 93.81 463 LYS A N 1
ATOM 3788 C CA . LYS A 1 463 ? 3.800 -20.546 9.107 1.00 93.81 463 LYS A CA 1
ATOM 3789 C C . LYS A 1 463 ? 3.137 -21.810 8.566 1.00 93.81 463 LYS A C 1
ATOM 3791 O O . LYS A 1 463 ? 2.380 -22.467 9.285 1.00 93.81 463 LYS A O 1
ATOM 3796 N N . LYS A 1 464 ? 3.411 -22.158 7.302 1.00 89.81 464 LYS A N 1
ATOM 3797 C CA . LYS A 1 464 ? 2.995 -23.457 6.743 1.00 89.81 464 LYS A CA 1
ATOM 3798 C C . LYS A 1 464 ? 3.710 -24.578 7.505 1.00 89.81 464 LYS A C 1
ATOM 3800 O O . LYS A 1 464 ? 4.910 -24.479 7.748 1.00 89.81 464 LYS A O 1
ATOM 3805 N N . ALA A 1 465 ? 2.983 -25.645 7.836 1.00 85.75 465 ALA A N 1
ATOM 3806 C CA . ALA A 1 465 ? 3.546 -26.803 8.533 1.00 85.75 465 ALA A CA 1
ATOM 3807 C C . ALA A 1 465 ? 4.628 -27.511 7.695 1.00 85.75 465 ALA A C 1
ATOM 3809 O O . ALA A 1 465 ? 5.663 -27.902 8.219 1.00 85.75 465 ALA A O 1
ATOM 3810 N N . GLU A 1 466 ? 4.404 -27.618 6.384 1.00 84.00 466 GLU A N 1
ATOM 3811 C CA . GLU A 1 466 ? 5.303 -28.306 5.448 1.00 84.00 466 GLU A CA 1
ATOM 3812 C C . GLU A 1 466 ? 6.554 -27.487 5.101 1.00 84.00 466 GLU A C 1
ATOM 3814 O O . GLU A 1 466 ? 7.606 -28.050 4.812 1.00 84.00 466 GLU A O 1
ATOM 3819 N N . ASN A 1 467 ? 6.458 -26.152 5.132 1.00 82.94 467 ASN A N 1
ATOM 3820 C CA . ASN A 1 467 ? 7.585 -25.269 4.851 1.00 82.94 467 ASN A CA 1
ATOM 3821 C C . ASN A 1 467 ? 7.524 -23.984 5.703 1.00 82.94 467 ASN A C 1
ATOM 3823 O O . ASN A 1 467 ? 6.862 -23.010 5.322 1.00 82.94 467 ASN A O 1
ATOM 3827 N N . PRO A 1 468 ? 8.261 -23.942 6.829 1.00 85.44 468 PRO A N 1
ATOM 3828 C CA . PRO A 1 468 ? 8.267 -22.814 7.762 1.00 85.44 468 PRO A CA 1
ATOM 3829 C C . PRO A 1 468 ? 8.844 -21.495 7.219 1.00 85.44 468 PRO A C 1
ATOM 3831 O O . PRO A 1 468 ? 8.864 -20.499 7.952 1.00 85.44 468 PRO A O 1
ATOM 3834 N N . GLN A 1 469 ? 9.349 -21.465 5.980 1.00 83.81 469 GLN A N 1
ATOM 3835 C CA . GLN A 1 469 ? 9.738 -20.222 5.305 1.00 83.81 469 GLN A CA 1
ATOM 3836 C C . GLN A 1 469 ? 8.526 -19.438 4.778 1.00 83.81 469 GLN A C 1
ATOM 3838 O O . GLN A 1 469 ? 8.630 -18.232 4.563 1.00 83.81 469 GLN A O 1
ATOM 3843 N N . PHE A 1 470 ? 7.373 -20.095 4.612 1.00 86.81 470 PHE A N 1
ATOM 3844 C CA . PHE A 1 470 ? 6.171 -19.500 4.031 1.00 86.81 470 PHE A CA 1
ATOM 3845 C C . PHE A 1 470 ? 5.086 -19.233 5.056 1.00 86.81 470 PHE A C 1
ATOM 3847 O O . PHE A 1 470 ? 4.941 -19.939 6.057 1.00 86.81 470 PHE A O 1
ATOM 3854 N N . SER A 1 471 ? 4.276 -18.218 4.762 1.00 91.38 471 SER A N 1
ATOM 3855 C CA . SER A 1 471 ? 3.115 -17.899 5.576 1.00 91.38 471 SER A CA 1
ATOM 3856 C C . SER A 1 471 ? 2.023 -18.948 5.376 1.00 91.38 471 SER A C 1
ATOM 3858 O O . SER A 1 471 ? 1.734 -19.346 4.247 1.00 91.38 471 SER A O 1
ATOM 3860 N N . SER A 1 472 ? 1.341 -19.334 6.455 1.00 93.88 472 SER A N 1
ATOM 3861 C CA . SER A 1 472 ? 0.081 -20.095 6.383 1.00 93.88 472 SER A CA 1
ATOM 3862 C C . SER A 1 472 ? -1.087 -19.263 5.833 1.00 93.88 472 SER A C 1
ATOM 3864 O O . SER A 1 472 ? -2.210 -19.754 5.713 1.00 93.88 472 SER A O 1
ATOM 3866 N N . GLY A 1 473 ? -0.842 -17.987 5.528 1.00 92.44 473 GLY A N 1
ATOM 3867 C CA . GLY A 1 473 ? -1.832 -17.077 4.985 1.00 92.44 473 GLY A CA 1
ATOM 3868 C C . GLY A 1 473 ? -2.297 -17.468 3.584 1.00 92.44 473 GLY A C 1
ATOM 3869 O O . GLY A 1 473 ? -1.491 -17.719 2.684 1.00 92.44 473 GLY A O 1
ATOM 3870 N N . VAL A 1 474 ? -3.612 -17.439 3.398 1.00 89.62 474 VAL A N 1
ATOM 3871 C CA . VAL A 1 474 ? -4.321 -17.651 2.139 1.00 89.62 474 VAL A CA 1
ATOM 3872 C C . VAL A 1 474 ? -5.094 -16.382 1.813 1.00 89.62 474 VAL A C 1
ATOM 3874 O O . VAL A 1 474 ? -6.038 -16.021 2.516 1.00 89.62 474 VAL A O 1
ATOM 3877 N N . LEU A 1 475 ? -4.696 -15.694 0.747 1.00 86.06 475 LEU A N 1
ATOM 3878 C CA . LEU A 1 475 ? -5.444 -14.549 0.233 1.00 86.06 475 LEU A CA 1
ATOM 3879 C C . LEU A 1 475 ? -6.726 -15.042 -0.426 1.00 86.06 475 LEU A C 1
ATOM 3881 O O . LEU A 1 475 ? -6.674 -15.830 -1.368 1.00 86.06 475 LEU A O 1
ATOM 3885 N N . PHE A 1 476 ? -7.875 -14.563 0.041 1.00 80.88 476 PHE A N 1
ATOM 3886 C CA . PHE A 1 476 ? -9.158 -14.990 -0.515 1.00 80.88 476 PHE A CA 1
ATOM 3887 C C . PHE A 1 476 ? -9.383 -14.445 -1.919 1.00 80.88 476 PHE A C 1
ATOM 3889 O O . PHE A 1 476 ? -9.883 -15.158 -2.780 1.00 80.88 476 PHE A O 1
ATOM 3896 N N . ASN A 1 477 ? -8.981 -13.198 -2.148 1.00 73.44 477 ASN A N 1
ATOM 3897 C CA . ASN A 1 477 ? -9.022 -12.549 -3.447 1.00 73.44 477 ASN A CA 1
ATOM 3898 C C . ASN A 1 477 ? -7.890 -11.531 -3.551 1.00 73.44 477 ASN A C 1
ATOM 3900 O O . ASN A 1 477 ? -7.491 -10.924 -2.552 1.00 73.44 477 ASN A O 1
ATOM 3904 N N . ILE A 1 478 ? -7.414 -11.306 -4.773 1.00 77.69 478 ILE A N 1
ATOM 3905 C CA . ILE A 1 478 ? -6.511 -10.196 -5.059 1.00 77.69 478 ILE A CA 1
ATOM 3906 C C . ILE A 1 478 ? -7.332 -8.972 -5.482 1.00 77.69 478 ILE A C 1
ATOM 3908 O O . ILE A 1 478 ? -8.318 -9.129 -6.208 1.00 77.69 478 ILE A O 1
ATOM 3912 N N . PRO A 1 479 ? -6.959 -7.755 -5.055 1.00 80.56 479 PRO A N 1
ATOM 3913 C CA . PRO A 1 479 ? -7.563 -6.538 -5.584 1.00 80.56 479 PRO A CA 1
ATOM 3914 C C . PRO A 1 479 ? -7.438 -6.525 -7.111 1.00 80.56 479 PRO A C 1
ATOM 3916 O O . PRO A 1 479 ? -6.379 -6.854 -7.625 1.00 80.56 479 PRO A O 1
ATOM 3919 N N . MET A 1 480 ? -8.497 -6.182 -7.845 1.00 80.81 480 MET A N 1
ATOM 3920 C CA . MET A 1 480 ? -8.478 -6.122 -9.314 1.00 80.81 480 MET A CA 1
ATOM 3921 C C . MET A 1 480 ? -8.734 -4.694 -9.782 1.00 80.81 480 MET A C 1
ATOM 3923 O O . MET A 1 480 ? -9.742 -4.101 -9.404 1.00 80.81 480 MET A O 1
ATOM 3927 N N . TYR A 1 481 ? -7.845 -4.155 -10.615 1.00 84.00 481 TYR A N 1
ATOM 3928 C CA . TYR A 1 481 ? -7.925 -2.772 -11.109 1.00 84.00 481 TYR A CA 1
ATOM 3929 C C . TYR A 1 481 ? -8.302 -2.662 -12.578 1.00 84.00 481 TYR A C 1
ATOM 3931 O O . TYR A 1 481 ? -8.538 -1.558 -13.058 1.00 84.00 481 TYR A O 1
ATOM 3939 N N . THR A 1 482 ? -8.351 -3.788 -13.279 1.00 85.25 482 THR A N 1
ATOM 3940 C CA . THR A 1 482 ? -8.669 -3.856 -14.698 1.00 85.25 482 THR A CA 1
ATOM 3941 C C . THR A 1 482 ? -9.932 -4.665 -14.922 1.00 85.25 482 THR A C 1
ATOM 3943 O O . THR A 1 482 ? -10.208 -5.646 -14.227 1.00 85.25 482 THR A O 1
ATOM 3946 N N . LYS A 1 483 ? -10.722 -4.226 -15.899 1.00 85.31 483 LYS A N 1
ATOM 3947 C CA . LYS A 1 483 ? -11.924 -4.915 -16.354 1.00 85.31 483 LYS A CA 1
ATOM 3948 C C . LYS A 1 483 ? -12.028 -4.803 -17.869 1.00 85.31 483 LYS A C 1
ATOM 3950 O O . LYS A 1 483 ? -11.955 -3.710 -18.425 1.00 85.31 483 LYS A O 1
ATOM 3955 N N . ASN A 1 484 ? -12.256 -5.929 -18.539 1.00 86.25 484 ASN A N 1
ATOM 3956 C CA . ASN A 1 484 ? -12.565 -5.928 -19.965 1.00 86.25 484 ASN A CA 1
ATOM 3957 C C . ASN A 1 484 ? -13.917 -5.250 -20.222 1.00 86.25 484 ASN A C 1
ATOM 3959 O O . ASN A 1 484 ? -14.925 -5.570 -19.585 1.00 86.25 484 ASN A O 1
ATOM 3963 N N . LYS A 1 485 ? -13.939 -4.329 -21.183 1.00 86.50 485 LYS A N 1
ATOM 3964 C CA . LYS A 1 485 ? -15.108 -3.536 -21.557 1.00 86.50 485 LYS A CA 1
ATOM 3965 C C . LYS A 1 485 ? -15.254 -3.517 -23.071 1.00 86.50 485 LYS A C 1
ATOM 3967 O O . LYS A 1 485 ? -14.278 -3.387 -23.806 1.00 86.50 485 LYS A O 1
ATOM 3972 N N . ARG A 1 486 ? -16.493 -3.618 -23.546 1.00 88.31 486 ARG A N 1
ATOM 3973 C CA . ARG A 1 486 ? -16.833 -3.369 -24.947 1.00 88.31 486 ARG A CA 1
ATOM 3974 C C . ARG A 1 486 ? -17.696 -2.122 -25.011 1.00 88.31 486 ARG A C 1
ATOM 3976 O O . ARG A 1 486 ? -18.735 -2.063 -24.363 1.00 88.31 486 ARG A O 1
ATOM 3983 N N . ILE A 1 487 ? -17.239 -1.126 -25.757 1.00 86.94 487 ILE A N 1
ATOM 3984 C CA . ILE A 1 487 ? -17.896 0.172 -25.898 1.00 86.94 487 ILE A CA 1
ATOM 3985 C C . ILE A 1 487 ? -18.492 0.229 -27.303 1.00 86.94 487 ILE A C 1
ATOM 3987 O O . ILE A 1 487 ? -17.763 0.103 -28.285 1.00 86.94 487 ILE A O 1
ATOM 3991 N N . GLY A 1 488 ? -19.811 0.372 -27.401 1.00 84.44 488 GLY A N 1
ATOM 3992 C CA . GLY A 1 488 ? -20.526 0.514 -28.669 1.00 84.44 488 GLY A CA 1
ATOM 3993 C C . GLY A 1 488 ? -21.033 1.940 -28.851 1.00 84.44 488 GLY A C 1
ATOM 3994 O O . GLY A 1 488 ? -21.586 2.502 -27.910 1.00 84.44 488 GLY A O 1
ATOM 3995 N N . LYS A 1 489 ? -20.874 2.505 -30.050 1.00 82.06 489 LYS A N 1
ATOM 3996 C CA . LYS A 1 489 ? -21.470 3.785 -30.451 1.00 82.06 489 LYS A CA 1
ATOM 3997 C C . LYS A 1 489 ? -22.147 3.628 -31.808 1.00 82.06 489 LYS A C 1
ATOM 3999 O O . LYS A 1 489 ? -21.614 2.950 -32.692 1.00 82.06 489 LYS A O 1
ATOM 4004 N N . VAL A 1 490 ? -23.312 4.247 -31.954 1.00 80.25 490 VAL A N 1
ATOM 4005 C CA . VAL A 1 490 ? -24.009 4.388 -33.231 1.00 80.25 490 VAL A CA 1
ATOM 4006 C C . VAL A 1 490 ? -24.190 5.878 -33.472 1.00 80.25 490 VAL A C 1
ATOM 4008 O O . VAL A 1 490 ? -24.862 6.530 -32.681 1.00 80.25 490 VAL A O 1
ATOM 4011 N N . ASP A 1 491 ? -23.573 6.390 -34.531 1.00 77.56 491 ASP A N 1
ATOM 4012 C CA . ASP A 1 491 ? -23.705 7.780 -34.965 1.00 77.56 491 ASP A CA 1
ATOM 4013 C C . ASP A 1 491 ? -24.452 7.828 -36.301 1.00 77.56 491 ASP A C 1
ATOM 4015 O O . ASP A 1 491 ? -24.320 6.925 -37.134 1.00 77.56 491 ASP A O 1
ATOM 4019 N N . GLU A 1 492 ? -25.222 8.888 -36.520 1.00 77.38 492 GLU A N 1
ATOM 4020 C CA . GLU A 1 492 ? -25.949 9.132 -37.763 1.00 77.38 492 GLU A CA 1
ATOM 4021 C C . GLU A 1 492 ? -25.530 10.485 -38.341 1.00 77.38 492 GLU A C 1
ATOM 4023 O O . GLU A 1 492 ? -25.507 11.493 -37.637 1.00 77.38 492 GLU A O 1
ATOM 4028 N N . ILE A 1 493 ? -25.154 10.500 -39.620 1.00 75.75 493 ILE A N 1
ATOM 4029 C CA . ILE A 1 493 ? -24.702 11.705 -40.324 1.00 75.75 493 ILE A CA 1
ATOM 4030 C C . ILE A 1 493 ? -25.537 11.863 -41.595 1.00 75.75 493 ILE A C 1
ATOM 4032 O O . ILE A 1 493 ? -25.740 10.898 -42.334 1.00 75.75 493 ILE A O 1
ATOM 4036 N N . SER A 1 494 ? -26.020 13.076 -41.860 1.00 76.19 494 SER A N 1
ATOM 4037 C CA . SER A 1 494 ? -26.753 13.406 -43.088 1.00 76.19 494 SER A CA 1
ATOM 4038 C C . SER A 1 494 ? -25.820 13.433 -44.302 1.00 76.19 494 SER A C 1
ATOM 4040 O O . SER A 1 494 ? -24.734 14.010 -44.246 1.00 76.19 494 SER A O 1
ATOM 4042 N N . CYS A 1 495 ? -26.242 12.825 -45.409 1.00 76.12 495 CYS A N 1
ATOM 4043 C CA . CYS A 1 495 ? -25.471 12.797 -46.652 1.00 76.12 495 CYS A CA 1
ATOM 4044 C C . CYS A 1 495 ? -25.685 14.069 -47.483 1.00 76.12 495 CYS A C 1
ATOM 4046 O O . CYS A 1 495 ? -26.788 14.615 -47.520 1.00 76.12 495 CYS A O 1
ATOM 4048 N N . TYR A 1 496 ? -24.657 14.490 -48.229 1.00 72.31 496 TYR A N 1
ATOM 4049 C CA . TYR A 1 496 ? -24.752 15.611 -49.178 1.00 72.31 496 TYR A CA 1
ATOM 4050 C C . TYR A 1 496 ? -25.776 15.361 -50.294 1.00 72.31 496 TYR A C 1
ATOM 4052 O O . TYR A 1 496 ? -26.443 16.287 -50.744 1.00 72.31 496 TYR A O 1
ATOM 4060 N N . SER A 1 497 ? -25.916 14.105 -50.721 1.00 73.50 497 SER A N 1
ATOM 4061 C CA . SER A 1 497 ? -26.845 13.652 -51.762 1.00 73.50 497 SER A CA 1
ATOM 4062 C C . SER A 1 497 ? -28.284 13.421 -51.267 1.00 73.50 497 SER A C 1
ATOM 4064 O O . SER A 1 497 ? -29.154 13.069 -52.063 1.00 73.50 497 SER A O 1
ATOM 4066 N N . GLY A 1 498 ? -28.556 13.654 -49.976 1.00 69.81 498 GLY A N 1
ATOM 4067 C CA . GLY A 1 498 ? -29.817 13.309 -49.318 1.00 69.81 498 GLY A CA 1
ATOM 4068 C C . GLY A 1 498 ? -29.816 11.880 -48.758 1.00 69.81 498 GLY A C 1
ATOM 4069 O O . GLY A 1 498 ? -29.251 10.961 -49.345 1.00 69.81 498 GLY A O 1
ATOM 4070 N N . GLY A 1 499 ? -30.439 11.695 -47.590 1.00 74.31 499 GLY A N 1
ATOM 4071 C CA . GLY A 1 499 ? -30.412 10.444 -46.820 1.00 74.31 499 GLY A CA 1
ATOM 4072 C C . GLY A 1 499 ? -29.448 10.483 -45.629 1.00 74.31 499 GLY A C 1
ATOM 4073 O O . GLY A 1 499 ? -28.813 11.504 -45.359 1.00 74.31 499 GLY A O 1
ATOM 4074 N N . HIS A 1 500 ? -29.352 9.365 -44.906 1.00 76.88 500 HIS A N 1
ATOM 4075 C CA . HIS A 1 500 ? -28.518 9.228 -43.711 1.00 76.88 500 HIS A CA 1
ATOM 4076 C C . HIS A 1 500 ? -27.506 8.092 -43.864 1.00 76.88 500 HIS A C 1
ATOM 4078 O O . HIS A 1 500 ? -27.792 7.042 -44.446 1.00 76.88 500 HIS A O 1
ATOM 4084 N N . ARG A 1 501 ? -26.312 8.297 -43.307 1.00 77.31 501 ARG A N 1
ATOM 4085 C CA . ARG A 1 501 ? -25.301 7.260 -43.118 1.00 77.31 501 ARG A CA 1
ATOM 4086 C C . ARG A 1 501 ? -25.223 6.924 -41.639 1.00 77.31 501 ARG A C 1
ATOM 4088 O O . ARG A 1 501 ? -24.969 7.801 -40.817 1.00 77.31 501 ARG A O 1
ATOM 4095 N N . THR A 1 502 ? -25.380 5.645 -41.314 1.00 79.88 502 THR A N 1
ATOM 4096 C CA . THR A 1 502 ? -25.202 5.149 -39.949 1.00 79.88 502 THR A CA 1
ATOM 4097 C C . THR A 1 502 ? -23.801 4.572 -39.796 1.00 79.88 502 THR A C 1
ATOM 4099 O O . THR A 1 502 ? -23.393 3.676 -40.544 1.00 79.88 502 THR A O 1
ATOM 4102 N N . TYR A 1 503 ? -23.068 5.059 -38.801 1.00 76.56 503 TYR A N 1
ATOM 4103 C CA . TYR A 1 503 ? -21.762 4.554 -38.413 1.00 76.56 503 TYR A CA 1
ATOM 4104 C C . TYR A 1 503 ? -21.885 3.754 -37.122 1.00 76.56 503 TYR A C 1
ATOM 4106 O O . TYR A 1 503 ? -22.379 4.253 -36.115 1.00 76.56 503 TYR A O 1
ATOM 4114 N N . LYS A 1 504 ? -21.439 2.497 -37.146 1.00 82.25 504 LYS A N 1
ATOM 4115 C CA . LYS A 1 504 ? -21.377 1.644 -35.957 1.00 82.25 504 LYS A CA 1
ATOM 4116 C C . LYS A 1 504 ? -19.922 1.424 -35.590 1.00 82.25 504 LYS A C 1
ATOM 4118 O O . LYS A 1 504 ? -19.172 0.840 -36.374 1.00 82.25 504 LYS A O 1
ATOM 4123 N N . ILE A 1 505 ? -19.552 1.843 -34.385 1.00 83.06 505 ILE A N 1
ATOM 4124 C CA . ILE A 1 505 ? -18.237 1.593 -33.799 1.00 83.06 505 ILE A CA 1
ATOM 4125 C C . ILE A 1 505 ? -18.411 0.645 -32.625 1.00 83.06 505 ILE A C 1
ATOM 4127 O O . ILE A 1 505 ? -19.199 0.908 -31.720 1.00 83.06 505 ILE A O 1
ATOM 4131 N N . ALA A 1 506 ? -17.628 -0.425 -32.600 1.00 86.50 506 ALA A N 1
ATOM 4132 C CA . ALA A 1 506 ? -17.408 -1.216 -31.403 1.00 86.50 506 ALA A CA 1
ATOM 4133 C C . ALA A 1 506 ? -15.923 -1.161 -31.044 1.00 86.50 506 ALA A C 1
ATOM 4135 O O . ALA A 1 506 ? -15.072 -1.494 -31.862 1.00 86.50 506 ALA A O 1
ATOM 4136 N N . LYS A 1 507 ? -15.602 -0.760 -29.819 1.00 88.62 507 LYS A N 1
ATOM 4137 C CA . LYS A 1 507 ? -14.239 -0.745 -29.287 1.00 88.62 507 LYS A CA 1
ATOM 4138 C C . LYS A 1 507 ? -14.126 -1.792 -28.190 1.00 88.62 507 LYS A C 1
ATOM 4140 O O . LYS A 1 507 ? -14.951 -1.806 -27.277 1.00 88.62 507 LYS A O 1
ATOM 4145 N N . ASN A 1 508 ? -13.111 -2.644 -28.263 1.00 90.75 508 ASN A N 1
ATOM 4146 C CA . ASN A 1 508 ? -12.689 -3.424 -27.108 1.00 90.75 508 ASN A CA 1
ATOM 4147 C C . ASN A 1 508 ? -11.661 -2.597 -26.333 1.00 90.75 508 ASN A C 1
ATOM 4149 O O . ASN A 1 508 ? -10.698 -2.077 -26.908 1.00 90.75 508 ASN A O 1
ATOM 4153 N N . ALA A 1 509 ? -11.896 -2.457 -25.036 1.00 90.06 509 ALA A N 1
ATOM 4154 C CA . ALA A 1 509 ? -11.088 -1.651 -24.143 1.00 90.06 509 ALA A CA 1
ATOM 4155 C C . ALA A 1 509 ? -10.876 -2.361 -22.804 1.00 90.06 509 ALA A C 1
ATOM 4157 O O . ALA A 1 509 ? -11.639 -3.250 -22.417 1.00 90.06 509 ALA A O 1
ATOM 4158 N N . ILE A 1 510 ? -9.839 -1.946 -22.091 1.00 88.38 510 ILE A N 1
ATOM 4159 C CA . ILE A 1 510 ? -9.657 -2.245 -20.675 1.00 88.38 510 ILE A CA 1
ATOM 4160 C C . ILE A 1 510 ? -10.000 -0.986 -19.898 1.00 88.38 510 ILE A C 1
ATOM 4162 O O . ILE A 1 510 ? -9.407 0.066 -20.112 1.00 88.38 510 ILE A O 1
ATOM 4166 N N . GLU A 1 511 ? -10.965 -1.101 -18.998 1.00 88.00 511 GLU A N 1
ATOM 4167 C CA . GLU A 1 511 ? -11.203 -0.100 -17.969 1.00 88.00 511 GLU A CA 1
ATOM 4168 C C . GLU A 1 511 ? -10.162 -0.315 -16.869 1.00 88.00 511 GLU A C 1
ATOM 4170 O O . GLU A 1 511 ? -10.144 -1.368 -16.231 1.00 88.00 511 GLU A O 1
ATOM 4175 N N . LEU A 1 512 ? -9.270 0.654 -16.692 1.00 88.00 512 LEU A N 1
ATOM 4176 C CA . LEU A 1 512 ? -8.271 0.700 -15.631 1.00 88.00 512 LEU A CA 1
ATOM 4177 C C . LEU A 1 512 ? -8.757 1.659 -14.544 1.00 88.00 512 LEU A C 1
ATOM 4179 O O . LEU A 1 512 ? -9.186 2.758 -14.860 1.00 88.00 512 LEU A O 1
ATOM 4183 N N . SER A 1 513 ? -8.667 1.288 -13.273 1.00 85.31 513 SER A N 1
ATOM 4184 C CA . SER A 1 513 ? -9.166 2.097 -12.154 1.00 85.31 513 SER A CA 1
ATOM 4185 C C . SER A 1 513 ? -8.068 2.432 -11.148 1.00 85.31 513 SER A C 1
ATOM 4187 O O . SER A 1 513 ? -7.137 1.653 -10.948 1.00 85.31 513 SER A O 1
ATOM 4189 N N . THR A 1 514 ? -8.168 3.580 -10.475 1.00 82.00 514 THR A N 1
ATOM 4190 C CA . THR A 1 514 ? -7.264 3.950 -9.365 1.00 82.00 514 THR A CA 1
ATOM 4191 C C . THR A 1 514 ? -7.565 3.169 -8.082 1.00 82.00 514 THR A C 1
ATOM 4193 O O . THR A 1 514 ? -6.736 3.089 -7.171 1.00 82.00 514 THR A O 1
ATOM 4196 N N . ARG A 1 515 ? -8.755 2.560 -8.010 1.00 77.12 515 ARG A N 1
ATOM 4197 C CA . ARG A 1 515 ? -9.251 1.730 -6.902 1.00 77.12 515 ARG A CA 1
ATOM 4198 C C . ARG A 1 515 ? -9.728 0.370 -7.419 1.00 77.12 515 ARG A C 1
ATOM 4200 O O . ARG A 1 515 ? -10.169 0.296 -8.563 1.00 77.12 515 ARG A O 1
ATOM 4207 N N . PRO A 1 516 ? -9.716 -0.697 -6.609 1.00 76.25 516 PRO A N 1
ATOM 4208 C CA . PRO A 1 516 ? -10.205 -1.994 -7.068 1.00 76.25 516 PRO A CA 1
ATOM 4209 C C . PRO A 1 516 ? -11.668 -1.923 -7.558 1.00 76.25 516 PRO A C 1
ATOM 4211 O O . PRO A 1 516 ? -12.525 -1.355 -6.874 1.00 76.25 516 PRO A O 1
ATOM 4214 N N . VAL A 1 517 ? -11.943 -2.473 -8.748 1.00 61.44 517 VAL A N 1
ATOM 4215 C CA . VAL A 1 517 ? -13.210 -2.340 -9.506 1.00 61.44 517 VAL A CA 1
ATOM 4216 C C . VAL A 1 517 ? -14.309 -3.280 -8.987 1.00 61.44 517 VAL A C 1
ATOM 4218 O O . VAL A 1 517 ? -15.497 -3.011 -9.155 1.00 61.44 517 VAL A O 1
ATOM 4221 N N . ILE A 1 518 ? -13.947 -4.378 -8.316 1.00 55.50 518 ILE A N 1
ATOM 4222 C CA . ILE A 1 518 ? -14.915 -5.362 -7.811 1.00 55.50 518 ILE A CA 1
ATOM 4223 C C . ILE A 1 518 ? -15.361 -4.983 -6.389 1.00 55.50 518 ILE A C 1
ATOM 4225 O O . ILE A 1 518 ? -14.608 -5.080 -5.419 1.00 55.50 518 ILE A O 1
ATOM 4229 N N . ALA A 1 519 ? -16.625 -4.559 -6.277 1.00 40.62 519 ALA A N 1
ATOM 4230 C CA . ALA A 1 519 ? -17.246 -3.952 -5.094 1.00 40.62 519 ALA A CA 1
ATOM 4231 C C . ALA A 1 519 ? -17.352 -4.853 -3.841 1.00 40.62 519 ALA A C 1
ATOM 4233 O O . ALA A 1 519 ? -17.642 -4.349 -2.760 1.00 40.62 519 ALA A O 1
ATOM 4234 N N . GLY A 1 520 ? -17.060 -6.154 -3.935 1.00 42.56 520 GLY A N 1
ATOM 4235 C CA . GLY A 1 520 ? -17.006 -7.056 -2.772 1.00 42.56 520 GLY A CA 1
ATOM 4236 C C . GLY A 1 520 ? -15.713 -6.966 -1.947 1.00 42.56 520 GLY A C 1
ATOM 4237 O O . GLY A 1 520 ? -15.603 -7.624 -0.919 1.00 42.56 520 GLY A O 1
ATOM 4238 N N . MET A 1 521 ? -14.723 -6.183 -2.396 1.00 50.00 521 MET A N 1
ATOM 4239 C CA . MET A 1 521 ? -13.332 -6.246 -1.914 1.00 50.00 521 MET A CA 1
ATOM 4240 C C . MET A 1 521 ? -12.879 -5.016 -1.107 1.00 50.00 521 MET A C 1
ATOM 4242 O O . MET A 1 521 ? -11.698 -4.885 -0.798 1.00 50.00 521 MET A O 1
ATOM 4246 N N . ARG A 1 522 ? -13.802 -4.107 -0.752 1.00 48.19 522 ARG A N 1
ATOM 4247 C CA . ARG A 1 522 ? -13.509 -2.902 0.057 1.00 48.19 522 ARG A CA 1
ATOM 4248 C C . ARG A 1 522 ? -13.553 -3.141 1.571 1.00 48.19 522 ARG A C 1
ATOM 4250 O O . ARG A 1 522 ? -13.349 -2.205 2.340 1.00 48.19 522 ARG A O 1
ATOM 4257 N N . THR A 1 523 ? -13.832 -4.363 2.022 1.00 44.28 523 THR A N 1
ATOM 4258 C CA . THR A 1 523 ? -13.919 -4.658 3.455 1.00 44.28 523 THR A CA 1
ATOM 4259 C C . THR A 1 523 ? -12.527 -4.883 4.030 1.00 44.28 523 THR A C 1
ATOM 4261 O O . THR A 1 523 ? -11.945 -5.962 3.883 1.00 44.28 523 THR A O 1
ATOM 4264 N N . GLN A 1 524 ? -12.017 -3.865 4.722 1.00 51.72 524 GLN A N 1
ATOM 4265 C CA . GLN A 1 524 ? -10.973 -4.031 5.729 1.00 51.72 524 GLN A CA 1
ATOM 4266 C C . GLN A 1 524 ? -11.333 -5.253 6.597 1.00 51.72 524 GLN A C 1
ATOM 4268 O O . GLN A 1 524 ? -12.431 -5.321 7.149 1.00 51.72 524 GLN A O 1
ATOM 4273 N N . GLY A 1 525 ? -10.448 -6.254 6.654 1.00 49.97 525 GLY A N 1
ATOM 4274 C CA . GLY A 1 525 ? -10.582 -7.400 7.566 1.00 49.97 525 GLY A CA 1
ATOM 4275 C C . GLY A 1 525 ? -11.051 -8.748 6.996 1.00 49.97 525 GLY A C 1
ATOM 4276 O O . GLY A 1 525 ? -11.130 -9.698 7.769 1.00 49.97 525 GLY A O 1
ATOM 4277 N N . ARG A 1 526 ? -11.328 -8.901 5.689 1.00 62.78 526 ARG A N 1
ATOM 4278 C CA . ARG A 1 526 ? -11.613 -10.230 5.075 1.00 62.78 526 ARG A CA 1
ATOM 4279 C C . ARG A 1 526 ? -10.844 -10.490 3.778 1.00 62.78 526 ARG A C 1
ATOM 4281 O O . ARG A 1 526 ? -11.389 -10.990 2.800 1.00 62.78 526 ARG A O 1
ATOM 4288 N N . THR A 1 527 ? -9.575 -10.110 3.749 1.00 73.81 527 THR A N 1
ATOM 4289 C CA . THR A 1 527 ? -8.714 -10.242 2.561 1.00 73.81 527 THR A CA 1
ATOM 4290 C C . THR A 1 527 ? -7.850 -11.498 2.615 1.00 73.81 527 THR A C 1
ATOM 4292 O O . THR A 1 527 ? -7.454 -12.023 1.576 1.00 73.81 527 THR A O 1
ATOM 4295 N N . ILE A 1 528 ? -7.608 -12.009 3.822 1.00 86.25 528 ILE A N 1
ATOM 4296 C CA . ILE A 1 528 ? -6.719 -13.126 4.107 1.00 86.25 528 ILE A CA 1
ATOM 4297 C C . ILE A 1 528 ? -7.292 -13.996 5.232 1.00 86.25 528 ILE A C 1
ATOM 4299 O O . ILE A 1 528 ? -7.898 -13.483 6.173 1.00 86.25 528 ILE A O 1
ATOM 4303 N N . GLY A 1 529 ? -7.088 -15.307 5.132 1.00 89.50 529 GLY A N 1
ATOM 4304 C CA . GLY A 1 529 ? -7.262 -16.272 6.220 1.00 89.50 529 GLY A CA 1
ATOM 4305 C C . GLY A 1 529 ? -5.971 -17.046 6.470 1.00 89.50 529 GLY A C 1
ATOM 4306 O O . GLY A 1 529 ? -5.026 -16.918 5.700 1.00 89.50 529 GLY A O 1
ATOM 4307 N N . TYR A 1 530 ? -5.923 -17.863 7.521 1.00 92.38 530 TYR A N 1
ATOM 4308 C CA . TYR A 1 530 ? -4.754 -18.682 7.857 1.00 92.38 530 TYR A CA 1
ATOM 4309 C C . TYR A 1 530 ? -5.153 -20.149 7.933 1.00 92.38 530 TYR A C 1
ATOM 4311 O O . TYR A 1 530 ? -6.099 -20.488 8.639 1.00 92.38 530 TYR A O 1
ATOM 4319 N N . THR A 1 531 ? -4.437 -21.018 7.220 1.00 92.81 531 THR A N 1
ATOM 4320 C CA . THR A 1 531 ? -4.662 -22.474 7.289 1.00 92.81 531 THR A CA 1
ATOM 4321 C C . THR A 1 531 ? -4.183 -23.071 8.605 1.00 92.81 531 THR A C 1
ATOM 4323 O O . THR A 1 531 ? -4.690 -24.101 9.031 1.00 92.81 531 THR A O 1
ATOM 4326 N N . ASN A 1 532 ? -3.212 -22.420 9.245 1.00 92.94 532 ASN A N 1
ATOM 4327 C CA . ASN A 1 532 ? -2.675 -22.804 10.539 1.00 92.94 532 ASN A CA 1
ATOM 4328 C C . ASN A 1 532 ? -2.198 -21.566 11.303 1.00 92.94 532 ASN A C 1
ATOM 4330 O O . ASN A 1 532 ? -1.586 -20.671 10.713 1.00 92.94 532 ASN A O 1
ATOM 4334 N N . VAL A 1 533 ? -2.440 -21.536 12.610 1.00 95.62 533 VAL A N 1
ATOM 4335 C CA . VAL A 1 533 ? -1.846 -20.562 13.529 1.00 95.62 533 VAL A CA 1
ATOM 4336 C C . VAL A 1 533 ? -1.393 -21.332 14.754 1.00 95.62 533 VAL A C 1
ATOM 4338 O O . VAL A 1 533 ? -2.216 -21.822 15.525 1.00 95.62 533 VAL A O 1
ATOM 4341 N N . GLU A 1 534 ? -0.084 -21.455 14.924 1.00 95.88 534 GLU A N 1
ATOM 4342 C CA . GLU A 1 534 ? 0.477 -22.043 16.133 1.00 95.88 534 GLU A CA 1
ATOM 4343 C C . GLU A 1 534 ? 0.480 -20.988 17.242 1.00 95.88 534 GLU A C 1
ATOM 4345 O O . GLU A 1 534 ? 0.889 -19.843 17.029 1.00 95.88 534 GLU A O 1
ATOM 4350 N N . VAL A 1 535 ? -0.008 -21.370 18.421 1.00 96.62 535 VAL A N 1
ATOM 4351 C CA . VAL A 1 535 ? -0.122 -20.489 19.584 1.00 96.62 535 VAL A CA 1
ATOM 4352 C C . VAL A 1 535 ? 0.798 -21.005 20.677 1.00 96.62 535 VAL A C 1
ATOM 4354 O O . VAL A 1 535 ? 0.573 -22.082 21.224 1.00 96.62 535 VAL A O 1
ATOM 4357 N N . ILE A 1 536 ? 1.811 -20.213 21.018 1.00 94.50 536 ILE A N 1
ATOM 4358 C CA . ILE A 1 536 ? 2.774 -20.530 22.071 1.00 94.50 536 ILE A CA 1
ATOM 4359 C C . ILE A 1 536 ? 2.514 -19.595 23.245 1.00 94.50 536 ILE A C 1
ATOM 4361 O O . ILE A 1 536 ? 2.548 -18.374 23.094 1.00 94.50 536 ILE A O 1
ATOM 4365 N N . LYS A 1 537 ? 2.265 -20.164 24.422 1.00 93.12 537 LYS A N 1
ATOM 4366 C CA . LYS A 1 537 ? 2.179 -19.409 25.673 1.00 93.12 537 LYS A CA 1
ATOM 4367 C C . LYS A 1 537 ? 3.493 -19.567 26.422 1.00 93.12 537 LYS A C 1
ATOM 4369 O O . LYS A 1 537 ? 3.888 -20.699 26.683 1.00 93.12 537 LYS A O 1
ATOM 4374 N N . THR A 1 538 ? 4.150 -18.460 26.746 1.00 88.56 538 THR A N 1
ATOM 4375 C CA . THR A 1 538 ? 5.369 -18.462 27.563 1.00 88.56 538 THR A CA 1
ATOM 4376 C C . THR A 1 538 ? 5.141 -17.661 28.831 1.00 88.56 538 THR A C 1
ATOM 4378 O O . THR A 1 538 ? 4.402 -16.678 28.814 1.00 88.56 538 THR A O 1
ATOM 4381 N N . ASP A 1 539 ? 5.726 -18.089 29.943 1.00 86.50 539 ASP A N 1
ATOM 4382 C CA . ASP A 1 539 ? 5.602 -17.421 31.239 1.00 86.50 539 ASP A CA 1
ATOM 4383 C C . ASP A 1 539 ? 6.979 -17.003 31.767 1.00 86.50 539 ASP A C 1
ATOM 4385 O O . ASP A 1 539 ? 8.006 -17.262 31.144 1.00 86.50 539 ASP A O 1
ATOM 4389 N N . ILE A 1 540 ? 7.019 -16.306 32.902 1.00 75.81 540 ILE A N 1
ATOM 4390 C CA . ILE A 1 540 ? 8.283 -15.841 33.489 1.00 75.81 540 ILE A CA 1
ATOM 4391 C C . ILE A 1 540 ? 9.250 -16.980 33.868 1.00 75.81 540 ILE A C 1
ATOM 4393 O O . ILE A 1 540 ? 10.454 -16.752 33.954 1.00 75.81 540 ILE A O 1
ATOM 4397 N N . ASN A 1 541 ? 8.736 -18.191 34.092 1.00 74.88 541 ASN A N 1
ATOM 4398 C CA . ASN A 1 541 ? 9.515 -19.361 34.494 1.00 74.88 541 ASN A CA 1
ATOM 4399 C C . ASN A 1 541 ? 9.952 -20.211 33.288 1.00 74.88 541 ASN A C 1
ATOM 4401 O O . ASN A 1 541 ? 10.918 -20.960 33.397 1.00 74.88 541 ASN A O 1
ATOM 4405 N N . ASN A 1 542 ? 9.265 -20.081 32.152 1.00 65.81 542 ASN A N 1
ATOM 4406 C CA . ASN A 1 542 ? 9.541 -20.732 30.873 1.00 65.81 542 ASN A CA 1
ATOM 4407 C C . ASN A 1 542 ? 9.370 -19.703 29.730 1.00 65.81 542 ASN A C 1
ATOM 4409 O O . ASN A 1 542 ? 8.299 -19.671 29.109 1.00 65.81 542 ASN A O 1
ATOM 4413 N N . PRO A 1 543 ? 10.379 -18.833 29.501 1.00 58.78 543 PRO A N 1
ATOM 4414 C CA . PRO A 1 543 ? 10.280 -17.639 28.645 1.00 58.78 543 PRO A CA 1
ATOM 4415 C C . PRO A 1 543 ? 10.142 -17.878 27.130 1.00 58.78 543 PRO A C 1
ATOM 4417 O O . PRO A 1 543 ? 10.680 -18.884 26.618 1.00 58.78 543 PRO A O 1
#

Secondary structure (DSSP, 8-state):
-------------EEEEEEEEEEEEE----EEEEEEEEEEEEES--PPPP------TTSPP-PPEEEEEEEEEEEEEE-SSEEEEEEEEE-SSBSS-EEEEEEEEEETTS-EEEEEEEEEEEEEPBP-TTS---TTB-TTEEEEEEEEEEE-TT--EEEEEEEE--SS--B-TT-S-B-TTS-B---TT--SEE--EEEEEETTTTEEEEEEGGGG-TTT--EE-----TTTTTTT-EEEEE-TTSEEEEEEEEEEEESEESS---TTT--PPPS-EEEEEEEEEEEEEEETTEEEESS--SEEETTEEEEEEEEE-TTB-TTS-EEEEEEES-SHHHH-TTS-TTTEEEEEEEEEEETTEEEEEEEEEE-SS-EEEEE-TT--PPP--SEEEEEEEEEE-S-TTSS---S-EEEEEEEEEEEEEE-TTS-SS--EEEEEEEEEEEEEEETTEEEEEEEEE-B-SS-TTSB-EEES-----EEEEEEEEEEEEE-TTSSEEEEEEEEEEEEEESS-S-GGG--TT-SEEES--EEEEEESS--

Foldseek 3Di:
DDDDDDPPPPWDKDWDWDKFKDKDKDQDWQWDWFFFDKDKDWDDDPDDDDDDDPDPPPGPDRDIDMDMDMDTHTAWIDTPFKIWGWDWDADPQFRRDIDTAKIWIATPVGQTAKMKGWDWDWQAADEQPVFDDDPGGPFGTDIDTAWMWIAGSVRDIFIKGWDAQRPDHHTGQRDLCAAQQRAGAPDHPQPWFAFWKFWHQDPVVRHIAIDTPCVVDPVVTDHGHRAHHFVPRRHGPTQWMQGRQRKMKGFDKTFDKALAAPDDDDRRFDDFDFPLKDKDKDKDKWKWKDAAQDTGIPDQAPDDDPQKGKHKDKDQLLQFDLQWKKKKKKAKCQAPVNFDPPDDRVATFKFKWKWDDDPNDIDTLGPRHTRHDTDMDMGHNRDPRDDDNGMMMIMIMIGHDDTSHPDPTPNMGMMMIMMMMIIIGRNPPDPPRTMGGDRHIDTQKMWMDGNNHTWKMKGKQQADPVDRVGGLKYFHDGQGFKDWDKDWDWDWDADPVGDIMIMIMITTIIIGTNHRPDPVSNDDPRGIDGPDMDIDMAGPVRD

pLDDT: mean 84.52, std 14.17, range [32.41, 98.62]

Radius of gyration: 33.39 Å; chains: 1; bounding box: 106×58×97 Å